Protein AF-A0A7Y0F3S8-F1 (afdb_monomer)

Radius of gyration: 37.86 Å; Cα contacts (8 Å, |Δi|>4): 1202; chains: 1; bounding box: 138×83×112 Å

Mean predicted aligned error: 18.74 Å

pLDDT: mean 70.66, std 22.26, range [28.77, 98.0]

Structure (mmCIF, N/CA/C/O backbone):
data_AF-A0A7Y0F3S8-F1
#
_entry.id   AF-A0A7Y0F3S8-F1
#
loop_
_atom_site.group_PDB
_atom_site.id
_atom_site.type_symbol
_atom_site.label_atom_id
_atom_site.label_alt_id
_atom_site.label_comp_id
_atom_site.label_asym_id
_atom_site.label_entity_id
_atom_site.label_seq_id
_atom_site.pdbx_PDB_ins_code
_atom_site.Cartn_x
_atom_site.Cartn_y
_atom_site.Cartn_z
_atom_site.occupancy
_atom_site.B_iso_or_equiv
_atom_site.auth_seq_id
_atom_site.auth_comp_id
_atom_site.auth_asym_id
_atom_site.auth_atom_id
_atom_site.pdbx_PDB_model_num
ATOM 1 N N . MET A 1 1 ? -46.302 24.887 42.953 1.00 35.56 1 MET A N 1
ATOM 2 C CA . MET A 1 1 ? -46.942 25.790 41.966 1.00 35.56 1 MET A CA 1
ATOM 3 C C . MET A 1 1 ? -47.048 25.017 40.650 1.00 35.56 1 MET A C 1
ATOM 5 O O . MET A 1 1 ? -46.017 24.562 40.188 1.00 35.56 1 MET A O 1
ATOM 9 N N . LYS A 1 2 ? -48.246 24.486 40.330 1.00 34.97 2 LYS A N 1
ATOM 10 C CA . LYS A 1 2 ? -49.095 24.810 39.146 1.00 34.97 2 LYS A CA 1
ATOM 11 C C . LYS A 1 2 ? -48.338 24.721 37.802 1.00 34.97 2 LYS A C 1
ATOM 13 O O . LYS A 1 2 ? -47.410 25.488 37.631 1.00 34.97 2 LYS A O 1
ATOM 18 N N . GLY A 1 3 ? -48.687 23.908 36.802 1.00 31.50 3 GLY A N 1
ATOM 19 C CA . GLY A 1 3 ? -49.794 22.973 36.569 1.00 31.50 3 GLY A CA 1
ATOM 20 C C . GLY A 1 3 ? -49.723 22.428 35.121 1.00 31.50 3 GLY A C 1
ATOM 21 O O . GLY A 1 3 ? -49.175 23.093 34.249 1.00 31.50 3 GLY A O 1
ATOM 22 N N . SER A 1 4 ? -50.259 21.218 34.913 1.00 41.50 4 SER A N 1
ATOM 23 C CA . SER A 1 4 ? -50.591 20.553 33.622 1.00 41.50 4 SER A CA 1
ATOM 24 C C . SER A 1 4 ? -51.698 21.332 32.854 1.00 41.50 4 SER A C 1
ATOM 26 O O . SER A 1 4 ? -52.293 22.190 33.520 1.00 41.50 4 SER A O 1
ATOM 28 N N . PRO A 1 5 ? -52.074 21.071 31.563 1.00 56.97 5 PRO A N 1
ATOM 29 C CA . PRO A 1 5 ? -52.481 19.743 31.043 1.00 56.97 5 PRO A CA 1
ATOM 30 C C . PRO A 1 5 ? -52.275 19.397 29.533 1.00 56.97 5 PRO A C 1
ATOM 32 O O . PRO A 1 5 ? -52.286 20.247 28.654 1.00 56.97 5 PRO A O 1
ATOM 35 N N . ASP A 1 6 ? -52.126 18.088 29.283 1.00 43.22 6 ASP A N 1
ATOM 36 C CA . ASP A 1 6 ? -52.954 17.183 28.443 1.00 43.22 6 ASP A CA 1
ATOM 37 C C . ASP A 1 6 ? -53.460 17.597 27.033 1.00 43.22 6 ASP A C 1
ATOM 39 O O . ASP A 1 6 ? -54.146 18.602 26.861 1.00 43.22 6 ASP A O 1
ATOM 43 N N . SER A 1 7 ? -53.268 16.715 26.036 1.00 32.81 7 SER A N 1
ATOM 44 C CA . SER A 1 7 ? -54.287 16.416 25.003 1.00 32.81 7 SER A CA 1
ATOM 45 C C . SER A 1 7 ? -53.979 15.141 24.193 1.00 32.81 7 SER A C 1
ATOM 47 O O . SER A 1 7 ? -52.892 14.939 23.657 1.00 32.81 7 SER A O 1
ATOM 49 N N . ARG A 1 8 ? -54.998 14.272 24.119 1.00 36.44 8 ARG A N 1
ATOM 50 C CA . ARG A 1 8 ? -55.082 12.993 23.393 1.00 36.44 8 ARG A CA 1
ATOM 51 C C . ARG A 1 8 ? -55.808 13.132 22.039 1.00 36.44 8 ARG A C 1
ATOM 53 O O . ARG A 1 8 ? -56.573 14.068 21.843 1.00 36.44 8 ARG A O 1
ATOM 60 N N . HIS A 1 9 ? -55.707 12.046 21.256 1.00 32.00 9 HIS A N 1
ATOM 61 C CA . HIS A 1 9 ? -56.643 11.501 20.243 1.00 32.00 9 HIS A CA 1
ATOM 62 C C . HIS A 1 9 ? -56.535 11.978 18.780 1.00 32.00 9 HIS A C 1
ATOM 64 O O . HIS A 1 9 ? -56.919 13.092 18.455 1.00 32.00 9 HIS A O 1
ATOM 70 N N . ARG A 1 10 ? -56.264 11.045 17.848 1.00 30.69 10 ARG A N 1
ATOM 71 C CA . ARG A 1 10 ? -57.302 10.247 17.152 1.00 30.69 10 ARG A CA 1
ATOM 72 C C . ARG A 1 10 ? -56.710 9.139 16.270 1.00 30.69 10 ARG A C 1
ATOM 74 O O . ARG A 1 10 ? -55.736 9.342 15.559 1.00 30.69 10 ARG A O 1
ATOM 81 N N . VAL A 1 11 ? -57.385 7.995 16.326 1.00 33.66 11 VAL A N 1
ATOM 82 C CA . VAL A 1 11 ? -57.319 6.831 15.432 1.00 33.66 11 VAL A CA 1
ATOM 83 C C . VAL A 1 11 ? -58.451 6.977 14.411 1.00 33.66 11 VAL A C 1
ATOM 85 O O . VAL A 1 11 ? -59.534 7.417 14.797 1.00 33.66 11 VAL A O 1
ATOM 88 N N . HIS A 1 12 ? -58.239 6.573 13.157 1.00 33.47 12 HIS A N 1
ATOM 89 C CA . HIS A 1 12 ? -59.326 6.203 12.248 1.00 33.47 12 HIS A CA 1
ATOM 90 C C . HIS A 1 12 ? -58.936 4.977 11.416 1.00 33.47 12 HIS A C 1
ATOM 92 O O . HIS A 1 12 ? -58.132 5.072 10.493 1.00 33.47 12 HIS A O 1
ATOM 98 N N . ASP A 1 13 ? -59.546 3.847 11.776 1.00 32.12 13 ASP A N 1
ATOM 99 C CA . ASP A 1 13 ? -59.956 2.780 10.863 1.00 32.12 13 ASP A CA 1
ATOM 100 C C . ASP A 1 13 ? -61.073 3.288 9.942 1.00 32.12 13 ASP A C 1
ATOM 102 O O . ASP A 1 13 ? -61.928 4.066 10.383 1.00 32.12 13 ASP A O 1
ATOM 106 N N . LEU A 1 14 ? -61.126 2.769 8.712 1.00 31.19 14 LEU A N 1
ATOM 107 C CA . LEU A 1 14 ? -62.386 2.476 8.025 1.00 31.19 14 LEU A CA 1
ATOM 108 C C . LEU A 1 14 ? -62.167 1.465 6.895 1.00 31.19 14 LEU A C 1
ATOM 110 O O . LEU A 1 14 ? -61.321 1.630 6.020 1.00 31.19 14 LEU A O 1
ATOM 114 N N . ASP A 1 15 ? -62.987 0.429 6.969 1.00 32.09 15 ASP A N 1
ATOM 115 C CA . ASP A 1 15 ? -63.070 -0.742 6.114 1.00 32.09 15 ASP A CA 1
ATOM 116 C C . ASP A 1 15 ? -64.363 -0.667 5.260 1.00 32.09 15 AS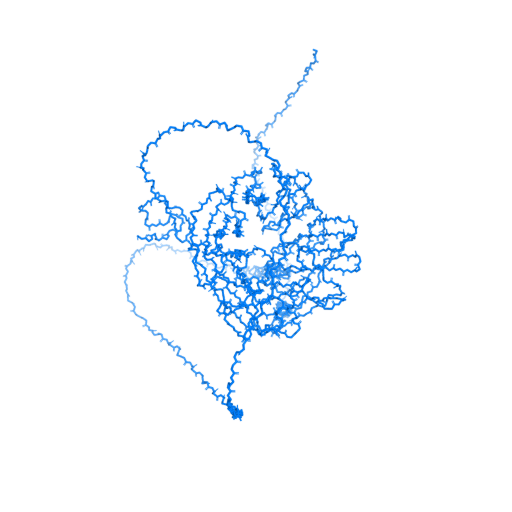P A C 1
ATOM 118 O O . ASP A 1 15 ? -65.299 0.061 5.607 1.00 32.09 15 ASP A O 1
ATOM 122 N N . LEU A 1 16 ? -64.432 -1.526 4.231 1.00 32.00 16 LEU A N 1
ATOM 123 C CA . LEU A 1 16 ? -65.628 -2.160 3.629 1.00 32.00 16 LEU A CA 1
ATOM 124 C C . LEU A 1 16 ? -66.470 -1.551 2.463 1.00 32.00 16 LEU A C 1
ATOM 126 O O . LEU A 1 16 ? -67.078 -0.489 2.562 1.00 32.00 16 LEU A O 1
ATOM 130 N N . ARG A 1 17 ? -66.693 -2.473 1.488 1.00 29.17 17 ARG A N 1
ATOM 131 C CA . ARG A 1 17 ? -67.776 -2.697 0.470 1.00 29.17 17 ARG A CA 1
ATOM 132 C C . ARG A 1 17 ? -67.541 -2.138 -0.950 1.00 29.17 17 ARG A C 1
ATOM 134 O O . ARG A 1 17 ? -67.292 -0.954 -1.093 1.00 29.17 17 ARG A O 1
ATOM 141 N N . ALA A 1 18 ? -67.502 -2.907 -2.056 1.00 35.44 18 ALA A N 1
ATOM 142 C CA . ALA A 1 18 ? -68.259 -4.061 -2.614 1.00 35.44 18 ALA A CA 1
ATOM 143 C C . ALA A 1 18 ? -69.543 -3.695 -3.410 1.00 35.44 18 ALA A C 1
ATOM 145 O O . ALA A 1 18 ? -70.308 -2.851 -2.959 1.00 35.44 18 ALA A O 1
ATOM 146 N N . TYR A 1 19 ? -69.775 -4.445 -4.511 1.00 30.75 19 TYR A N 1
ATOM 147 C CA . TYR A 1 19 ? -70.811 -4.389 -5.585 1.00 30.75 19 TYR A CA 1
ATOM 148 C C . TYR A 1 19 ? -70.470 -3.514 -6.812 1.00 30.75 19 TYR A C 1
ATOM 150 O O . TYR A 1 19 ? -70.008 -2.396 -6.655 1.00 30.75 19 TYR A O 1
ATOM 158 N N . GLY A 1 20 ? -70.668 -3.934 -8.070 1.00 28.77 20 GLY A N 1
ATOM 159 C CA . GLY A 1 20 ? -71.327 -5.119 -8.633 1.00 28.77 20 GLY A CA 1
ATOM 160 C C . GLY A 1 20 ? -71.148 -5.173 -10.165 1.00 28.77 20 GLY A C 1
ATOM 161 O O . GLY A 1 20 ? -70.752 -4.186 -10.783 1.00 28.77 20 GLY A O 1
ATOM 162 N N . ALA A 1 21 ? -71.392 -6.351 -10.737 1.00 36.88 21 ALA A N 1
ATOM 163 C CA . ALA A 1 21 ? -71.402 -6.652 -12.168 1.00 36.88 21 ALA A CA 1
ATOM 164 C C . ALA A 1 21 ? -72.711 -6.195 -12.845 1.00 36.88 21 ALA A C 1
ATOM 166 O O . ALA A 1 21 ? -73.723 -6.073 -12.160 1.00 36.88 21 ALA A O 1
ATOM 167 N N . ASP A 1 22 ? -72.698 -5.944 -14.161 1.00 32.59 22 ASP A N 1
ATOM 168 C CA . ASP A 1 22 ? -73.430 -6.756 -15.154 1.00 32.59 22 ASP A CA 1
ATOM 169 C C . ASP A 1 22 ? -73.446 -6.150 -16.575 1.00 32.59 22 ASP A C 1
ATOM 171 O O . ASP A 1 22 ? -73.149 -4.981 -16.813 1.00 32.59 22 ASP A O 1
ATOM 175 N N . ASP A 1 23 ? -73.745 -7.076 -17.482 1.00 37.53 23 ASP A N 1
ATOM 176 C CA . ASP A 1 23 ? -73.670 -7.213 -18.938 1.00 37.53 23 ASP A CA 1
ATOM 177 C C . ASP A 1 23 ? -74.510 -6.276 -19.846 1.00 37.53 23 ASP A C 1
ATOM 179 O O . ASP A 1 23 ? -75.300 -5.455 -19.386 1.00 37.53 23 ASP A O 1
ATOM 183 N N . VAL A 1 24 ? -74.401 -6.561 -21.164 1.00 35.22 24 VAL A N 1
ATOM 184 C CA . VAL A 1 24 ? -75.263 -6.215 -22.336 1.00 35.22 24 VAL A CA 1
ATOM 185 C C . VAL A 1 24 ? -74.594 -5.179 -23.262 1.00 35.22 24 VAL A C 1
ATOM 187 O O . VAL A 1 24 ? -74.308 -4.065 -22.853 1.00 35.22 24 VAL A O 1
ATOM 190 N N . GLY A 1 25 ? -74.269 -5.408 -24.542 1.00 29.80 25 GLY A N 1
ATOM 191 C CA . GLY A 1 25 ? -74.816 -6.287 -25.582 1.00 29.80 25 GLY A CA 1
ATOM 192 C C . GLY A 1 25 ? -75.325 -5.410 -26.745 1.00 29.80 25 GLY A C 1
ATOM 193 O O . GLY A 1 25 ? -76.121 -4.513 -26.496 1.00 29.80 25 GLY A O 1
ATOM 194 N N . GLY A 1 26 ? -74.905 -5.632 -28.006 1.00 30.27 26 GLY A N 1
ATOM 195 C CA . GLY A 1 26 ? -75.584 -4.988 -29.155 1.00 30.27 26 GLY A CA 1
ATOM 196 C C . GLY A 1 26 ? -74.787 -4.684 -30.433 1.00 30.27 26 GLY A C 1
ATOM 197 O O . GLY A 1 26 ? -74.454 -3.544 -30.715 1.00 30.27 26 GLY A O 1
ATOM 198 N N . ASP A 1 27 ? -74.538 -5.739 -31.203 1.00 34.00 27 ASP A N 1
ATOM 199 C CA . ASP A 1 27 ? -74.546 -5.907 -32.670 1.00 34.00 27 ASP A CA 1
ATOM 200 C C . ASP A 1 27 ? -74.821 -4.725 -33.663 1.00 34.00 27 ASP A C 1
ATOM 202 O O . ASP A 1 27 ? -75.767 -3.953 -33.512 1.00 34.00 27 ASP A O 1
ATOM 206 N N . ARG A 1 28 ? -74.128 -4.820 -34.825 1.00 38.47 28 ARG A N 1
ATOM 207 C CA . ARG A 1 28 ? -74.600 -4.691 -36.243 1.00 38.47 28 ARG A CA 1
ATOM 208 C C . ARG A 1 28 ? -74.305 -3.472 -37.168 1.00 38.47 28 ARG A C 1
ATOM 210 O O . ARG A 1 28 ? -74.763 -2.360 -36.954 1.00 38.47 28 ARG A O 1
ATOM 217 N N . ARG A 1 29 ? -73.815 -3.873 -38.371 1.00 33.28 29 ARG A N 1
ATOM 218 C CA . ARG A 1 29 ? -73.816 -3.295 -39.759 1.00 33.28 29 ARG A CA 1
ATOM 219 C C . ARG A 1 29 ? -72.629 -2.380 -40.131 1.00 33.28 29 ARG A C 1
ATOM 221 O O . ARG A 1 29 ? -72.418 -1.377 -39.480 1.00 33.28 29 ARG A O 1
ATOM 228 N N . ALA A 1 30 ? -71.727 -2.669 -41.086 1.00 39.66 30 ALA A N 1
ATOM 229 C CA . ALA A 1 30 ? -71.738 -3.194 -42.474 1.00 39.66 30 ALA A CA 1
ATOM 230 C C . ALA A 1 30 ? -71.760 -2.102 -43.575 1.00 39.66 30 ALA A C 1
ATOM 232 O O . ALA A 1 30 ? -72.826 -1.580 -43.867 1.00 39.66 30 ALA A O 1
ATOM 233 N N . HIS A 1 31 ? -70.623 -1.871 -44.269 1.00 31.31 31 HIS A N 1
ATOM 234 C CA . HIS A 1 31 ? -70.560 -1.553 -45.716 1.00 31.31 31 HIS A CA 1
ATOM 235 C C . HIS A 1 31 ? -69.131 -1.644 -46.334 1.00 31.31 31 HIS A C 1
ATOM 237 O O . HIS A 1 31 ? -68.256 -0.848 -46.030 1.00 31.31 31 HIS A O 1
ATOM 243 N N . ARG A 1 32 ? -68.928 -2.715 -47.129 1.00 35.78 32 ARG A N 1
ATOM 244 C CA . ARG A 1 32 ? -68.382 -2.916 -48.512 1.00 35.78 32 ARG A CA 1
ATOM 245 C C . ARG A 1 32 ? -67.552 -1.812 -49.273 1.00 35.78 32 ARG A C 1
ATOM 247 O O . ARG A 1 32 ? -67.563 -0.671 -48.852 1.00 35.78 32 ARG A O 1
ATOM 254 N N . PRO A 1 33 ? -66.890 -2.110 -50.435 1.00 62.88 33 PRO A N 1
ATOM 255 C CA . PRO A 1 33 ? -65.443 -2.389 -50.592 1.00 62.88 33 PRO A CA 1
ATOM 256 C C . PRO A 1 33 ? -64.770 -1.596 -51.771 1.00 62.88 33 PRO A C 1
ATOM 258 O O . PRO A 1 33 ? -65.281 -0.558 -52.162 1.00 62.88 33 PRO A O 1
ATOM 261 N N . ASP A 1 34 ? -63.703 -2.164 -52.375 1.00 33.12 34 ASP A N 1
ATOM 262 C CA . ASP A 1 34 ? -62.901 -1.775 -53.575 1.00 33.12 34 ASP A CA 1
ATOM 263 C C . ASP A 1 34 ? -61.625 -0.942 -53.288 1.00 33.12 34 ASP A C 1
ATOM 265 O O . ASP A 1 34 ? -61.626 -0.058 -52.451 1.00 33.12 34 ASP A O 1
ATOM 269 N N . ARG A 1 35 ? -60.446 -1.145 -53.905 1.00 31.91 35 ARG A N 1
ATOM 270 C CA . ARG A 1 35 ? -60.044 -1.878 -55.118 1.00 31.91 35 ARG A CA 1
ATOM 271 C C . ARG A 1 35 ? -58.529 -2.168 -55.099 1.00 31.91 35 ARG A C 1
ATOM 273 O O . ARG A 1 35 ? -57.734 -1.464 -54.488 1.00 31.91 35 ARG A O 1
ATOM 280 N N . ARG A 1 36 ? -58.155 -3.210 -55.843 1.00 39.84 36 ARG A N 1
ATOM 281 C CA . ARG A 1 36 ? -56.807 -3.717 -56.168 1.00 39.84 36 ARG A CA 1
ATOM 282 C C . ARG A 1 36 ? -55.743 -2.640 -56.453 1.00 39.84 36 ARG A C 1
ATOM 284 O O . ARG A 1 36 ? -55.985 -1.763 -57.273 1.00 39.84 36 ARG A O 1
ATOM 291 N N . ARG A 1 37 ? -54.503 -2.875 -55.997 1.00 35.91 37 ARG A N 1
ATOM 292 C CA . ARG A 1 37 ? -53.285 -2.718 -56.823 1.00 35.91 37 ARG A CA 1
ATOM 293 C C . ARG A 1 37 ? -52.149 -3.620 -56.331 1.00 35.91 37 ARG A C 1
ATOM 295 O O . ARG A 1 37 ? -51.728 -3.592 -55.179 1.00 35.91 37 ARG A O 1
ATOM 302 N N . THR A 1 38 ? -51.694 -4.465 -57.241 1.00 44.16 38 THR A N 1
ATOM 303 C CA . THR A 1 38 ? -50.575 -5.397 -57.134 1.00 44.16 38 THR A CA 1
ATOM 304 C C . THR A 1 38 ? -49.230 -4.685 -57.310 1.00 44.16 38 THR A C 1
ATOM 306 O O . THR A 1 38 ? -48.982 -4.147 -58.379 1.00 44.16 38 THR A O 1
ATOM 309 N N . ALA A 1 39 ? -48.372 -4.813 -56.285 1.00 47.31 39 ALA A N 1
ATOM 310 C CA . ALA A 1 39 ? -46.896 -4.713 -56.250 1.00 47.31 39 ALA A CA 1
ATOM 311 C C . ALA A 1 39 ? -46.224 -3.355 -56.607 1.00 47.31 39 ALA A C 1
ATOM 313 O O . ALA A 1 39 ? -46.708 -2.609 -57.446 1.00 47.31 39 ALA A O 1
ATOM 314 N N . PRO A 1 40 ? -45.077 -3.036 -55.962 1.00 45.69 40 PRO A N 1
ATOM 315 C CA . PRO A 1 40 ? -43.817 -3.601 -56.442 1.00 45.69 40 PRO A CA 1
ATOM 316 C C . PRO A 1 40 ? -42.974 -4.186 -55.297 1.00 45.69 40 PRO A C 1
ATOM 318 O O . PRO A 1 40 ? -42.405 -3.486 -54.461 1.00 45.69 40 PRO A O 1
ATOM 321 N N . ARG A 1 41 ? 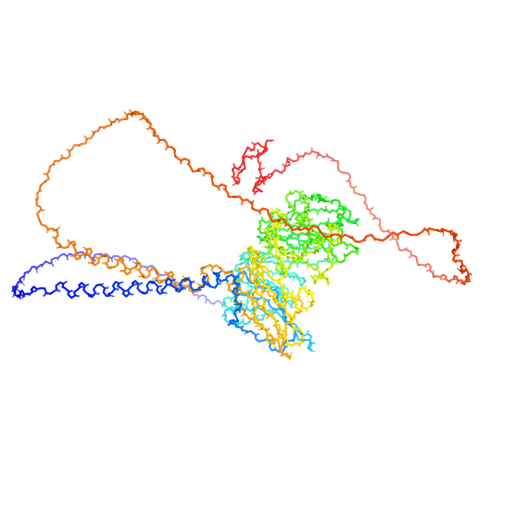-42.842 -5.518 -55.284 1.00 51.88 41 ARG A N 1
ATOM 322 C CA . ARG A 1 41 ? -41.981 -6.273 -54.349 1.00 51.88 41 ARG A CA 1
ATOM 323 C C . ARG A 1 41 ? -40.475 -5.999 -54.539 1.00 51.88 41 ARG A C 1
ATOM 325 O O . ARG A 1 41 ? -39.664 -6.504 -53.767 1.00 51.88 41 ARG A O 1
ATOM 332 N N . THR A 1 42 ? -40.096 -5.204 -55.535 1.00 49.00 42 THR A N 1
ATOM 333 C CA . THR A 1 42 ? -38.707 -4.898 -55.905 1.00 49.00 42 THR A CA 1
ATOM 334 C C . THR A 1 42 ? -38.115 -3.734 -55.107 1.00 49.00 42 THR A C 1
ATOM 336 O O . THR A 1 42 ? -36.974 -3.836 -54.663 1.00 49.00 42 THR A O 1
ATOM 339 N N . VAL A 1 43 ? -38.894 -2.687 -54.809 1.00 52.81 43 VAL A N 1
ATOM 340 C CA . VAL A 1 43 ? -38.407 -1.519 -54.042 1.00 52.81 43 VAL A CA 1
ATOM 341 C C . VAL A 1 43 ? -38.109 -1.902 -52.588 1.00 52.81 43 VAL A C 1
ATOM 343 O O . VAL A 1 43 ? -37.072 -1.539 -52.039 1.00 52.81 43 VAL A O 1
ATOM 346 N N . ILE A 1 44 ? -38.950 -2.754 -51.996 1.00 53.00 44 ILE A N 1
ATOM 347 C CA . ILE A 1 44 ? -38.792 -3.218 -50.608 1.00 53.00 44 ILE A CA 1
ATOM 348 C C . ILE A 1 44 ? -37.519 -4.065 -50.436 1.00 53.00 44 ILE A C 1
ATOM 350 O O . ILE A 1 44 ? -36.853 -3.968 -49.409 1.00 53.00 44 ILE A O 1
ATOM 354 N N . ARG A 1 45 ? -37.121 -4.853 -51.448 1.00 54.12 45 ARG A N 1
ATOM 355 C CA . ARG A 1 45 ? -35.871 -5.636 -51.399 1.00 54.12 45 ARG A CA 1
ATOM 356 C C . ARG A 1 45 ? -34.624 -4.759 -51.503 1.00 54.12 45 ARG A C 1
ATOM 358 O O . ARG A 1 45 ? -33.617 -5.084 -50.882 1.00 54.12 45 ARG A O 1
ATOM 365 N N . HIS A 1 46 ? -34.673 -3.665 -52.260 1.00 52.03 46 HIS A N 1
ATOM 366 C CA . HIS A 1 46 ? -33.558 -2.718 -52.339 1.00 52.03 46 HIS A CA 1
ATOM 367 C C . HIS A 1 46 ? -33.409 -1.885 -51.067 1.00 52.03 46 HIS A C 1
ATOM 369 O O . HIS A 1 46 ? -32.289 -1.725 -50.589 1.00 52.03 46 HIS A O 1
ATOM 375 N N . VAL A 1 47 ? -34.516 -1.444 -50.467 1.00 56.38 47 VAL A N 1
ATOM 376 C CA . VAL A 1 47 ? -34.482 -0.738 -49.178 1.00 56.38 47 VAL A CA 1
ATOM 377 C C . VAL A 1 47 ? -33.981 -1.667 -48.065 1.00 56.38 47 VAL A C 1
ATOM 379 O O . VAL A 1 47 ? -33.073 -1.291 -47.332 1.00 56.38 47 VAL A O 1
ATOM 382 N N . ALA A 1 48 ? -34.455 -2.917 -48.004 1.00 53.53 48 ALA A N 1
ATOM 383 C CA . ALA A 1 48 ? -33.978 -3.891 -47.017 1.00 53.53 48 ALA A CA 1
ATOM 384 C C . ALA A 1 48 ? -32.484 -4.234 -47.177 1.00 53.53 48 ALA A C 1
ATOM 386 O O . ALA A 1 48 ? -31.777 -4.341 -46.179 1.00 53.53 48 ALA A O 1
ATOM 387 N N . ARG A 1 49 ? -31.973 -4.352 -48.414 1.00 63.25 49 ARG A N 1
ATOM 388 C CA . ARG A 1 49 ? -30.534 -4.571 -48.658 1.00 63.25 49 ARG A CA 1
ATOM 389 C C . ARG A 1 49 ? -29.680 -3.366 -48.269 1.00 63.25 49 ARG A C 1
ATOM 391 O O . ARG A 1 49 ? -28.600 -3.562 -47.729 1.00 63.25 49 ARG A O 1
ATOM 398 N N . ARG A 1 50 ? -30.156 -2.139 -48.506 1.00 66.44 50 ARG A N 1
ATOM 399 C CA . ARG A 1 50 ? -29.439 -0.918 -48.103 1.00 66.44 50 ARG A CA 1
ATOM 400 C C . ARG A 1 50 ? -29.416 -0.739 -46.587 1.00 66.44 50 ARG A C 1
ATOM 402 O O . ARG A 1 50 ? -28.377 -0.381 -46.052 1.00 66.44 50 ARG A O 1
ATOM 409 N N . ILE A 1 51 ? -30.513 -1.061 -45.902 1.00 62.03 51 ILE A N 1
ATOM 410 C CA . ILE A 1 51 ? -30.571 -1.042 -44.433 1.00 62.03 51 ILE A CA 1
ATOM 411 C C . ILE A 1 51 ? -29.653 -2.121 -43.844 1.00 62.03 51 ILE A C 1
ATOM 413 O O . ILE A 1 51 ? -28.894 -1.828 -42.930 1.00 62.03 51 ILE A O 1
ATOM 417 N N . ALA A 1 52 ? -29.648 -3.337 -44.401 1.00 59.34 52 ALA A N 1
ATOM 418 C CA . ALA A 1 52 ? -28.746 -4.398 -43.953 1.00 59.34 52 ALA A CA 1
ATOM 419 C C . ALA A 1 52 ? -27.265 -4.046 -44.182 1.00 59.34 52 ALA A C 1
ATOM 421 O O . ALA A 1 52 ? -26.446 -4.261 -43.297 1.00 59.34 52 ALA A O 1
ATOM 422 N N . ALA A 1 53 ? -26.920 -3.456 -45.331 1.00 62.44 53 ALA A N 1
ATOM 423 C CA . ALA A 1 53 ? -25.554 -3.016 -45.615 1.00 62.44 53 ALA A CA 1
ATOM 424 C C . ALA A 1 53 ? -25.106 -1.866 -44.696 1.00 62.44 53 ALA A C 1
ATOM 426 O O . ALA A 1 53 ? -23.992 -1.900 -44.185 1.00 62.44 53 ALA A O 1
ATOM 427 N N . ALA A 1 54 ? -25.981 -0.890 -44.432 1.00 61.81 54 ALA A N 1
ATOM 428 C CA . ALA A 1 54 ? -25.706 0.186 -43.481 1.00 61.81 54 ALA A CA 1
ATOM 429 C C . ALA A 1 54 ? -25.536 -0.348 -42.049 1.00 61.81 54 ALA A C 1
ATOM 431 O O . ALA A 1 54 ? -24.655 0.105 -41.327 1.00 61.81 54 ALA A O 1
ATOM 432 N N . PHE A 1 55 ? -26.324 -1.353 -41.657 1.00 59.84 55 PHE A N 1
ATOM 433 C CA . PHE A 1 55 ? -26.215 -1.995 -40.348 1.00 59.84 55 PHE A CA 1
ATOM 434 C C . PHE A 1 55 ? -24.920 -2.805 -40.200 1.00 59.84 55 PHE A C 1
ATOM 436 O O . PHE A 1 55 ? -24.266 -2.727 -39.165 1.00 59.84 55 PHE A O 1
ATOM 443 N N . VAL A 1 56 ? -24.500 -3.531 -41.243 1.00 64.31 56 VAL A N 1
ATOM 444 C CA . VAL A 1 56 ? -23.201 -4.226 -41.263 1.00 64.31 56 VAL A CA 1
ATOM 445 C C . VAL A 1 56 ? -22.047 -3.225 -41.221 1.00 64.31 56 VAL A C 1
ATOM 447 O O . VAL A 1 56 ? -21.103 -3.438 -40.473 1.00 64.31 56 VAL A O 1
ATOM 450 N N . ALA A 1 57 ? -22.129 -2.108 -41.949 1.00 60.59 57 ALA A N 1
ATOM 451 C CA . ALA A 1 57 ? -21.114 -1.056 -41.889 1.00 60.59 57 ALA A CA 1
ATOM 452 C C . ALA A 1 57 ? -21.031 -0.406 -40.496 1.00 60.59 57 ALA A C 1
ATOM 454 O O . ALA A 1 57 ? -19.933 -0.183 -39.997 1.00 60.59 57 ALA A O 1
ATOM 455 N N . LEU A 1 58 ? -22.172 -0.170 -39.837 1.00 59.41 58 LEU A N 1
ATOM 456 C CA . LEU A 1 58 ? -22.225 0.358 -38.472 1.00 59.41 58 LEU A CA 1
ATOM 457 C C . LEU A 1 58 ? -21.661 -0.643 -37.450 1.00 59.41 58 LEU A C 1
ATOM 459 O O . LEU A 1 58 ? -20.896 -0.254 -36.576 1.00 59.41 58 LEU A O 1
ATOM 463 N N . MET A 1 59 ? -21.984 -1.934 -37.591 1.00 58.81 59 MET A N 1
ATOM 464 C CA . MET A 1 59 ? -21.417 -3.009 -36.767 1.00 58.81 59 MET A CA 1
ATOM 465 C C . MET A 1 59 ? -19.909 -3.143 -36.984 1.00 58.81 59 MET A C 1
ATOM 467 O O . MET A 1 59 ? -19.178 -3.272 -36.016 1.00 58.81 59 MET A O 1
ATOM 471 N N . MET A 1 60 ? -19.419 -3.055 -38.223 1.00 57.16 60 MET A N 1
ATOM 472 C CA . MET A 1 60 ? -17.982 -3.106 -38.514 1.00 57.16 60 MET A CA 1
ATOM 473 C C . MET A 1 60 ? -17.244 -1.859 -38.015 1.00 57.16 60 MET A C 1
ATOM 475 O O . MET A 1 60 ? -16.123 -1.984 -37.541 1.00 57.16 60 MET A O 1
ATOM 479 N N . ALA A 1 61 ? -17.863 -0.675 -38.056 1.00 53.62 61 ALA A N 1
ATOM 480 C CA . ALA A 1 61 ? -17.307 0.539 -37.458 1.00 53.62 61 ALA A CA 1
ATOM 481 C C . ALA A 1 61 ? -17.291 0.465 -35.921 1.00 53.62 61 ALA A C 1
ATOM 483 O O . ALA A 1 61 ? -16.300 0.838 -35.301 1.00 53.62 61 ALA A O 1
ATOM 484 N N . ALA A 1 62 ? -18.345 -0.082 -35.306 1.00 50.50 62 ALA A N 1
ATOM 485 C CA . ALA A 1 62 ? -18.385 -0.354 -33.872 1.00 50.50 62 ALA A CA 1
ATOM 486 C C . ALA A 1 62 ? -17.341 -1.410 -33.472 1.00 50.50 62 ALA A C 1
ATOM 488 O O . ALA A 1 62 ? -16.634 -1.216 -32.496 1.00 50.50 62 ALA A O 1
ATOM 489 N N . VAL A 1 63 ? -17.160 -2.474 -34.262 1.00 48.12 63 VAL A N 1
ATOM 490 C CA . VAL A 1 63 ? -16.099 -3.477 -34.070 1.00 48.12 63 VAL A CA 1
ATOM 491 C C . VAL A 1 63 ? -14.706 -2.878 -34.284 1.00 48.12 63 VAL A C 1
ATOM 493 O O . VAL A 1 63 ? -13.794 -3.193 -33.532 1.00 48.12 63 VAL A O 1
ATOM 496 N N . ALA A 1 64 ? -14.523 -1.959 -35.231 1.00 45.22 64 ALA A N 1
ATOM 497 C CA . ALA A 1 64 ? -13.261 -1.237 -35.389 1.00 45.22 64 ALA A CA 1
ATOM 498 C C . ALA A 1 64 ? -12.957 -0.323 -34.184 1.00 45.22 64 ALA A C 1
ATOM 500 O O . ALA A 1 64 ? -11.804 -0.228 -33.774 1.00 45.22 64 ALA A O 1
ATOM 501 N N . LEU A 1 65 ? -13.981 0.277 -33.564 1.00 44.50 65 LEU A N 1
ATOM 502 C CA . LEU A 1 65 ? -13.862 1.009 -32.295 1.00 44.50 65 LEU A CA 1
ATOM 503 C C . LEU A 1 65 ? -13.588 0.079 -31.096 1.00 44.50 65 LEU A C 1
ATOM 505 O O . LEU A 1 65 ? -12.836 0.463 -30.209 1.00 44.50 65 LEU A O 1
ATOM 509 N N . ILE A 1 66 ? -14.105 -1.159 -31.102 1.00 42.28 66 ILE A N 1
ATOM 510 C CA . ILE A 1 66 ? -13.765 -2.214 -30.122 1.00 42.28 66 ILE A CA 1
ATOM 511 C C . ILE A 1 66 ? -12.282 -2.617 -30.233 1.00 42.28 66 ILE A C 1
ATOM 513 O O . ILE A 1 66 ? -11.637 -2.909 -29.228 1.00 42.28 66 ILE A O 1
ATOM 517 N N . VAL A 1 67 ? -11.726 -2.623 -31.448 1.00 39.44 67 VAL A N 1
ATOM 518 C CA . VAL A 1 67 ? -10.346 -3.065 -31.716 1.00 39.44 67 VAL A CA 1
ATOM 519 C C . VAL A 1 67 ? -9.327 -1.919 -31.597 1.00 39.44 67 VAL A C 1
ATOM 521 O O . VAL A 1 67 ? -8.145 -2.178 -31.380 1.00 39.44 67 VAL A O 1
ATOM 524 N N . ALA A 1 68 ? -9.738 -0.652 -31.659 1.00 40.91 68 ALA A N 1
ATOM 525 C CA . ALA A 1 68 ? -8.827 0.493 -31.567 1.00 40.91 68 ALA A CA 1
ATOM 526 C C . ALA A 1 68 ? -7.986 0.549 -30.268 1.00 40.91 68 ALA A C 1
ATOM 528 O O . ALA A 1 68 ? -6.769 0.710 -30.387 1.00 40.91 68 ALA A O 1
ATOM 529 N N . PRO A 1 69 ? -8.534 0.334 -29.050 1.00 44.03 69 PRO A N 1
ATOM 530 C CA . PRO A 1 69 ? -7.692 0.262 -27.860 1.00 44.03 69 PRO A CA 1
ATOM 531 C C . PRO A 1 69 ? -6.804 -0.985 -27.871 1.00 44.03 69 PRO A C 1
ATOM 533 O O . PRO A 1 69 ? -5.711 -0.923 -27.334 1.00 44.03 69 PRO A O 1
ATOM 536 N N . THR A 1 70 ? -7.188 -2.082 -28.541 1.00 43.22 70 THR A N 1
ATOM 537 C CA . THR A 1 70 ? -6.313 -3.262 -28.715 1.00 43.22 70 THR A CA 1
ATOM 538 C C . THR A 1 70 ? -5.228 -3.074 -29.783 1.00 43.22 70 THR A C 1
ATOM 540 O O . THR A 1 70 ? -4.215 -3.766 -29.749 1.00 43.22 70 THR A O 1
ATOM 543 N N . ALA A 1 71 ? -5.385 -2.120 -30.706 1.00 40.47 71 ALA A N 1
ATOM 544 C CA . ALA A 1 71 ? -4.407 -1.857 -31.761 1.00 40.47 71 ALA A CA 1
ATOM 545 C C . ALA A 1 71 ? -3.125 -1.203 -31.217 1.00 40.47 71 ALA A C 1
ATOM 547 O O . ALA A 1 71 ? -2.046 -1.472 -31.739 1.00 40.47 71 ALA A O 1
ATOM 548 N N . ALA A 1 72 ? -3.218 -0.426 -30.129 1.00 46.47 72 ALA A N 1
ATOM 549 C CA . ALA A 1 72 ? -2.039 0.047 -29.400 1.00 46.47 72 ALA A CA 1
ATOM 550 C C . ALA A 1 72 ? -1.256 -1.122 -28.764 1.00 46.47 72 ALA A C 1
ATOM 552 O O . ALA A 1 72 ? -0.031 -1.150 -28.826 1.00 46.47 72 ALA A O 1
ATOM 553 N N . TRP A 1 73 ? -1.959 -2.144 -28.257 1.00 47.91 73 TRP A N 1
ATOM 554 C CA . TRP A 1 73 ? -1.343 -3.338 -27.659 1.00 47.91 73 TRP A CA 1
ATOM 555 C C . TRP A 1 73 ? -0.738 -4.278 -28.708 1.00 47.91 73 TRP A C 1
ATOM 557 O O . TRP A 1 73 ? 0.274 -4.924 -28.451 1.00 47.91 73 TRP A O 1
ATOM 567 N N . ALA A 1 74 ? -1.309 -4.322 -29.915 1.00 46.09 74 ALA A N 1
ATOM 568 C CA . ALA A 1 74 ? -0.763 -5.091 -31.034 1.00 46.09 74 ALA A CA 1
ATOM 569 C C . ALA A 1 74 ? 0.569 -4.526 -31.568 1.00 46.09 74 ALA A C 1
ATOM 571 O O . ALA A 1 74 ? 1.308 -5.250 -32.233 1.00 46.09 74 ALA A O 1
ATOM 572 N N . ALA A 1 75 ? 0.890 -3.260 -31.270 1.00 49.22 75 ALA A N 1
ATOM 573 C CA . ALA A 1 75 ? 2.138 -2.610 -31.671 1.00 49.22 75 ALA A CA 1
ATOM 574 C C . ALA A 1 75 ? 3.301 -2.817 -30.676 1.00 49.22 75 ALA A C 1
ATOM 576 O O . ALA A 1 75 ? 4.414 -2.376 -30.952 1.00 49.22 75 ALA A O 1
ATOM 577 N N . GLY A 1 76 ? 3.069 -3.496 -29.545 1.00 61.62 76 GLY A N 1
ATOM 578 C CA . GLY A 1 76 ? 4.121 -3.884 -28.597 1.00 61.62 76 GLY A CA 1
ATOM 579 C C . GLY A 1 76 ? 4.644 -2.772 -27.680 1.00 61.62 76 GLY A C 1
ATOM 580 O O . GLY A 1 76 ? 5.643 -2.995 -27.005 1.00 61.62 76 GLY A O 1
ATOM 581 N N . ALA A 1 77 ? 3.995 -1.603 -27.632 1.00 71.88 77 ALA A N 1
ATOM 582 C CA . ALA A 1 77 ? 4.324 -0.528 -26.694 1.00 71.88 77 ALA A CA 1
ATOM 583 C C . ALA A 1 77 ? 3.234 -0.399 -25.612 1.00 71.88 77 ALA A C 1
ATOM 585 O O . ALA A 1 77 ? 2.048 -0.516 -25.941 1.00 71.88 77 ALA A O 1
ATOM 586 N N . PRO A 1 78 ? 3.593 -0.151 -24.336 1.00 80.69 78 PRO A N 1
ATOM 587 C CA . PRO A 1 78 ? 2.604 0.146 -23.307 1.00 80.69 78 PRO A CA 1
ATOM 588 C C . PRO A 1 78 ? 1.853 1.449 -23.642 1.00 80.69 78 PRO A C 1
ATOM 590 O O . PRO A 1 78 ? 2.380 2.311 -24.354 1.00 80.69 78 PRO A O 1
ATOM 593 N N . PRO A 1 79 ? 0.609 1.610 -23.162 1.00 84.75 79 PRO A N 1
ATOM 594 C CA . PRO A 1 79 ? -0.162 2.820 -23.399 1.00 84.75 79 PRO A CA 1
ATOM 595 C C . PRO A 1 79 ? 0.480 4.024 -22.701 1.00 84.75 79 PRO A C 1
ATOM 597 O O . PRO A 1 79 ? 0.876 3.948 -21.542 1.00 84.75 79 PRO A O 1
ATOM 600 N N . VAL A 1 80 ? 0.525 5.154 -23.411 1.00 89.81 80 VAL A N 1
ATOM 601 C CA . VAL A 1 80 ? 1.006 6.429 -22.864 1.00 89.81 80 VAL A CA 1
ATOM 602 C C . VAL A 1 80 ? 0.012 6.923 -21.803 1.00 89.81 80 VAL A C 1
ATOM 604 O O . VAL A 1 80 ? -1.168 7.093 -22.141 1.00 89.81 80 VAL A O 1
ATOM 607 N N . PRO A 1 81 ? 0.447 7.199 -20.558 1.00 91.69 81 PRO A N 1
ATOM 608 C CA . PRO A 1 81 ? -0.424 7.776 -19.543 1.00 91.69 81 PRO A CA 1
ATOM 609 C C . PRO A 1 81 ? -1.017 9.115 -19.996 1.00 91.69 81 PRO A C 1
ATOM 611 O O . PRO A 1 81 ? -0.328 9.966 -20.558 1.00 91.69 81 PRO A O 1
ATOM 614 N N . GLN A 1 82 ? -2.307 9.320 -19.735 1.00 93.50 82 GLN A N 1
ATOM 615 C CA . GLN A 1 82 ? -3.036 10.526 -20.127 1.00 93.50 82 GLN A CA 1
ATOM 616 C C . GLN A 1 82 ? -3.499 11.294 -18.898 1.00 93.50 82 GLN A C 1
ATOM 618 O O . GLN A 1 82 ? -4.263 10.763 -18.089 1.00 93.50 82 GLN A O 1
ATOM 623 N N . GLN A 1 83 ? -3.085 12.555 -18.779 1.00 94.38 83 GLN A N 1
ATOM 624 C CA . GLN A 1 83 ? -3.588 13.440 -17.735 1.00 94.38 83 GLN A CA 1
ATOM 625 C C . GLN A 1 83 ? -5.089 13.680 -17.942 1.00 94.38 83 GLN A C 1
ATOM 627 O O . GLN A 1 83 ? -5.525 14.028 -19.040 1.00 94.38 83 GLN A O 1
ATOM 632 N N . ARG A 1 84 ? -5.882 13.494 -16.886 1.00 94.44 84 ARG A N 1
ATOM 633 C CA . ARG A 1 84 ? -7.339 13.701 -16.893 1.00 94.44 84 ARG A CA 1
ATOM 634 C C . ARG A 1 84 ? -7.796 14.850 -16.003 1.00 94.44 84 ARG A C 1
ATOM 636 O O . ARG A 1 84 ? -8.880 15.376 -16.229 1.00 94.44 84 ARG A O 1
ATOM 643 N N . GLY A 1 85 ? -6.984 15.253 -15.030 1.00 93.69 85 GLY A N 1
ATOM 644 C CA . GLY A 1 85 ? -7.313 16.353 -14.129 1.00 93.69 85 GLY A CA 1
ATOM 645 C C . GLY A 1 85 ? -6.120 16.808 -13.300 1.00 93.69 85 GLY A C 1
ATOM 646 O O . GLY A 1 85 ? -5.043 16.207 -13.358 1.00 93.69 85 GLY A O 1
ATOM 647 N N . ASN A 1 86 ? -6.318 17.883 -12.543 1.00 94.75 86 ASN A N 1
ATOM 648 C CA . ASN A 1 86 ? -5.377 18.354 -11.539 1.00 94.75 86 ASN A CA 1
ATOM 649 C C . ASN A 1 86 ? -6.087 19.043 -10.367 1.00 94.75 86 ASN A C 1
ATOM 651 O O . ASN A 1 86 ? -7.104 19.701 -10.557 1.00 94.75 86 ASN A O 1
ATOM 655 N N . VAL A 1 87 ? -5.528 18.928 -9.166 1.00 94.62 87 VAL A N 1
ATOM 656 C CA . VAL A 1 87 ? -5.992 19.634 -7.961 1.00 94.62 87 VAL A CA 1
ATOM 657 C C . VAL A 1 87 ? -4.922 20.635 -7.562 1.00 94.62 87 VAL A C 1
ATOM 659 O O . VAL A 1 87 ? -3.789 20.233 -7.327 1.00 94.62 87 VAL A O 1
ATOM 662 N N . ASN A 1 88 ? -5.272 21.913 -7.434 1.00 92.19 88 ASN A N 1
ATOM 663 C CA . ASN A 1 88 ? -4.343 22.930 -6.940 1.00 92.19 88 ASN A CA 1
ATOM 664 C C . ASN A 1 88 ? -4.490 23.084 -5.423 1.00 92.19 88 ASN A C 1
ATOM 666 O O . ASN A 1 88 ? -5.577 23.408 -4.940 1.00 92.19 88 ASN A O 1
ATOM 670 N N . LEU A 1 89 ? -3.394 22.905 -4.691 1.00 90.88 89 LEU A N 1
ATOM 671 C CA . LEU A 1 89 ? -3.310 23.059 -3.241 1.00 90.88 89 LEU A CA 1
ATOM 672 C C . LEU A 1 89 ? -2.567 24.358 -2.932 1.00 90.88 89 LEU A C 1
ATOM 674 O O . LEU A 1 89 ? -1.380 24.374 -2.622 1.00 90.88 89 LEU A O 1
ATOM 678 N N . LYS A 1 90 ? -3.296 25.470 -3.064 1.00 87.69 90 LYS A N 1
ATOM 679 C CA . LYS A 1 90 ? -2.749 26.812 -2.841 1.00 87.69 90 LYS A CA 1
ATOM 680 C C . LYS A 1 90 ? -2.236 26.967 -1.417 1.00 87.69 90 LYS A C 1
ATOM 682 O O . LYS A 1 90 ? -2.913 26.549 -0.478 1.00 87.69 90 LYS A O 1
ATOM 687 N N . ASN A 1 91 ? -1.122 27.678 -1.271 1.00 86.81 91 ASN A N 1
ATOM 688 C CA . ASN A 1 91 ? -0.444 27.904 0.009 1.00 86.81 91 ASN A CA 1
ATOM 689 C C . ASN A 1 91 ? 0.118 26.626 0.652 1.00 86.81 91 ASN A C 1
ATOM 691 O O . ASN A 1 91 ? 0.339 26.620 1.859 1.00 86.81 91 ASN A O 1
ATOM 695 N N . TYR A 1 92 ? 0.324 25.554 -0.106 1.00 89.75 92 TYR A N 1
ATOM 696 C CA . TYR A 1 92 ? 1.058 24.386 0.365 1.00 89.75 92 TYR A CA 1
ATOM 697 C C . TYR A 1 92 ? 2.266 24.182 -0.543 1.00 89.75 92 TYR A C 1
ATOM 699 O O . TYR A 1 92 ? 2.138 24.189 -1.767 1.00 89.75 92 TYR A O 1
ATOM 707 N N . GLU A 1 93 ? 3.431 24.007 0.067 1.00 87.19 93 GLU A N 1
ATOM 708 C CA . GLU A 1 93 ? 4.733 23.930 -0.612 1.00 87.19 93 GLU A CA 1
ATOM 709 C C . GLU A 1 93 ? 5.259 22.491 -0.655 1.00 87.19 93 GLU A C 1
ATOM 711 O O . GLU A 1 93 ? 6.093 22.151 -1.489 1.00 87.19 93 GLU A O 1
ATOM 716 N N . ASP A 1 94 ? 4.747 21.634 0.228 1.00 87.06 94 ASP A N 1
ATOM 717 C CA . ASP A 1 94 ? 5.079 20.219 0.280 1.00 87.06 94 ASP A CA 1
ATOM 718 C C . ASP A 1 94 ? 3.791 19.398 0.301 1.00 87.06 94 ASP A C 1
ATOM 720 O O . ASP A 1 94 ? 2.916 19.600 1.147 1.00 87.06 94 ASP A O 1
ATOM 724 N N . VAL A 1 95 ? 3.654 18.487 -0.657 1.00 90.12 95 VAL A N 1
ATOM 725 C CA . VAL A 1 95 ? 2.466 17.657 -0.833 1.00 90.12 95 VAL A CA 1
ATOM 726 C C . VAL A 1 95 ? 2.898 16.229 -1.086 1.00 90.12 95 VAL A C 1
ATOM 728 O O . VAL A 1 95 ? 3.828 15.962 -1.844 1.00 90.12 95 VAL A O 1
ATOM 731 N N . ALA A 1 96 ? 2.178 15.295 -0.478 1.00 90.12 96 ALA A N 1
ATOM 732 C CA . ALA A 1 96 ? 2.408 13.882 -0.678 1.00 90.12 96 ALA A CA 1
ATOM 733 C C . ALA A 1 96 ? 1.094 13.105 -0.757 1.00 90.12 96 ALA A C 1
ATOM 735 O O . ALA A 1 96 ? 0.107 13.414 -0.083 1.00 90.12 96 ALA A O 1
ATOM 736 N N . VAL A 1 97 ? 1.093 12.057 -1.574 1.00 91.25 97 VAL A N 1
ATOM 737 C CA . VAL A 1 97 ? -0.010 11.103 -1.653 1.00 91.25 97 VAL A CA 1
ATOM 738 C C . VAL A 1 97 ? 0.184 10.065 -0.548 1.00 91.25 97 VAL A C 1
ATOM 740 O O . VAL A 1 97 ? 1.177 9.333 -0.542 1.00 91.25 97 VAL A O 1
ATOM 743 N N . ASN A 1 98 ? -0.748 10.017 0.405 1.00 89.88 98 ASN A N 1
ATOM 744 C CA . ASN A 1 98 ? -0.697 9.086 1.536 1.00 89.88 98 ASN A CA 1
ATOM 745 C C . ASN A 1 98 ? -1.433 7.776 1.253 1.00 89.88 98 ASN A C 1
ATOM 747 O O . ASN A 1 98 ? -1.054 6.734 1.782 1.00 89.88 98 ASN A O 1
ATOM 751 N N . GLY A 1 99 ? -2.485 7.828 0.439 1.00 90.75 99 GLY A N 1
ATOM 752 C CA . GLY A 1 99 ? -3.280 6.663 0.073 1.00 90.75 99 GLY A CA 1
ATOM 753 C C . GLY A 1 99 ? -4.133 6.935 -1.158 1.00 90.75 99 GLY A C 1
ATOM 754 O O . GLY A 1 99 ? -4.528 8.074 -1.403 1.00 90.75 99 GLY A O 1
ATOM 755 N N . ILE A 1 100 ? -4.447 5.887 -1.910 1.00 92.94 100 ILE A N 1
ATOM 756 C CA . ILE A 1 100 ? -5.398 5.900 -3.024 1.00 92.94 100 ILE A CA 1
ATOM 757 C C . ILE A 1 100 ? -6.261 4.638 -2.941 1.00 92.94 100 ILE A C 1
ATOM 759 O O . ILE A 1 100 ? -5.768 3.594 -2.518 1.00 92.94 100 ILE A O 1
ATOM 763 N N . SER A 1 101 ? -7.545 4.730 -3.294 1.00 93.50 101 SER A N 1
ATOM 764 C CA . SER A 1 101 ? -8.426 3.560 -3.337 1.00 93.50 101 SER A CA 1
ATOM 765 C C . SER A 1 101 ? -8.039 2.594 -4.452 1.00 93.50 101 SER A C 1
ATOM 767 O O . SER A 1 101 ? -7.440 2.979 -5.462 1.00 93.50 101 SER A O 1
ATOM 769 N N . ASP A 1 102 ? -8.464 1.340 -4.306 1.00 89.50 102 ASP A N 1
ATOM 770 C CA . ASP A 1 102 ? -8.245 0.298 -5.309 1.00 89.50 102 ASP A CA 1
ATOM 771 C C . ASP A 1 102 ? -8.777 0.685 -6.688 1.00 89.50 102 ASP A C 1
ATOM 773 O O . ASP A 1 102 ? -8.121 0.440 -7.693 1.00 89.50 102 ASP A O 1
ATOM 777 N N . ASP A 1 103 ? -9.935 1.338 -6.747 1.00 90.69 103 ASP A N 1
ATOM 778 C CA . ASP A 1 103 ? -10.554 1.795 -7.994 1.00 90.69 103 ASP A CA 1
ATOM 779 C C . ASP A 1 103 ? -10.038 3.160 -8.488 1.00 90.69 103 ASP A C 1
ATOM 781 O O . ASP A 1 103 ? -10.508 3.676 -9.504 1.00 90.69 103 ASP A O 1
ATOM 785 N N . GLY A 1 104 ? -9.111 3.782 -7.753 1.00 92.62 104 GLY A N 1
ATOM 786 C CA . GLY A 1 104 ? -8.558 5.090 -8.083 1.00 92.62 104 GLY A CA 1
ATOM 787 C C . GLY A 1 104 ? -9.584 6.226 -8.085 1.00 92.62 104 GLY A C 1
ATOM 788 O O . GLY A 1 104 ? -9.384 7.212 -8.793 1.00 92.62 104 GLY A O 1
ATOM 789 N N . SER A 1 105 ? -10.693 6.096 -7.351 1.00 94.62 105 SER A N 1
ATOM 790 C CA . SER A 1 105 ? -11.733 7.127 -7.256 1.00 94.62 105 SER A CA 1
ATOM 791 C C . SER A 1 105 ? -11.481 8.158 -6.153 1.00 94.62 105 SER A C 1
ATOM 793 O O . SER A 1 105 ? -11.920 9.307 -6.285 1.00 94.62 105 SER A O 1
ATOM 795 N N . VAL A 1 106 ? -10.755 7.792 -5.092 1.00 97.06 106 VAL A N 1
ATOM 796 C CA . VAL A 1 106 ? -10.444 8.680 -3.966 1.00 97.06 106 VAL A CA 1
ATOM 797 C C . VAL A 1 106 ? -8.982 8.545 -3.544 1.00 97.06 106 VAL A C 1
ATOM 799 O O . VAL A 1 106 ? -8.398 7.466 -3.614 1.00 97.06 106 VAL A O 1
ATOM 802 N N . ALA A 1 107 ? -8.390 9.647 -3.092 1.00 96.50 107 ALA A N 1
ATOM 803 C CA . ALA A 1 107 ? -7.058 9.690 -2.509 1.00 96.50 107 ALA A CA 1
ATOM 804 C C . ALA A 1 107 ? -7.068 10.448 -1.178 1.00 96.50 107 ALA A C 1
ATOM 806 O O . ALA A 1 107 ? -7.879 11.351 -0.971 1.00 96.50 107 ALA A O 1
ATOM 807 N N . VAL A 1 108 ? -6.143 10.095 -0.289 1.00 96.38 108 VAL A N 1
ATOM 808 C CA . VAL A 1 108 ? -5.821 10.863 0.914 1.00 96.38 108 VAL A CA 1
ATOM 809 C C . VAL A 1 108 ? -4.462 11.511 0.711 1.00 96.38 108 VAL A C 1
ATOM 811 O O . VAL A 1 108 ? -3.490 10.848 0.346 1.00 96.38 108 VAL A O 1
ATOM 814 N N . ILE A 1 109 ? -4.409 12.815 0.945 1.00 95.44 109 ILE A N 1
ATOM 815 C CA . ILE A 1 109 ? -3.273 13.671 0.624 1.00 95.44 109 ILE A CA 1
ATOM 816 C C . ILE A 1 109 ? -2.811 14.360 1.897 1.00 95.44 109 ILE A C 1
ATOM 818 O O . ILE A 1 109 ? -3.632 14.874 2.654 1.00 95.44 109 ILE A O 1
ATOM 822 N N . TYR A 1 110 ? -1.504 14.377 2.113 1.00 93.56 110 TYR A N 1
ATOM 823 C CA . TYR A 1 110 ? -0.858 15.244 3.084 1.00 93.56 110 TYR A CA 1
ATOM 824 C C . TYR A 1 110 ? -0.374 16.505 2.376 1.00 93.56 110 TYR A C 1
ATOM 826 O O . TYR A 1 110 ? 0.191 16.420 1.285 1.00 93.56 110 TYR A O 1
ATOM 834 N N . ALA A 1 111 ? -0.575 17.659 2.998 1.00 92.69 111 ALA A N 1
ATOM 835 C CA . ALA A 1 111 ? -0.027 18.917 2.527 1.00 92.69 111 ALA A CA 1
ATOM 836 C C . ALA A 1 111 ? 0.534 19.714 3.705 1.00 92.69 111 ALA A C 1
ATOM 838 O O . ALA A 1 111 ? -0.097 19.795 4.763 1.00 92.69 111 ALA A O 1
ATOM 839 N N . SER A 1 112 ? 1.694 20.336 3.523 1.00 91.00 112 SER A N 1
ATOM 840 C CA . SER A 1 112 ? 2.286 21.238 4.499 1.00 91.00 112 SER A CA 1
ATOM 841 C C . SER A 1 112 ? 2.711 22.563 3.873 1.00 91.00 112 SER A C 1
ATOM 843 O O . SER A 1 112 ? 3.103 22.657 2.708 1.00 91.00 112 SER A O 1
ATOM 845 N N . ASN A 1 113 ? 2.545 23.619 4.660 1.00 89.00 113 ASN A N 1
ATOM 846 C CA . ASN A 1 113 ? 3.089 24.932 4.381 1.00 89.00 113 ASN A CA 1
ATOM 847 C C . ASN A 1 113 ? 4.317 25.092 5.274 1.00 89.00 113 ASN A C 1
ATOM 849 O O . ASN A 1 113 ? 4.194 25.208 6.497 1.00 89.00 113 ASN A O 1
ATOM 853 N N . VAL A 1 114 ? 5.499 25.062 4.664 1.00 80.62 114 VAL A N 1
ATOM 854 C CA . VAL A 1 114 ? 6.766 25.095 5.399 1.00 80.62 114 VAL A CA 1
ATOM 855 C C . VAL A 1 114 ? 6.949 26.447 6.090 1.00 80.62 114 VAL A C 1
ATOM 857 O O . VAL A 1 114 ? 7.413 26.493 7.230 1.00 80.62 114 VAL A O 1
ATOM 860 N N . ALA A 1 115 ? 6.523 27.541 5.454 1.00 83.25 115 ALA A N 1
ATOM 861 C CA . ALA A 1 115 ? 6.640 28.889 6.003 1.00 83.25 115 ALA A CA 1
ATOM 862 C C . ALA A 1 115 ? 5.803 29.111 7.278 1.00 83.25 115 ALA A C 1
ATOM 864 O O . ALA A 1 115 ? 6.261 29.783 8.204 1.00 83.25 115 ALA A O 1
ATOM 865 N N . SER A 1 116 ? 4.588 28.561 7.351 1.00 85.44 116 SER A N 1
ATOM 866 C CA . SER A 1 116 ? 3.709 28.678 8.525 1.00 85.44 116 SER A CA 1
ATOM 867 C C . SER A 1 116 ? 3.865 27.527 9.524 1.00 85.44 116 SER A C 1
ATOM 869 O O . SER A 1 116 ? 3.395 27.637 10.657 1.00 85.44 116 SER A O 1
ATOM 871 N N . GLY A 1 117 ? 4.476 26.413 9.108 1.00 85.12 117 GLY A N 1
ATOM 872 C CA . GLY A 1 117 ? 4.517 25.163 9.865 1.00 85.12 117 GLY A CA 1
ATOM 873 C C . GLY A 1 117 ? 3.163 24.445 9.955 1.00 85.12 117 GLY A C 1
ATOM 874 O O . GLY A 1 117 ? 3.034 23.489 10.721 1.00 85.12 117 GLY A O 1
ATOM 875 N N . SER A 1 118 ? 2.138 24.889 9.217 1.00 86.75 118 SER A N 1
ATOM 876 C CA . SER A 1 118 ? 0.825 24.238 9.216 1.00 86.75 118 SER A CA 1
ATOM 877 C C . SER A 1 118 ? 0.824 23.018 8.302 1.00 86.75 118 SER A C 1
ATOM 879 O O . SER A 1 118 ? 1.296 23.096 7.168 1.00 86.75 118 SER A O 1
ATOM 881 N N . SER A 1 119 ? 0.217 21.922 8.752 1.00 91.12 119 SER A N 1
ATOM 882 C CA . SER A 1 119 ? -0.039 20.752 7.913 1.00 91.12 119 SER A CA 1
ATOM 883 C C . SER A 1 119 ? -1.502 20.340 7.978 1.00 91.12 119 SER A C 1
ATOM 885 O O . SER A 1 119 ? -2.183 20.571 8.979 1.00 91.12 119 SER A O 1
ATOM 887 N N . THR A 1 120 ? -1.986 19.765 6.886 1.00 93.50 120 THR A N 1
ATOM 888 C CA . THR A 1 120 ? -3.391 19.428 6.685 1.00 93.50 120 THR A CA 1
ATOM 889 C C . THR A 1 120 ? -3.492 18.129 5.899 1.00 93.50 120 THR A C 1
ATOM 891 O O . THR A 1 120 ? -2.646 17.827 5.054 1.00 93.50 120 THR A O 1
ATOM 894 N N . TYR A 1 121 ? -4.546 17.364 6.166 1.00 95.06 121 TYR A N 1
ATOM 895 C CA . TYR A 1 121 ? -4.894 16.189 5.382 1.00 95.06 121 TYR A CA 1
ATOM 896 C C . TYR A 1 121 ? -6.136 16.475 4.545 1.00 95.06 121 TYR A C 1
ATOM 898 O O . TYR A 1 121 ? -7.073 17.123 5.008 1.00 95.06 121 TYR A O 1
ATOM 906 N N . PHE A 1 122 ? -6.168 15.959 3.322 1.00 96.69 122 PHE A N 1
ATOM 907 C CA . PHE A 1 122 ? -7.310 16.091 2.426 1.00 96.69 122 PHE A CA 1
ATOM 908 C C . PHE A 1 122 ? -7.782 14.724 1.955 1.00 96.69 122 PHE A C 1
ATOM 910 O O . PHE A 1 122 ? -6.980 13.901 1.523 1.00 96.69 122 PHE A O 1
ATOM 917 N N . MET A 1 123 ? -9.095 14.513 1.964 1.00 97.75 123 MET A N 1
ATOM 918 C CA . MET A 1 123 ? -9.737 13.548 1.080 1.00 97.75 123 MET A CA 1
ATOM 919 C C . MET A 1 123 ? -9.962 14.231 -0.270 1.00 97.75 123 MET A C 1
ATOM 921 O O . MET A 1 123 ? -10.594 15.285 -0.341 1.00 97.75 123 MET A O 1
ATOM 925 N N . VAL A 1 124 ? -9.469 13.621 -1.342 1.00 97.69 124 VAL A N 1
ATOM 926 C CA . VAL A 1 124 ? -9.615 14.106 -2.714 1.00 97.69 124 VAL A CA 1
ATOM 927 C C . VAL A 1 124 ? -10.394 13.084 -3.516 1.00 97.69 124 VAL A C 1
ATOM 929 O O . VAL A 1 124 ? -9.981 11.933 -3.628 1.00 97.69 124 VAL A O 1
ATOM 932 N N . THR A 1 125 ? -11.510 13.488 -4.111 1.00 97.00 125 THR A N 1
ATOM 933 C CA . THR A 1 125 ? -12.241 12.635 -5.052 1.00 97.00 125 THR A CA 1
ATOM 934 C C . THR A 1 125 ? -11.777 12.935 -6.464 1.00 97.00 125 THR A C 1
ATOM 936 O O . THR A 1 125 ? -11.902 14.048 -6.963 1.00 97.00 125 THR A O 1
ATOM 939 N N . LEU A 1 126 ? -11.189 11.933 -7.107 1.00 95.38 126 LEU A N 1
ATOM 940 C CA . LEU A 1 126 ? -10.367 12.120 -8.300 1.00 95.38 126 LEU A CA 1
ATOM 941 C C . LEU A 1 126 ? -11.203 12.338 -9.569 1.00 95.38 126 LEU A C 1
ATOM 943 O O . LEU A 1 126 ? -10.749 13.001 -10.497 1.00 95.38 126 LEU A O 1
ATOM 947 N N . ASN A 1 127 ? -12.441 11.833 -9.593 1.00 90.44 127 ASN A N 1
ATOM 948 C CA . ASN A 1 127 ? -13.345 11.973 -10.740 1.00 90.44 127 ASN A CA 1
ATOM 949 C C . ASN A 1 127 ? -13.907 13.391 -10.908 1.00 90.44 127 ASN A C 1
ATOM 951 O O . ASN A 1 127 ? -14.126 13.829 -12.035 1.00 90.44 127 ASN A O 1
ATOM 955 N N . ASP A 1 128 ? -14.173 14.086 -9.801 1.00 92.44 128 ASP A N 1
ATOM 956 C CA . ASP A 1 128 ? -14.725 15.447 -9.793 1.00 92.44 128 ASP A CA 1
ATOM 957 C C . ASP A 1 128 ? -13.727 16.496 -9.282 1.00 92.44 128 ASP A C 1
ATOM 959 O O . ASP A 1 128 ? -14.040 17.685 -9.285 1.00 92.44 128 ASP A O 1
ATOM 963 N N . VAL A 1 129 ? -12.519 16.064 -8.892 1.00 94.81 129 VAL A N 1
ATOM 964 C CA . VAL A 1 129 ? -11.412 16.921 -8.442 1.00 94.81 129 VAL A CA 1
ATOM 965 C C . VAL A 1 129 ? -11.794 17.719 -7.180 1.00 94.81 129 VAL A C 1
ATOM 967 O O . VAL A 1 129 ? -11.242 18.779 -6.885 1.00 94.81 129 VAL A O 1
ATOM 970 N N . SER A 1 130 ? -12.760 17.220 -6.404 1.00 95.31 130 SER A N 1
ATOM 971 C CA . SER A 1 130 ? -13.193 17.858 -5.161 1.00 95.31 130 SER A CA 1
ATOM 972 C C . SER A 1 130 ? -12.273 17.509 -3.993 1.00 95.31 130 SER A C 1
ATOM 974 O O . SER A 1 130 ? -11.758 16.394 -3.894 1.00 95.31 130 SER A O 1
ATOM 976 N N . ILE A 1 131 ? -12.094 18.474 -3.089 1.00 96.19 131 ILE A N 1
ATOM 977 C CA . ILE A 1 131 ? -11.283 18.338 -1.876 1.00 96.19 131 ILE A CA 1
ATOM 978 C C . ILE A 1 131 ? -12.164 18.465 -0.634 1.00 96.19 131 ILE A C 1
ATOM 980 O O . ILE A 1 131 ? -13.119 19.240 -0.601 1.00 96.19 131 ILE A O 1
ATOM 984 N N . THR A 1 132 ? -11.855 17.691 0.397 1.00 97.31 132 THR A N 1
ATOM 985 C CA . THR A 1 132 ? -12.481 17.760 1.719 1.00 97.31 132 THR A CA 1
ATOM 986 C C . THR A 1 132 ? -11.378 17.715 2.762 1.00 97.31 132 THR A C 1
ATOM 988 O O . THR A 1 132 ? -10.598 16.767 2.798 1.00 97.31 132 THR A O 1
ATOM 991 N N . GLU A 1 133 ? -11.293 18.755 3.583 1.00 96.38 133 GLU A N 1
ATOM 992 C CA . GLU A 1 133 ? -10.303 18.851 4.652 1.00 96.38 133 GLU A CA 1
ATOM 993 C C . GLU A 1 133 ? -10.606 17.854 5.778 1.00 96.38 133 GLU A C 1
ATOM 995 O O . GLU A 1 133 ? -11.758 17.688 6.190 1.00 96.38 133 GLU A O 1
ATOM 1000 N N . LEU A 1 134 ? -9.564 17.186 6.266 1.00 96.25 134 LEU A N 1
ATOM 1001 C CA . LEU A 1 134 ? -9.615 16.221 7.355 1.00 96.25 134 LEU A CA 1
ATOM 1002 C C . LEU A 1 134 ? -8.812 16.762 8.540 1.00 96.25 134 LEU A C 1
ATOM 1004 O O . LEU A 1 134 ? -7.672 17.196 8.390 1.00 96.25 134 LEU A O 1
ATOM 1008 N N . ALA A 1 135 ? -9.378 16.645 9.740 1.00 93.25 135 ALA A N 1
ATOM 1009 C CA . ALA A 1 135 ? -8.730 17.046 10.993 1.00 93.25 135 ALA A CA 1
ATOM 1010 C C . ALA A 1 135 ? -7.730 15.992 11.520 1.00 93.25 135 ALA A C 1
ATOM 1012 O O . ALA A 1 135 ? -7.536 15.859 12.724 1.00 93.25 135 ALA A O 1
ATOM 1013 N N . GLY A 1 136 ? -7.165 15.170 10.633 1.00 91.88 136 GLY A N 1
ATOM 1014 C CA . GLY A 1 136 ? -6.264 14.076 10.981 1.00 91.88 136 GLY A CA 1
ATOM 1015 C C . GLY A 1 136 ? -5.943 13.181 9.787 1.00 91.88 136 GLY A C 1
ATOM 1016 O O . GLY A 1 136 ? -6.568 13.283 8.728 1.00 91.88 136 GLY A O 1
ATOM 1017 N N . ALA A 1 137 ? -4.963 12.294 9.962 1.00 91.25 137 ALA A N 1
ATOM 1018 C CA . ALA A 1 137 ? -4.555 11.349 8.928 1.00 91.25 137 ALA A CA 1
ATOM 1019 C C . ALA A 1 137 ? -5.689 10.360 8.608 1.00 91.25 137 ALA A C 1
ATOM 1021 O O . ALA A 1 137 ? -6.197 9.672 9.497 1.00 91.25 137 ALA A O 1
ATOM 1022 N N . GLY A 1 138 ? -6.086 10.310 7.335 1.00 92.94 138 GLY A N 1
ATOM 1023 C CA . GLY A 1 138 ? -7.175 9.467 6.851 1.00 92.94 138 GLY A CA 1
ATOM 1024 C C . GLY A 1 138 ? -6.724 8.129 6.278 1.00 92.94 138 GLY A C 1
ATOM 1025 O O . GLY A 1 138 ? -5.689 8.037 5.623 1.00 92.94 138 GLY A O 1
ATOM 1026 N N . VAL A 1 139 ? -7.558 7.109 6.469 1.00 95.00 139 VAL A N 1
ATOM 1027 C CA . VAL A 1 139 ? -7.453 5.789 5.841 1.00 95.00 139 VAL A CA 1
ATOM 1028 C C . VAL A 1 139 ? -8.722 5.514 5.047 1.00 95.00 139 VAL A C 1
ATOM 1030 O O . VAL A 1 139 ? -9.834 5.649 5.558 1.00 95.00 139 VAL A O 1
ATOM 1033 N N . ILE A 1 140 ? -8.548 5.132 3.787 1.00 95.94 140 ILE A N 1
ATOM 1034 C CA . ILE A 1 140 ? -9.640 4.810 2.868 1.00 95.94 140 ILE A CA 1
ATOM 1035 C C . ILE A 1 140 ? -10.153 3.402 3.194 1.00 95.94 140 ILE A C 1
ATOM 1037 O O . ILE A 1 140 ? -9.356 2.488 3.401 1.00 95.94 140 ILE A O 1
ATOM 1041 N N . SER A 1 141 ? -11.472 3.214 3.253 1.00 95.25 141 SER A N 1
ATOM 1042 C CA . SER A 1 141 ? -12.067 1.883 3.382 1.00 95.25 141 SER A CA 1
ATOM 1043 C C . SER A 1 141 ? -11.778 1.028 2.148 1.00 95.25 141 SER A C 1
ATOM 1045 O O . SER A 1 141 ? -11.736 1.543 1.035 1.00 95.25 141 SER A O 1
ATOM 1047 N N . THR A 1 142 ? -11.658 -0.291 2.309 1.00 91.25 142 THR A N 1
ATOM 1048 C CA . THR A 1 142 ? -11.433 -1.210 1.171 1.00 91.25 142 THR A CA 1
ATOM 1049 C C . THR A 1 142 ? -12.495 -1.132 0.071 1.00 91.25 142 THR A C 1
ATOM 1051 O O . THR A 1 142 ? -12.220 -1.458 -1.076 1.00 91.25 142 THR A O 1
ATOM 1054 N N . ASP A 1 143 ? -13.716 -0.681 0.378 1.00 92.94 143 ASP A N 1
ATOM 1055 C CA . ASP A 1 143 ? -14.757 -0.459 -0.632 1.00 92.94 143 ASP A CA 1
ATOM 1056 C C . ASP A 1 143 ? -14.731 0.943 -1.269 1.00 92.94 143 ASP A C 1
ATOM 1058 O O . ASP A 1 143 ? -15.586 1.244 -2.103 1.00 92.94 143 ASP A O 1
ATOM 1062 N N . GLY A 1 144 ? -13.788 1.800 -0.862 1.00 94.44 144 GLY A N 1
ATOM 1063 C CA . GLY A 1 144 ? -13.568 3.149 -1.385 1.00 94.44 144 GLY A CA 1
ATOM 1064 C C . GLY A 1 144 ? -14.652 4.169 -1.031 1.00 94.44 144 GLY A C 1
ATOM 1065 O O . GLY A 1 144 ? -14.638 5.275 -1.566 1.00 94.44 144 GLY A O 1
ATOM 1066 N N . LYS A 1 145 ? -15.620 3.830 -0.168 1.00 96.88 145 LYS A N 1
ATOM 1067 C CA . LYS A 1 145 ? -16.789 4.691 0.098 1.00 96.88 145 LYS A CA 1
ATOM 1068 C C . LYS A 1 145 ? -16.627 5.628 1.283 1.00 96.88 145 LYS A C 1
ATOM 1070 O O . LYS A 1 145 ? -17.387 6.591 1.388 1.00 96.88 145 LYS A O 1
ATOM 1075 N N . GLN A 1 146 ? -15.694 5.340 2.181 1.00 97.88 146 GLN A N 1
ATOM 1076 C CA . GLN A 1 146 ? -15.473 6.115 3.394 1.00 97.88 146 GLN A CA 1
ATOM 1077 C C . GLN A 1 146 ? -13.981 6.380 3.587 1.00 97.88 146 GLN A C 1
ATOM 1079 O O . GLN A 1 146 ? -13.139 5.552 3.243 1.00 97.88 146 GLN A O 1
ATOM 1084 N N . VAL A 1 147 ? -13.662 7.518 4.199 1.00 98.00 147 VAL A N 1
ATOM 1085 C CA . VAL A 1 147 ? -12.337 7.785 4.765 1.00 98.00 147 VAL A CA 1
ATOM 1086 C C . VAL A 1 147 ? -12.479 7.936 6.272 1.00 98.00 147 VAL A C 1
ATOM 1088 O O . VAL A 1 147 ? -13.193 8.817 6.751 1.00 98.00 147 VAL A O 1
ATOM 1091 N N . TYR A 1 148 ? -11.801 7.074 7.022 1.00 97.00 148 TYR A N 1
ATOM 1092 C CA . TYR A 1 148 ? -11.801 7.087 8.480 1.00 97.00 148 TYR A CA 1
ATOM 1093 C C . TYR A 1 148 ? -10.550 7.776 9.006 1.00 97.00 148 TYR A C 1
ATOM 1095 O O . TYR A 1 148 ? -9.454 7.549 8.500 1.00 97.00 148 TYR A O 1
ATOM 1103 N N . PHE A 1 149 ? -10.702 8.600 10.035 1.00 95.44 149 PHE A N 1
ATOM 1104 C CA . PHE A 1 149 ? -9.589 9.300 10.672 1.00 95.44 149 PHE A CA 1
ATOM 1105 C C . PHE A 1 149 ? -9.890 9.560 12.145 1.00 95.44 149 PHE A C 1
ATOM 1107 O O . PHE A 1 149 ? -11.054 9.633 12.551 1.00 95.44 149 PHE A O 1
ATOM 1114 N N . VAL A 1 150 ? -8.838 9.715 12.945 1.00 93.56 150 VAL A N 1
ATOM 1115 C CA . VAL A 1 150 ? -8.955 10.252 14.303 1.00 93.56 150 VAL A CA 1
ATOM 1116 C C . VAL A 1 150 ? -8.727 11.752 14.220 1.00 93.56 150 VAL A C 1
ATOM 1118 O O . VAL A 1 150 ? -7.723 12.207 13.679 1.00 93.56 150 VAL A O 1
ATOM 1121 N N . ASP A 1 151 ? -9.692 12.518 14.711 1.00 91.69 151 ASP A N 1
ATOM 1122 C CA . ASP A 1 151 ? -9.569 13.965 14.836 1.00 91.69 151 ASP A CA 1
ATOM 1123 C C . ASP A 1 151 ? -8.558 14.295 15.941 1.00 91.69 151 ASP A C 1
ATOM 1125 O O . ASP A 1 151 ? -8.759 13.905 17.095 1.00 91.69 151 ASP A O 1
ATOM 1129 N N . THR A 1 152 ? -7.476 14.988 15.582 1.00 85.38 152 THR A N 1
ATOM 1130 C CA . THR A 1 152 ? -6.330 15.223 16.474 1.00 85.38 152 THR A CA 1
ATOM 1131 C C . THR A 1 152 ? -6.666 16.106 17.671 1.00 85.38 152 THR A C 1
ATOM 1133 O O . THR A 1 152 ? -6.031 15.980 18.715 1.00 85.38 152 THR A O 1
ATOM 1136 N N . ASP A 1 153 ? -7.675 16.969 17.549 1.00 86.50 153 ASP A N 1
ATOM 1137 C CA . ASP A 1 153 ? -8.060 17.905 18.608 1.00 86.50 153 ASP A CA 1
ATOM 1138 C C . ASP A 1 153 ? -9.011 17.255 19.615 1.00 86.50 153 ASP A C 1
ATOM 1140 O O . ASP A 1 153 ? -8.947 17.505 20.820 1.00 86.50 153 ASP A O 1
ATOM 1144 N N . SER A 1 154 ? -9.931 16.425 19.122 1.00 87.94 154 SER A N 1
ATOM 1145 C CA . SER A 1 154 ? -10.993 15.827 19.933 1.00 87.94 154 SER A CA 1
ATOM 1146 C C . SER A 1 154 ? -10.738 14.379 20.343 1.00 87.94 154 SER A C 1
ATOM 1148 O O . SER A 1 154 ? -11.456 13.883 21.214 1.00 87.94 154 SER A O 1
ATOM 1150 N N . GLY A 1 155 ? -9.775 13.688 19.723 1.00 87.94 155 GLY A N 1
ATOM 1151 C CA . GLY A 1 155 ? -9.550 12.252 19.920 1.00 87.94 155 GLY A CA 1
ATOM 1152 C C . GLY A 1 155 ? -10.764 11.412 19.509 1.00 87.94 155 GLY A C 1
ATOM 1153 O O . GLY A 1 155 ? -11.058 10.380 20.104 1.00 87.94 155 GLY A O 1
ATOM 1154 N N . LYS A 1 156 ? -11.569 11.885 18.553 1.00 91.44 156 LYS A N 1
ATOM 1155 C CA . LYS A 1 156 ? -12.774 11.170 18.117 1.00 91.44 156 LYS A CA 1
ATOM 1156 C C . LYS A 1 156 ? -12.566 10.540 16.759 1.00 91.44 156 LYS A C 1
ATOM 1158 O O . LYS A 1 156 ? -12.052 11.177 15.842 1.00 91.44 156 LYS A O 1
ATOM 1163 N N . LEU A 1 157 ? -13.058 9.314 16.619 1.00 94.62 157 LEU A N 1
ATOM 1164 C CA . LEU A 1 157 ? -13.121 8.643 15.335 1.00 94.62 157 LEU A CA 1
ATOM 1165 C C . LEU A 1 157 ? -14.183 9.320 14.463 1.00 94.62 157 LEU A C 1
ATOM 1167 O O . LEU A 1 157 ? -15.338 9.493 14.871 1.00 94.62 157 LEU A O 1
ATOM 1171 N N . LYS A 1 158 ? -13.793 9.689 13.249 1.00 95.62 158 LYS A N 1
ATOM 1172 C CA . LYS A 1 158 ? -14.661 10.299 12.247 1.00 95.62 158 LYS A CA 1
ATOM 1173 C C . LYS A 1 158 ? -14.653 9.481 10.962 1.00 95.62 158 LYS A C 1
ATOM 1175 O O . LYS A 1 158 ? -13.683 8.789 10.658 1.00 95.62 158 LYS A O 1
ATOM 1180 N N . ALA A 1 159 ? -15.751 9.576 10.223 1.00 97.00 159 ALA A N 1
ATOM 1181 C CA . ALA A 1 159 ? -15.913 9.001 8.895 1.00 97.00 159 ALA A CA 1
ATOM 1182 C C . ALA A 1 159 ? -16.358 10.096 7.923 1.00 97.00 159 ALA A C 1
ATOM 1184 O O . ALA A 1 159 ? -17.368 10.765 8.165 1.00 97.00 159 ALA A O 1
ATOM 1185 N N . ALA A 1 160 ? -15.595 10.291 6.852 1.00 98.00 160 ALA A N 1
ATOM 1186 C CA . ALA A 1 160 ? -15.962 11.137 5.728 1.00 98.00 160 ALA A CA 1
ATOM 1187 C C . ALA A 1 160 ? -16.570 10.275 4.619 1.00 98.00 160 ALA A C 1
ATOM 1189 O O . ALA A 1 160 ? -15.899 9.395 4.077 1.00 98.00 160 ALA A O 1
ATOM 1190 N N . ASP A 1 161 ? -17.822 10.558 4.264 1.00 97.81 161 ASP A N 1
ATOM 1191 C CA . ASP A 1 161 ? -18.483 9.907 3.139 1.00 97.81 161 ASP A CA 1
ATOM 1192 C C . ASP A 1 161 ? -17.942 10.460 1.819 1.00 97.81 161 ASP A C 1
ATOM 1194 O O . ASP A 1 161 ? -17.997 11.668 1.564 1.00 97.81 161 ASP A O 1
ATOM 1198 N N . VAL A 1 162 ? -17.428 9.576 0.964 1.00 97.06 162 VAL A N 1
ATOM 1199 C CA . VAL A 1 162 ? -16.775 9.973 -0.291 1.00 97.06 162 VAL A CA 1
ATOM 1200 C C . VAL A 1 162 ? -17.773 10.586 -1.276 1.00 97.06 162 VAL A C 1
ATOM 1202 O O . VAL A 1 162 ? -17.419 11.504 -2.018 1.00 97.06 162 VAL A O 1
ATOM 1205 N N . ALA A 1 163 ? -19.029 10.133 -1.286 1.00 95.44 163 ALA A N 1
ATOM 1206 C CA . ALA A 1 163 ? -20.033 10.616 -2.229 1.00 95.44 163 ALA A CA 1
ATOM 1207 C C . ALA A 1 163 ? -20.630 11.962 -1.793 1.00 95.44 163 ALA A C 1
ATOM 1209 O O . ALA A 1 163 ? -20.726 12.888 -2.598 1.00 95.44 163 ALA A O 1
ATOM 1210 N N . SER A 1 164 ? -21.024 12.089 -0.526 1.00 96.69 164 SER A N 1
ATOM 1211 C CA . SER A 1 164 ? -21.704 13.272 0.003 1.00 96.69 164 SER A CA 1
ATOM 1212 C C . SER A 1 164 ? -20.762 14.317 0.600 1.00 96.69 164 SER A C 1
ATOM 1214 O O . SER A 1 164 ? -21.225 15.408 0.934 1.00 96.69 164 SER A O 1
ATOM 1216 N N . LYS A 1 165 ? -19.475 13.986 0.781 1.00 96.31 165 LYS A N 1
ATOM 1217 C CA . LYS A 1 165 ? -18.448 14.807 1.459 1.00 96.31 165 LYS A CA 1
ATOM 1218 C C . LYS A 1 165 ? -18.789 15.160 2.908 1.00 96.31 165 LYS A C 1
ATOM 1220 O O . LYS A 1 165 ? -18.236 16.098 3.475 1.00 96.31 165 LYS A O 1
ATOM 1225 N N . GLN A 1 166 ? -19.741 14.446 3.506 1.00 97.69 166 GLN A N 1
ATOM 1226 C CA . GLN A 1 166 ? -20.184 14.727 4.867 1.00 97.69 166 GLN A CA 1
ATOM 1227 C C . GLN A 1 166 ? -19.281 13.998 5.851 1.00 97.69 166 GLN A C 1
ATOM 1229 O O . GLN A 1 166 ? -19.028 12.805 5.696 1.00 97.69 166 GLN A O 1
ATOM 1234 N N . ILE A 1 167 ? -18.830 14.716 6.877 1.00 97.81 167 ILE A N 1
ATOM 1235 C CA . ILE A 1 167 ? -18.023 14.156 7.959 1.00 97.81 167 ILE A CA 1
ATOM 1236 C C . ILE A 1 167 ? -18.936 13.876 9.146 1.00 97.81 167 ILE A C 1
ATOM 1238 O O . ILE A 1 167 ? -19.604 14.768 9.669 1.00 97.81 167 ILE A O 1
ATOM 1242 N N . THR A 1 168 ? -18.933 12.629 9.599 1.00 96.38 168 THR A N 1
ATOM 1243 C CA . THR A 1 168 ? -19.707 12.171 10.751 1.00 96.38 168 THR A CA 1
ATOM 1244 C C . THR A 1 168 ? -18.775 11.755 11.879 1.00 96.38 168 THR A C 1
ATOM 1246 O O . THR A 1 168 ? -17.728 11.153 11.659 1.00 96.38 168 THR A O 1
ATOM 1249 N N . THR A 1 169 ? -19.137 12.110 13.110 1.00 95.62 169 THR A N 1
ATOM 1250 C CA . THR A 1 169 ? -18.457 11.605 14.306 1.00 95.62 169 THR A CA 1
ATOM 1251 C C . THR A 1 169 ? -19.079 10.276 14.698 1.00 95.62 169 THR A C 1
ATOM 1253 O O . THR A 1 169 ? -20.294 10.194 14.879 1.00 95.62 169 THR A O 1
ATOM 1256 N N . LEU A 1 170 ? -18.246 9.249 14.825 1.00 93.31 170 LEU A N 1
ATOM 1257 C CA . LEU A 1 170 ? -18.674 7.935 15.278 1.00 93.31 170 LEU A CA 1
ATOM 1258 C C . LEU A 1 170 ? -18.710 7.897 16.810 1.00 93.31 170 LEU A C 1
ATOM 1260 O O . LEU A 1 170 ? -17.990 8.635 17.484 1.00 93.31 170 LEU A O 1
ATOM 1264 N N . ASN A 1 171 ? -19.593 7.070 17.371 1.00 89.06 171 ASN A N 1
ATOM 1265 C CA . ASN A 1 171 ? -19.748 6.991 18.821 1.00 89.06 171 ASN A CA 1
ATOM 1266 C C . ASN A 1 171 ? -18.555 6.286 19.479 1.00 89.06 171 ASN A C 1
ATOM 1268 O O . ASN A 1 171 ? -17.989 5.345 18.929 1.00 89.06 171 ASN A O 1
ATOM 1272 N N . GLY A 1 172 ? -18.223 6.709 20.698 1.00 73.69 172 GLY A N 1
ATOM 1273 C CA . GLY A 1 172 ? -17.064 6.214 21.442 1.00 73.69 172 GLY A CA 1
ATOM 1274 C C . GLY A 1 172 ? -15.863 7.153 21.343 1.00 73.69 172 GLY A C 1
ATOM 1275 O O . GLY A 1 172 ? -15.733 7.930 20.401 1.00 73.69 172 GLY A O 1
ATOM 1276 N N . SER A 1 173 ? -15.011 7.112 22.365 1.00 68.38 173 SER A N 1
ATOM 1277 C CA . SER A 1 173 ? -13.707 7.772 22.327 1.00 68.38 173 SER A CA 1
ATOM 1278 C C . SER A 1 173 ? -12.665 6.740 21.943 1.00 68.38 173 SER A C 1
ATOM 1280 O O . SER A 1 173 ? -12.690 5.614 22.441 1.00 68.38 173 SER A O 1
ATOM 1282 N N . VAL A 1 174 ? -11.763 7.166 21.081 1.00 71.25 174 VAL A N 1
ATOM 1283 C CA . VAL A 1 174 ? -10.519 6.494 20.723 1.00 71.25 174 VAL A CA 1
ATOM 1284 C C . VAL A 1 174 ? -9.439 7.356 21.401 1.00 71.25 174 VAL A C 1
ATOM 1286 O O . VAL A 1 174 ? -9.613 8.567 21.507 1.00 71.25 174 VAL A O 1
ATOM 1289 N N . GLY A 1 175 ? -8.458 6.790 22.095 1.00 63.66 175 GLY A N 1
ATOM 1290 C CA . GLY A 1 175 ? -7.473 7.565 22.866 1.00 63.66 175 GLY A CA 1
ATOM 1291 C C . GLY A 1 175 ? -6.799 8.683 22.047 1.00 63.66 175 GLY A C 1
ATOM 1292 O O . GLY A 1 175 ? -6.701 8.608 20.828 1.00 63.66 175 GLY A O 1
ATOM 1293 N N . GLY A 1 176 ? -6.321 9.748 22.702 1.00 62.00 176 GLY A N 1
ATOM 1294 C CA . GLY A 1 176 ? -5.776 10.933 22.011 1.00 62.00 176 GLY A CA 1
ATOM 1295 C C . GLY A 1 176 ? -4.476 10.713 21.216 1.00 62.00 176 GLY A C 1
ATOM 1296 O O . GLY A 1 176 ? -4.092 11.587 20.448 1.00 62.00 176 GLY A O 1
ATOM 1297 N N . SER A 1 177 ? -3.797 9.575 21.390 1.00 68.19 177 SER A N 1
ATOM 1298 C CA . SER A 1 177 ? -2.590 9.166 20.646 1.00 68.19 177 SER A CA 1
ATOM 1299 C C . SER A 1 177 ? -2.871 8.170 19.516 1.00 68.19 177 SER A C 1
ATOM 1301 O O . SER A 1 177 ? -1.935 7.626 18.929 1.00 68.19 177 SER A O 1
ATOM 1303 N N . GLU A 1 178 ? -4.144 7.896 19.232 1.00 79.00 178 GLU A N 1
ATOM 1304 C CA . GLU A 1 178 ? -4.549 6.830 18.325 1.00 79.00 178 GLU A CA 1
ATOM 1305 C C . GLU A 1 178 ? -4.623 7.282 16.860 1.00 79.00 178 GLU A C 1
ATOM 1307 O O . GLU A 1 178 ? -5.062 8.389 16.548 1.00 79.00 178 GLU A O 1
ATOM 1312 N N . TYR A 1 179 ? -4.254 6.384 15.944 1.00 87.56 179 TYR A N 1
ATOM 1313 C CA . TYR A 1 179 ? -4.363 6.591 14.497 1.00 87.56 179 TYR A CA 1
ATOM 1314 C C . TYR A 1 179 ? -5.101 5.426 13.845 1.00 87.56 179 TYR A C 1
ATOM 1316 O O . TYR A 1 179 ? -4.977 4.274 14.268 1.00 87.56 179 TYR A O 1
ATOM 1324 N N . VAL A 1 180 ? -5.857 5.708 12.784 1.00 91.88 180 VAL A N 1
ATOM 1325 C CA . VAL A 1 180 ? -6.446 4.649 11.959 1.00 91.88 180 VAL A CA 1
ATOM 1326 C C . VAL A 1 180 ? -5.333 4.007 11.135 1.00 91.88 180 VAL A C 1
ATOM 1328 O O . VAL A 1 180 ? -4.572 4.710 10.477 1.00 91.88 180 VAL A O 1
ATOM 1331 N N . VAL A 1 181 ? -5.239 2.678 11.169 1.00 90.62 181 VAL A N 1
ATOM 1332 C CA . VAL A 1 181 ? -4.221 1.907 10.427 1.00 90.62 181 VAL A CA 1
ATOM 1333 C C . VAL A 1 181 ? -4.819 1.015 9.341 1.00 90.62 181 VAL A C 1
ATOM 1335 O O . VAL A 1 181 ? -4.098 0.481 8.504 1.00 90.62 181 VAL A O 1
ATOM 1338 N N . GLY A 1 182 ? -6.141 0.849 9.334 1.00 91.44 182 GLY A N 1
ATOM 1339 C CA . GLY A 1 182 ? -6.838 0.019 8.361 1.00 91.44 182 GLY A CA 1
ATOM 1340 C C . GLY A 1 182 ? -8.345 0.176 8.465 1.00 91.44 182 GLY A C 1
ATOM 1341 O O . GLY A 1 182 ? -8.868 0.424 9.553 1.00 91.44 182 GLY A O 1
ATOM 1342 N N . ALA A 1 183 ? -9.053 0.034 7.349 1.00 93.62 183 ALA A N 1
ATOM 1343 C CA . ALA A 1 183 ? -10.503 0.143 7.347 1.00 93.62 183 ALA A CA 1
ATOM 1344 C C . ALA A 1 183 ? -11.152 -0.699 6.249 1.00 93.62 183 ALA A C 1
ATOM 1346 O O . ALA A 1 183 ? -10.691 -0.774 5.116 1.00 93.62 183 ALA A O 1
ATOM 1347 N N . THR A 1 184 ? -12.298 -1.267 6.589 1.00 93.25 184 THR A N 1
ATOM 1348 C CA . THR A 1 184 ? -13.241 -1.910 5.671 1.00 93.25 184 THR A CA 1
ATOM 1349 C C . THR A 1 184 ? -14.577 -1.176 5.739 1.00 93.25 184 THR A C 1
ATOM 1351 O O . THR A 1 184 ? -14.727 -0.204 6.479 1.00 93.25 184 THR A O 1
ATOM 1354 N N . ALA A 1 185 ? -15.581 -1.657 5.007 1.00 91.31 185 ALA A N 1
ATOM 1355 C CA . ALA A 1 185 ? -16.936 -1.118 5.092 1.00 91.31 185 ALA A CA 1
ATOM 1356 C C . ALA A 1 185 ? -17.596 -1.301 6.477 1.00 91.31 185 ALA A C 1
ATOM 1358 O O . ALA A 1 185 ? -18.551 -0.593 6.799 1.00 91.31 185 ALA A O 1
ATOM 1359 N N . ASP A 1 186 ? -17.152 -2.276 7.278 1.00 93.31 186 ASP A N 1
ATOM 1360 C CA . ASP A 1 186 ? -17.792 -2.626 8.551 1.00 93.31 186 ASP A CA 1
ATOM 1361 C C . ASP A 1 186 ? -16.884 -2.526 9.778 1.00 93.31 186 ASP A C 1
ATOM 1363 O O . ASP A 1 186 ? -17.390 -2.514 10.903 1.00 93.31 186 ASP A O 1
ATOM 1367 N N . ARG A 1 187 ? -15.570 -2.409 9.584 1.00 93.88 187 ARG A N 1
ATOM 1368 C CA . ARG A 1 187 ? -14.583 -2.373 10.665 1.00 93.88 187 ARG A CA 1
ATOM 1369 C C . ARG A 1 187 ? -13.492 -1.347 10.418 1.00 93.88 187 ARG A C 1
ATOM 1371 O O . ARG A 1 187 ? -13.021 -1.204 9.292 1.00 93.88 187 ARG A O 1
ATOM 1378 N N . VAL A 1 188 ? -13.038 -0.719 11.495 1.00 94.56 188 VAL A N 1
ATOM 1379 C CA . VAL A 1 188 ? -11.884 0.185 11.515 1.00 94.56 188 VAL A CA 1
ATOM 1380 C C . VAL A 1 188 ? -10.870 -0.345 12.521 1.00 94.56 188 VAL A C 1
ATOM 1382 O O . VAL A 1 188 ? -11.228 -0.654 13.657 1.00 94.56 188 VAL A O 1
ATOM 1385 N N . LEU A 1 189 ? -9.612 -0.462 12.105 1.00 93.88 189 LEU A N 1
ATOM 1386 C CA . LEU A 1 189 ? -8.496 -0.781 12.984 1.00 93.88 189 LEU A CA 1
ATOM 1387 C C . LEU A 1 189 ? -7.803 0.497 13.426 1.00 93.88 189 LEU A C 1
ATOM 1389 O O . LEU A 1 189 ? -7.402 1.327 12.607 1.00 93.88 189 LEU A O 1
ATOM 1393 N N . ILE A 1 190 ? -7.643 0.618 14.734 1.00 93.00 190 ILE A N 1
ATOM 1394 C CA . ILE A 1 190 ? -7.124 1.810 15.386 1.00 93.00 190 ILE A CA 1
ATOM 1395 C C . ILE A 1 190 ? -5.932 1.391 16.228 1.00 93.00 190 ILE A C 1
ATOM 1397 O O . ILE A 1 190 ? -6.049 0.489 17.056 1.00 93.00 190 ILE A O 1
ATOM 1401 N N . SER A 1 191 ? -4.786 2.015 15.989 1.00 90.56 191 SER A N 1
ATOM 1402 C CA . SER A 1 191 ? -3.546 1.711 16.689 1.00 90.56 191 SER A CA 1
ATOM 1403 C C . SER A 1 191 ? -3.232 2.783 17.716 1.00 90.56 191 SER A C 1
ATOM 1405 O O . SER A 1 191 ? -3.214 3.966 17.384 1.00 90.56 191 SER A O 1
ATOM 1407 N N . ASP A 1 192 ? -2.913 2.346 18.930 1.00 87.19 192 ASP A N 1
ATOM 1408 C CA . ASP A 1 192 ? -2.263 3.146 19.962 1.00 87.19 192 ASP A CA 1
ATOM 1409 C C . ASP A 1 192 ? -0.815 2.668 20.118 1.00 87.19 192 ASP A C 1
ATOM 1411 O O . ASP A 1 192 ? -0.552 1.517 20.498 1.00 87.19 192 ASP A O 1
ATOM 1415 N N . TYR A 1 193 ? 0.128 3.554 19.805 1.00 76.38 193 TYR A N 1
ATOM 1416 C CA . TYR A 1 193 ? 1.549 3.310 20.015 1.00 76.38 193 TYR A CA 1
ATOM 1417 C C . TYR A 1 193 ? 1.945 3.815 21.397 1.00 76.38 193 TYR A C 1
ATOM 1419 O O . TYR A 1 193 ? 2.277 4.983 21.595 1.00 76.38 193 TYR A O 1
ATOM 1427 N N . SER A 1 194 ? 1.953 2.898 22.358 1.00 71.19 194 SER A N 1
ATOM 1428 C CA . SER A 1 194 ? 2.555 3.150 23.662 1.00 71.19 194 SER A CA 1
ATOM 1429 C C . SER A 1 194 ? 4.046 2.805 23.610 1.00 71.19 194 SER A C 1
ATOM 1431 O O . SER A 1 194 ? 4.445 1.853 22.942 1.00 71.19 194 SER A O 1
ATOM 1433 N N . GLY A 1 195 ? 4.899 3.511 24.357 1.00 68.38 195 GLY A N 1
ATOM 1434 C CA . GLY A 1 195 ? 6.336 3.184 24.426 1.00 68.38 195 GLY A CA 1
ATOM 1435 C C . GLY A 1 195 ? 6.654 1.750 24.896 1.00 68.38 195 GLY A C 1
ATOM 1436 O O . GLY A 1 195 ? 7.794 1.309 24.790 1.00 68.38 195 GLY A O 1
ATOM 1437 N N . SER A 1 196 ? 5.657 1.012 25.398 1.00 76.00 196 SER A N 1
ATOM 1438 C CA . SER A 1 196 ? 5.752 -0.378 25.854 1.00 76.00 196 SER A CA 1
ATOM 1439 C C . SER A 1 196 ? 5.133 -1.416 24.903 1.00 76.00 196 SER A C 1
ATOM 1441 O O . SER A 1 196 ? 5.029 -2.576 25.288 1.00 76.00 196 SER A O 1
ATOM 1443 N N . GLY A 1 197 ? 4.682 -1.030 23.705 1.00 84.38 197 GLY A N 1
ATOM 1444 C CA . GLY A 1 197 ? 4.081 -1.953 22.737 1.00 84.38 197 GLY A CA 1
ATOM 1445 C C . GLY A 1 197 ? 2.919 -1.349 21.951 1.00 84.38 197 GLY A C 1
ATOM 1446 O O . GLY A 1 197 ? 2.575 -0.175 22.108 1.00 84.38 197 GLY A O 1
ATOM 1447 N N . VAL A 1 198 ? 2.291 -2.178 21.120 1.00 89.25 198 VAL A N 1
ATOM 1448 C CA . VAL A 1 198 ? 1.195 -1.767 20.233 1.00 89.25 198 VAL A CA 1
ATOM 1449 C C . VAL A 1 198 ? -0.133 -2.283 20.771 1.00 89.25 198 VAL A C 1
ATOM 1451 O O . VAL A 1 198 ? -0.276 -3.471 21.073 1.00 89.25 198 VAL A O 1
ATOM 1454 N N . THR A 1 199 ? -1.123 -1.399 20.873 1.00 90.75 199 THR A N 1
ATOM 1455 C CA . THR A 1 199 ? -2.516 -1.794 21.106 1.00 90.75 199 THR A CA 1
ATOM 1456 C C . THR A 1 199 ? -3.321 -1.552 19.840 1.00 90.75 199 THR A C 1
ATOM 1458 O O . THR A 1 199 ? -3.340 -0.440 19.326 1.00 90.75 199 THR A O 1
ATOM 1461 N N . LEU A 1 200 ? -4.002 -2.585 19.347 1.00 92.38 200 LEU A N 1
ATOM 1462 C CA . LEU A 1 200 ? -4.913 -2.491 18.210 1.00 92.38 200 LEU A CA 1
ATOM 1463 C C . LEU A 1 200 ? -6.352 -2.656 18.691 1.00 92.38 200 LEU A C 1
ATOM 1465 O O . LEU A 1 200 ? -6.724 -3.703 19.225 1.00 92.38 200 LEU A O 1
ATOM 1469 N N . ASN A 1 201 ? -7.166 -1.632 18.478 1.00 92.25 201 ASN A N 1
ATOM 1470 C CA . ASN A 1 201 ? -8.597 -1.645 18.728 1.00 92.25 201 ASN A CA 1
ATOM 1471 C C . ASN A 1 201 ? -9.341 -1.899 17.415 1.00 92.25 201 ASN A C 1
ATOM 1473 O O . ASN A 1 201 ? -9.168 -1.172 16.436 1.00 92.25 201 ASN A O 1
ATOM 1477 N N . THR A 1 202 ? -10.208 -2.907 17.414 1.00 93.88 202 THR A N 1
ATOM 1478 C CA . THR A 1 202 ? -11.131 -3.180 16.311 1.00 93.88 202 THR A CA 1
ATOM 1479 C C . THR A 1 202 ? -12.458 -2.509 16.619 1.00 93.88 202 THR A C 1
ATOM 1481 O O . THR A 1 202 ? -13.174 -2.916 17.538 1.00 93.88 202 THR A O 1
ATOM 1484 N N . TYR A 1 203 ? -12.787 -1.476 15.855 1.00 94.00 203 TYR A N 1
ATOM 1485 C CA . TYR A 1 203 ? -14.043 -0.746 15.942 1.00 94.00 203 T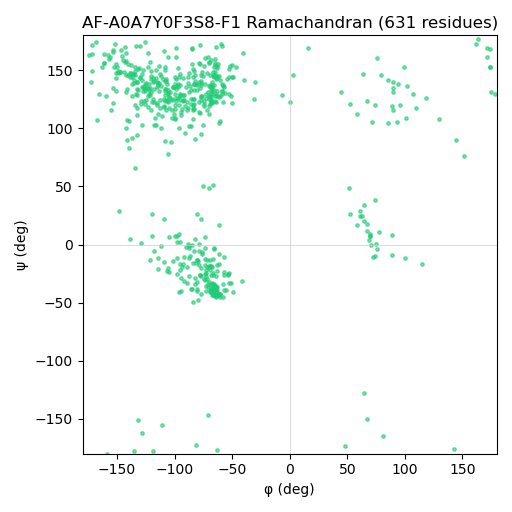YR A CA 1
ATOM 1486 C C . TYR A 1 203 ? -15.047 -1.291 14.925 1.00 94.00 203 TYR A C 1
ATOM 1488 O O . TYR A 1 203 ? -14.765 -1.310 13.729 1.00 94.00 203 TYR A O 1
ATOM 1496 N N . ASP A 1 204 ? -16.227 -1.705 15.381 1.00 93.69 204 ASP A N 1
ATOM 1497 C CA . ASP A 1 204 ? -17.334 -2.118 14.514 1.00 93.69 204 ASP A CA 1
ATOM 1498 C C . ASP A 1 204 ? -18.181 -0.891 14.150 1.00 93.69 204 ASP A C 1
ATOM 1500 O O . ASP A 1 204 ? -18.780 -0.244 15.016 1.00 93.69 204 ASP A O 1
ATOM 1504 N N . VAL A 1 205 ? -18.237 -0.573 12.855 1.00 93.56 205 VAL A N 1
ATOM 1505 C CA . VAL A 1 205 ? -18.908 0.620 12.314 1.00 93.56 205 VAL A CA 1
ATOM 1506 C C . VAL A 1 205 ? -20.422 0.560 12.520 1.00 93.56 205 VAL A C 1
ATOM 1508 O O . VAL A 1 205 ? -21.054 1.586 12.770 1.00 93.56 205 VAL A O 1
ATOM 1511 N N . LYS A 1 206 ? -21.025 -0.633 12.451 1.00 92.25 206 LYS A N 1
ATOM 1512 C CA . LYS A 1 206 ? -22.479 -0.810 12.598 1.00 92.25 206 LYS A CA 1
ATOM 1513 C C . LYS A 1 206 ? -22.905 -0.730 14.057 1.00 92.25 206 LYS A C 1
ATOM 1515 O O . LYS A 1 206 ? -23.925 -0.121 14.366 1.00 92.25 206 LYS A O 1
ATOM 1520 N N . GLN A 1 207 ? -22.138 -1.355 14.945 1.00 92.81 207 GLN A N 1
ATOM 1521 C CA . GLN A 1 207 ? -22.388 -1.342 16.386 1.00 92.81 207 GLN A CA 1
ATOM 1522 C C . GLN A 1 207 ? -21.910 -0.047 17.050 1.00 92.81 207 GLN A C 1
ATOM 1524 O O . GLN A 1 207 ? -22.279 0.214 18.193 1.00 92.81 207 GLN A O 1
ATOM 1529 N N . GLN A 1 208 ? -21.095 0.737 16.342 1.00 92.44 208 GLN A N 1
ATOM 1530 C CA . GLN A 1 208 ? -20.487 1.983 16.791 1.00 92.44 208 GLN A CA 1
ATOM 1531 C C . GLN A 1 208 ? -19.751 1.856 18.131 1.00 92.44 208 GLN A C 1
ATOM 1533 O O . GLN A 1 208 ? -19.957 2.641 19.062 1.00 92.44 208 GLN A O 1
ATOM 1538 N N . ARG A 1 209 ? -18.913 0.823 18.244 1.00 91.75 209 ARG A N 1
ATOM 1539 C CA . ARG A 1 209 ? -18.106 0.551 19.438 1.00 91.75 209 ARG A CA 1
ATOM 1540 C C . ARG A 1 209 ? -16.886 -0.296 19.106 1.00 91.75 209 ARG A C 1
ATOM 1542 O O . ARG A 1 209 ? -16.887 -1.046 18.133 1.00 91.75 209 ARG A O 1
ATOM 1549 N N . VAL A 1 210 ? -15.891 -0.249 19.986 1.00 91.31 210 VAL A N 1
ATOM 1550 C CA . VAL A 1 210 ? -14.780 -1.208 19.985 1.00 91.31 210 VAL A CA 1
ATOM 1551 C C . VAL A 1 210 ? -15.306 -2.591 20.381 1.00 91.31 210 VAL A C 1
ATOM 1553 O O . VAL A 1 210 ? -15.966 -2.736 21.412 1.00 91.31 210 VAL A O 1
ATOM 1556 N N . THR A 1 211 ? -15.042 -3.601 19.554 1.00 91.50 211 THR A N 1
ATOM 1557 C CA . THR A 1 211 ? -15.464 -4.996 19.775 1.00 91.50 211 THR A CA 1
ATOM 1558 C C . THR A 1 211 ? -14.326 -5.901 20.225 1.00 91.50 211 THR A C 1
ATOM 1560 O O . THR A 1 211 ? -14.589 -6.914 20.868 1.00 91.50 211 THR A O 1
ATOM 1563 N N . ALA A 1 212 ? -13.079 -5.542 19.918 1.00 92.06 212 ALA A N 1
ATOM 1564 C CA . ALA A 1 212 ? -11.896 -6.269 20.355 1.00 92.06 212 ALA A CA 1
ATOM 1565 C C . ALA A 1 212 ? -10.720 -5.314 20.578 1.00 92.06 212 ALA A C 1
ATOM 1567 O O . ALA A 1 212 ? -10.579 -4.315 19.873 1.00 92.06 212 ALA A O 1
ATOM 1568 N N . THR A 1 213 ? -9.865 -5.663 21.536 1.00 92.31 213 THR A N 1
ATOM 1569 C CA . THR A 1 213 ? -8.601 -4.976 21.810 1.00 92.31 213 THR A CA 1
ATOM 1570 C C . THR A 1 213 ? -7.500 -6.023 21.852 1.00 92.31 213 THR A C 1
ATOM 1572 O O . THR A 1 213 ? -7.543 -6.943 22.668 1.00 92.31 213 THR A O 1
ATOM 1575 N N . THR A 1 214 ? -6.512 -5.868 20.982 1.00 92.38 214 THR A N 1
ATOM 1576 C CA . THR A 1 214 ? -5.347 -6.744 20.871 1.00 92.38 214 THR A CA 1
ATOM 1577 C C . THR A 1 214 ? -4.136 -6.011 21.417 1.00 92.38 214 THR A C 1
ATOM 1579 O O . THR A 1 214 ? -3.827 -4.912 20.964 1.00 92.38 214 THR A O 1
ATOM 1582 N N . LYS A 1 215 ? -3.453 -6.605 22.397 1.00 91.25 215 LYS A N 1
ATOM 1583 C CA . LYS A 1 215 ? -2.234 -6.039 22.985 1.00 91.25 215 LYS A CA 1
ATOM 1584 C C . LYS A 1 215 ? -1.028 -6.854 22.555 1.00 91.25 215 LYS A C 1
ATOM 1586 O O . LYS A 1 215 ? -0.971 -8.054 22.819 1.00 91.25 215 LYS A O 1
ATOM 1591 N N . ILE A 1 216 ? -0.070 -6.178 21.940 1.00 90.94 216 ILE A N 1
ATOM 1592 C CA . ILE A 1 216 ? 1.205 -6.739 21.511 1.00 90.94 216 ILE A CA 1
ATOM 1593 C C . ILE A 1 216 ? 2.270 -6.095 22.395 1.00 90.94 216 ILE A C 1
ATOM 1595 O O . ILE A 1 216 ? 2.631 -4.933 22.221 1.00 90.94 216 ILE A O 1
ATOM 1599 N N . SER A 1 217 ? 2.703 -6.841 23.411 1.00 84.00 217 SER A N 1
ATOM 1600 C CA . SER A 1 217 ? 3.538 -6.340 24.515 1.00 84.00 217 SER A CA 1
ATOM 1601 C C . SER A 1 217 ? 4.997 -6.072 24.134 1.00 84.00 217 SER A C 1
ATOM 1603 O O . SER A 1 217 ? 5.778 -5.647 24.981 1.00 84.00 217 SER A O 1
ATOM 1605 N N . SER A 1 218 ? 5.387 -6.366 22.896 1.00 83.25 218 SER A N 1
ATOM 1606 C CA . SER A 1 218 ? 6.741 -6.154 22.406 1.00 83.25 218 SER A CA 1
ATOM 1607 C C . SER A 1 218 ? 6.814 -4.869 21.588 1.00 83.25 218 SER A C 1
ATOM 1609 O O . SER A 1 218 ? 6.151 -4.727 20.562 1.00 83.25 218 SER A O 1
ATOM 1611 N N . SER A 1 219 ? 7.653 -3.930 22.025 1.00 80.62 219 SER A N 1
ATOM 1612 C CA . SER A 1 219 ? 7.965 -2.716 21.263 1.00 80.62 219 SER A CA 1
ATOM 1613 C C . SER A 1 219 ? 8.875 -2.980 20.058 1.00 80.62 219 SER A C 1
ATOM 1615 O O . SER A 1 219 ? 9.009 -2.108 19.204 1.00 80.62 219 SER A O 1
ATOM 1617 N N . SER A 1 220 ? 9.484 -4.169 19.970 1.00 83.75 220 SER A N 1
ATOM 1618 C CA . SER A 1 220 ? 10.282 -4.613 18.822 1.00 83.75 220 SER A CA 1
ATOM 1619 C C . SER A 1 220 ? 9.503 -5.506 17.850 1.00 83.75 220 SER A C 1
ATOM 1621 O O . SER A 1 220 ? 10.082 -5.976 16.871 1.00 83.75 220 SER A O 1
ATOM 1623 N N . ALA A 1 221 ? 8.211 -5.756 18.104 1.00 88.06 221 ALA A N 1
ATOM 1624 C CA . ALA A 1 221 ? 7.370 -6.527 17.200 1.00 88.06 221 ALA A CA 1
ATOM 1625 C C . ALA A 1 221 ? 7.184 -5.797 15.867 1.00 88.06 221 ALA A C 1
ATOM 1627 O O . ALA A 1 221 ? 6.741 -4.649 15.813 1.00 88.06 221 ALA A O 1
ATOM 1628 N N . MET A 1 222 ? 7.460 -6.504 14.778 1.00 89.94 222 MET A N 1
ATOM 1629 C CA . MET A 1 222 ? 7.147 -6.062 13.423 1.00 89.94 222 MET A CA 1
ATOM 1630 C C . MET A 1 222 ? 5.782 -6.618 13.045 1.00 89.94 222 MET A C 1
ATOM 1632 O O . MET A 1 222 ? 5.540 -7.817 13.200 1.00 89.94 222 MET A O 1
ATOM 1636 N N . LEU A 1 223 ? 4.884 -5.761 12.566 1.00 90.31 223 LEU A N 1
ATOM 1637 C CA . LEU A 1 223 ? 3.484 -6.123 12.364 1.00 90.31 223 LEU A CA 1
ATOM 1638 C C . LEU A 1 223 ? 3.147 -6.246 10.878 1.00 90.31 223 LEU A C 1
ATOM 1640 O O . LEU A 1 223 ? 3.443 -5.351 10.092 1.00 90.31 223 LEU A O 1
ATOM 1644 N N . GLY A 1 224 ? 2.478 -7.337 10.512 1.00 89.38 224 GLY A N 1
ATOM 1645 C CA . GLY A 1 224 ? 1.795 -7.501 9.230 1.00 89.38 224 GLY A CA 1
ATOM 1646 C C . GLY A 1 224 ? 0.308 -7.706 9.468 1.00 89.38 224 GLY A C 1
ATOM 1647 O O . GLY A 1 224 ? -0.075 -8.599 10.217 1.00 89.38 224 GLY A O 1
ATOM 1648 N N . VAL A 1 225 ? -0.548 -6.893 8.859 1.00 89.50 225 VAL A N 1
ATOM 1649 C CA . VAL A 1 225 ? -2.004 -7.029 9.009 1.00 89.50 225 VAL A CA 1
ATOM 1650 C C . VAL A 1 225 ? -2.556 -7.824 7.831 1.00 89.50 225 VAL A C 1
ATOM 1652 O O . VAL A 1 225 ? -2.135 -7.613 6.694 1.00 89.50 225 VAL A O 1
ATOM 1655 N N . ALA A 1 226 ? -3.454 -8.773 8.094 1.00 89.19 226 ALA A N 1
ATOM 1656 C CA . ALA A 1 226 ? -4.125 -9.516 7.037 1.00 89.19 226 ALA A CA 1
ATOM 1657 C C . ALA A 1 226 ? -4.981 -8.567 6.167 1.00 89.19 226 ALA A C 1
ATOM 1659 O O . ALA A 1 226 ? -5.602 -7.661 6.724 1.00 89.19 226 ALA A O 1
ATOM 1660 N N . PRO A 1 227 ? -5.061 -8.786 4.841 1.00 83.44 227 PRO A N 1
ATOM 1661 C CA . PRO A 1 227 ? -5.878 -7.994 3.908 1.00 83.44 227 PRO A CA 1
ATOM 1662 C C . PRO A 1 227 ? -7.330 -7.781 4.348 1.00 83.44 227 PRO A C 1
ATOM 1664 O O . PRO A 1 227 ? -7.898 -6.697 4.271 1.00 83.44 227 PRO A O 1
ATOM 1667 N N . ASP A 1 228 ? -7.935 -8.835 4.888 1.00 86.06 228 ASP A N 1
ATOM 1668 C CA . ASP A 1 228 ? -9.307 -8.820 5.380 1.00 86.06 228 ASP A CA 1
ATOM 1669 C C . ASP A 1 228 ? -9.433 -8.253 6.802 1.00 86.06 228 ASP A C 1
ATOM 1671 O O . ASP A 1 228 ? -10.513 -8.315 7.393 1.00 86.06 228 ASP A O 1
ATOM 1675 N N . TYR A 1 229 ? -8.344 -7.749 7.388 1.00 88.62 229 TYR A N 1
ATOM 1676 C CA . TYR A 1 229 ? -8.263 -7.234 8.753 1.00 88.62 229 TYR A CA 1
ATOM 1677 C C . TYR A 1 229 ? -8.798 -8.210 9.815 1.00 88.62 229 TYR A C 1
ATOM 1679 O O . TYR A 1 229 ? -9.295 -7.799 10.866 1.00 88.62 229 TYR A O 1
ATOM 1687 N N . SER A 1 230 ? -8.771 -9.518 9.542 1.00 89.94 230 SER A N 1
ATOM 1688 C CA . SER A 1 230 ? -9.182 -10.547 10.504 1.00 89.94 230 SER A CA 1
ATOM 1689 C C . SER A 1 230 ? -8.070 -10.887 11.492 1.00 89.94 230 SER A C 1
ATOM 1691 O O . SER A 1 230 ? -8.359 -11.244 12.632 1.00 89.94 230 SER A O 1
ATOM 1693 N N . HIS A 1 231 ? -6.811 -10.737 11.078 1.00 92.50 231 HIS A N 1
ATOM 1694 C CA . HIS A 1 231 ? -5.644 -11.070 11.881 1.00 92.50 231 HIS A CA 1
ATOM 1695 C C . HIS A 1 231 ? -4.549 -10.010 11.761 1.00 92.50 231 HIS A C 1
ATOM 1697 O O . HIS A 1 231 ? -4.416 -9.337 10.738 1.00 92.50 231 HIS A O 1
ATOM 1703 N N . VAL A 1 232 ? -3.720 -9.917 12.796 1.00 93.69 232 VAL A N 1
ATOM 1704 C CA . VAL A 1 232 ? -2.394 -9.301 12.731 1.00 93.69 232 VAL A CA 1
ATOM 1705 C C . VAL A 1 232 ? -1.347 -10.354 13.070 1.00 93.69 232 VAL A C 1
ATOM 1707 O O . VAL A 1 232 ? -1.534 -11.184 13.959 1.00 93.69 232 VAL A O 1
ATOM 1710 N N . PHE A 1 233 ? -0.242 -10.326 12.349 1.00 94.00 233 PHE A N 1
ATOM 1711 C CA . PHE A 1 233 ? 0.918 -11.169 12.550 1.00 94.00 233 PHE A CA 1
ATOM 1712 C C . PHE A 1 233 ? 2.024 -10.323 13.174 1.00 94.00 233 PHE A C 1
ATOM 1714 O O . PHE A 1 233 ? 2.410 -9.305 12.603 1.00 94.00 233 PHE A O 1
ATOM 1721 N N . ALA A 1 234 ? 2.528 -10.737 14.331 1.00 94.56 234 ALA A N 1
ATOM 1722 C CA . ALA A 1 234 ? 3.688 -10.142 14.974 1.00 94.56 234 ALA A CA 1
ATOM 1723 C C . ALA A 1 234 ? 4.909 -11.034 14.750 1.00 94.56 234 ALA A C 1
ATOM 1725 O O . ALA A 1 234 ? 4.890 -12.222 15.083 1.00 94.56 234 ALA A O 1
ATOM 1726 N N . VAL A 1 235 ? 5.964 -10.454 14.188 1.00 94.94 235 VAL A N 1
ATOM 1727 C CA . VAL A 1 235 ? 7.294 -11.056 14.108 1.00 94.94 235 VAL A CA 1
ATOM 1728 C C . VAL A 1 235 ? 8.158 -10.414 15.184 1.00 94.94 235 VAL A C 1
ATOM 1730 O O . VAL A 1 235 ? 8.412 -9.212 15.147 1.00 94.94 235 VAL A O 1
ATOM 1733 N N . GLU A 1 236 ? 8.594 -11.213 16.152 1.00 93.31 236 GLU A N 1
ATOM 1734 C CA . GLU A 1 236 ? 9.330 -10.741 17.323 1.00 93.31 236 GLU A CA 1
ATOM 1735 C C . GLU A 1 236 ? 10.739 -11.341 17.355 1.00 93.31 236 GLU A C 1
ATOM 1737 O O . GLU A 1 236 ? 10.881 -12.545 17.608 1.00 93.31 236 GLU A O 1
ATOM 1742 N N . PRO A 1 237 ? 11.793 -10.544 17.110 1.00 91.75 237 PRO A N 1
ATOM 1743 C CA . PRO A 1 237 ? 13.161 -11.013 17.264 1.00 91.75 237 PRO A CA 1
ATOM 1744 C C . PRO A 1 237 ? 13.504 -11.247 18.738 1.00 91.75 237 PRO A C 1
ATOM 1746 O O . PRO A 1 237 ? 13.059 -10.522 19.629 1.00 91.75 237 PRO A O 1
ATOM 1749 N N . SER A 1 238 ? 14.341 -12.251 19.004 1.00 90.88 238 SER A N 1
ATOM 1750 C CA . SER A 1 238 ? 14.917 -12.446 20.333 1.00 90.88 238 SER A CA 1
ATOM 1751 C C . SER A 1 238 ? 15.829 -11.275 20.694 1.00 90.88 238 SER A C 1
ATOM 1753 O O . SER A 1 238 ? 16.408 -10.630 19.823 1.00 90.88 238 SER A O 1
ATOM 1755 N N . SER A 1 239 ? 16.037 -11.039 21.990 1.00 86.62 239 SER A N 1
ATOM 1756 C CA . SER A 1 239 ? 16.941 -9.980 22.470 1.00 86.62 239 SER A CA 1
ATOM 1757 C C . SER A 1 239 ? 18.379 -10.117 21.952 1.00 86.62 239 SER A C 1
ATOM 1759 O O . SER A 1 239 ? 19.091 -9.126 21.837 1.00 86.62 239 SER A O 1
ATOM 1761 N N . SER A 1 240 ? 18.804 -11.339 21.625 1.00 86.50 240 SER A N 1
ATOM 1762 C CA . SER A 1 240 ? 20.095 -11.643 21.001 1.00 86.50 240 SER A CA 1
ATOM 1763 C C . SER A 1 240 ? 20.142 -11.409 19.488 1.00 86.50 240 SER A C 1
ATOM 1765 O O . SER A 1 240 ? 21.222 -11.498 18.913 1.00 86.50 240 SER A O 1
ATOM 1767 N N . GLY A 1 241 ? 18.999 -11.227 18.819 1.00 84.62 241 GLY A N 1
ATOM 1768 C CA . GLY A 1 241 ? 18.918 -11.175 17.356 1.00 84.62 241 GLY A CA 1
ATOM 1769 C C . GLY A 1 241 ? 19.195 -12.502 16.640 1.00 84.62 241 GLY A C 1
ATOM 1770 O O . GLY A 1 241 ? 19.232 -12.542 15.415 1.00 84.62 241 GLY A O 1
ATOM 1771 N N . SER A 1 242 ? 19.402 -13.599 17.376 1.00 88.25 242 SER A N 1
ATOM 1772 C CA . SER A 1 242 ? 19.776 -14.906 16.811 1.00 88.25 242 SER A CA 1
ATOM 1773 C C . SER A 1 242 ? 18.584 -15.764 16.378 1.00 88.25 242 SER A C 1
ATOM 1775 O O . SER A 1 242 ? 18.769 -16.828 15.795 1.00 88.25 242 SER A O 1
ATOM 1777 N N . SER A 1 243 ? 17.370 -15.349 16.726 1.00 92.19 243 SER A N 1
ATOM 1778 C CA . SER A 1 243 ? 16.119 -16.045 16.420 1.00 92.19 243 SER A CA 1
ATOM 1779 C C . SER A 1 243 ? 14.972 -15.042 16.376 1.00 92.19 243 SER A C 1
ATOM 1781 O O . SER A 1 243 ? 15.113 -13.925 16.872 1.00 92.19 243 SER A O 1
ATOM 1783 N N . ALA A 1 244 ? 13.830 -15.445 15.832 1.00 94.94 244 ALA A N 1
ATOM 1784 C CA . ALA A 1 244 ? 12.589 -14.695 15.946 1.00 94.94 244 ALA A CA 1
ATOM 1785 C C . ALA A 1 244 ? 11.408 -15.647 16.104 1.00 94.94 244 ALA A C 1
ATOM 1787 O O . ALA A 1 244 ? 11.469 -16.811 15.704 1.00 94.94 244 ALA A O 1
ATOM 1788 N N . THR A 1 245 ? 10.319 -15.135 16.661 1.00 95.81 245 THR A N 1
ATOM 1789 C CA . THR A 1 245 ? 9.044 -15.841 16.735 1.00 95.81 245 THR A CA 1
ATOM 1790 C C . THR A 1 245 ? 8.000 -15.154 15.876 1.00 95.81 245 THR A C 1
ATOM 1792 O O . THR A 1 245 ? 8.084 -13.958 15.609 1.00 95.81 245 THR A O 1
ATOM 1795 N N . LEU A 1 246 ? 7.027 -15.930 15.422 1.00 96.38 246 LEU A N 1
ATOM 1796 C CA . LEU A 1 246 ? 5.832 -15.450 14.754 1.00 96.38 246 LEU A CA 1
ATOM 1797 C C . LEU A 1 246 ? 4.632 -15.747 15.656 1.00 96.38 246 LEU A C 1
ATOM 1799 O O . LEU A 1 246 ? 4.469 -16.870 16.134 1.00 96.38 246 LEU A O 1
ATOM 1803 N N . GLN A 1 247 ? 3.769 -14.762 15.858 1.00 95.69 247 GLN A N 1
ATOM 1804 C CA . GLN A 1 247 ? 2.511 -14.922 16.574 1.00 95.69 247 GLN A CA 1
ATOM 1805 C C . GLN A 1 247 ? 1.382 -14.276 15.776 1.00 95.69 247 GLN A C 1
ATOM 1807 O O . GLN A 1 247 ? 1.527 -13.164 15.278 1.00 95.69 247 GLN A O 1
ATOM 1812 N N . ALA A 1 248 ? 0.257 -14.972 15.634 1.00 95.25 248 ALA A N 1
ATOM 1813 C CA . ALA A 1 248 ? -0.944 -14.412 15.030 1.00 95.25 248 ALA A CA 1
ATOM 1814 C C . ALA A 1 248 ? -1.910 -13.972 16.132 1.00 95.25 248 ALA A C 1
ATOM 1816 O O . ALA A 1 248 ? -2.062 -14.661 17.141 1.00 95.25 248 ALA A O 1
ATOM 1817 N N . TYR A 1 249 ? -2.596 -12.857 15.924 1.00 94.94 249 TYR A N 1
ATOM 1818 C CA . TYR A 1 249 ? -3.662 -12.378 16.790 1.00 94.94 249 TYR A CA 1
ATOM 1819 C C . TYR A 1 249 ? -4.922 -12.204 15.959 1.00 94.94 249 TYR A C 1
ATOM 1821 O O . TYR A 1 249 ? -4.901 -11.552 14.918 1.00 94.94 249 TYR A O 1
ATOM 1829 N N . ASP A 1 250 ? -6.012 -12.793 16.425 1.00 94.25 250 ASP A N 1
ATOM 1830 C CA . ASP A 1 250 ? -7.339 -12.645 15.853 1.00 94.25 250 ASP A CA 1
ATOM 1831 C C . ASP A 1 250 ? -7.908 -11.290 16.291 1.00 94.25 250 ASP A C 1
ATOM 1833 O O . ASP A 1 250 ? -8.188 -11.056 17.468 1.00 94.25 250 ASP A O 1
ATOM 1837 N N . LEU A 1 251 ? -8.091 -10.388 15.331 1.00 92.56 251 LEU A N 1
ATOM 1838 C CA . LEU A 1 251 ? -8.574 -9.029 15.566 1.00 92.56 251 LEU A CA 1
ATOM 1839 C C . LEU A 1 251 ? -10.083 -8.969 15.835 1.00 92.56 251 LEU A C 1
ATOM 1841 O O . LEU A 1 251 ? -10.597 -7.916 16.208 1.00 92.56 251 LEU A O 1
ATOM 1845 N N . THR A 1 252 ? -10.811 -10.072 15.663 1.00 90.25 252 THR A N 1
ATOM 1846 C CA . THR A 1 252 ? -12.237 -10.178 15.999 1.00 90.25 252 THR A CA 1
ATOM 1847 C C . THR A 1 252 ? -12.458 -10.621 17.441 1.00 90.25 252 THR A C 1
ATOM 1849 O O . THR A 1 252 ? -13.415 -10.178 18.075 1.00 90.25 252 THR A O 1
ATOM 1852 N N . THR A 1 253 ? -11.568 -11.460 17.977 1.00 90.19 253 THR A N 1
ATOM 1853 C CA . THR A 1 253 ? -11.683 -12.009 19.339 1.00 90.19 253 THR A CA 1
ATOM 1854 C C . THR A 1 253 ? -10.654 -11.450 20.323 1.00 90.19 253 THR A C 1
ATOM 1856 O O . THR A 1 253 ? -10.811 -11.626 21.533 1.00 90.19 253 THR A O 1
ATOM 1859 N N . GLY A 1 254 ? -9.597 -10.798 19.830 1.00 88.62 254 GLY A N 1
ATOM 1860 C CA . GLY A 1 254 ? -8.434 -10.360 20.608 1.00 88.62 254 GLY A CA 1
ATOM 1861 C C . GLY A 1 254 ? -7.545 -11.511 21.096 1.00 88.62 254 GLY A C 1
ATOM 1862 O O . GLY A 1 254 ? -6.647 -11.288 21.907 1.00 88.62 254 GLY A O 1
ATOM 1863 N N . GLN A 1 255 ? -7.811 -12.748 20.664 1.00 91.12 255 GLN A N 1
ATOM 1864 C CA . GLN A 1 255 ? -7.052 -13.930 21.074 1.00 91.12 255 GLN A CA 1
ATOM 1865 C C . GLN A 1 255 ? -5.781 -14.080 20.241 1.00 91.12 255 GLN A C 1
ATOM 1867 O O . GLN A 1 255 ? -5.766 -13.744 19.061 1.00 91.12 255 GLN A O 1
ATOM 1872 N N . SER A 1 256 ? -4.731 -14.643 20.835 1.00 93.75 256 SER A N 1
ATOM 1873 C CA . SER A 1 256 ? -3.490 -14.952 20.128 1.00 93.75 256 SER A CA 1
ATOM 1874 C C . SER A 1 256 ? -3.299 -16.450 19.912 1.00 93.75 256 SER A C 1
ATOM 1876 O O . SER A 1 256 ? -3.745 -17.289 20.700 1.00 93.75 256 SER A O 1
ATOM 1878 N N . SER A 1 257 ? -2.609 -16.800 18.829 1.00 93.69 257 SER A N 1
ATOM 1879 C CA . SER A 1 257 ? -2.045 -18.129 18.642 1.00 93.69 257 SER A CA 1
ATOM 1880 C C . SER A 1 257 ? -0.862 -18.332 19.596 1.00 93.69 257 SER A C 1
ATOM 1882 O O . SER A 1 257 ? -0.255 -17.359 20.056 1.00 93.69 257 SER A O 1
ATOM 1884 N N . PRO A 1 258 ? -0.453 -19.581 19.863 1.00 94.12 258 PRO A N 1
ATOM 1885 C CA . PRO A 1 258 ? 0.878 -19.838 20.395 1.00 94.12 258 PRO A CA 1
ATOM 1886 C C . PRO A 1 258 ? 1.946 -19.212 19.488 1.00 94.12 258 PRO A C 1
ATOM 1888 O O . PRO A 1 258 ? 1.798 -19.222 18.262 1.00 94.12 258 PRO A O 1
ATOM 1891 N N . ALA A 1 259 ? 3.008 -18.679 20.090 1.00 94.25 259 ALA A N 1
ATOM 1892 C CA . ALA A 1 259 ? 4.171 -18.218 19.346 1.00 94.25 259 ALA A CA 1
ATOM 1893 C C . ALA A 1 259 ? 4.895 -19.424 18.725 1.00 94.25 259 ALA A C 1
ATOM 1895 O O . ALA A 1 259 ? 5.139 -20.429 19.399 1.00 94.25 259 ALA A O 1
ATOM 1896 N N . GLN A 1 260 ? 5.244 -19.322 17.445 1.00 95.62 260 GLN A N 1
ATOM 1897 C CA . GLN A 1 260 ? 6.016 -20.329 16.719 1.00 95.62 260 GLN A CA 1
ATOM 1898 C C . GLN A 1 260 ? 7.414 -19.797 16.408 1.00 95.62 260 GLN A C 1
ATOM 1900 O O . GLN A 1 260 ? 7.581 -18.617 16.112 1.00 95.62 260 GLN A O 1
ATOM 1905 N N . GLN A 1 261 ? 8.425 -20.661 16.475 1.00 96.06 261 GLN A N 1
ATOM 1906 C CA . GLN A 1 261 ? 9.786 -20.284 16.100 1.00 96.06 261 GLN A CA 1
ATOM 1907 C C . GLN A 1 261 ? 9.887 -20.107 14.588 1.00 96.06 261 GLN A C 1
ATOM 1909 O O . GLN A 1 261 ? 9.467 -20.984 13.831 1.00 96.06 261 GLN A O 1
ATOM 1914 N N . ILE A 1 262 ? 10.471 -18.991 14.158 1.00 96.06 262 ILE A N 1
ATOM 1915 C CA . ILE A 1 262 ? 10.776 -18.772 12.751 1.00 96.06 262 ILE A CA 1
ATOM 1916 C C . ILE A 1 262 ? 12.008 -19.601 12.401 1.00 96.06 262 ILE A C 1
ATOM 1918 O O . ILE A 1 262 ? 13.039 -19.537 13.070 1.00 96.06 262 ILE A O 1
ATOM 1922 N N . THR A 1 263 ? 11.892 -20.394 11.342 1.00 94.56 263 THR A N 1
ATOM 1923 C CA . THR A 1 263 ? 12.993 -21.206 10.817 1.00 94.56 263 THR A CA 1
ATOM 1924 C C . THR A 1 263 ? 13.366 -20.708 9.437 1.00 94.56 263 THR A C 1
ATOM 1926 O O . THR A 1 263 ? 12.491 -20.417 8.630 1.00 94.56 263 THR A O 1
ATOM 1929 N N . GLY A 1 264 ? 14.655 -20.612 9.135 1.00 88.06 264 GLY A N 1
ATOM 1930 C CA . GLY A 1 264 ? 15.102 -20.070 7.860 1.00 88.06 264 GLY A CA 1
ATOM 1931 C C . GLY A 1 264 ? 16.517 -20.499 7.492 1.00 88.06 264 GLY A C 1
ATOM 1932 O O . GLY A 1 264 ? 17.151 -21.255 8.233 1.00 88.06 264 GLY A O 1
ATOM 1933 N N . PRO A 1 265 ? 17.002 -20.038 6.330 1.00 83.00 265 PRO A N 1
ATOM 1934 C CA . PRO A 1 265 ? 18.398 -20.159 5.925 1.00 83.00 265 PRO A CA 1
ATOM 1935 C C . PRO A 1 265 ? 19.411 -19.762 7.013 1.00 83.00 265 PRO A C 1
ATOM 1937 O O . PRO A 1 265 ? 19.146 -18.928 7.876 1.00 83.00 265 PRO A O 1
ATOM 1940 N N . SER A 1 266 ? 20.610 -20.342 6.964 1.00 80.62 266 SER A N 1
ATOM 1941 C CA . SER A 1 266 ? 21.710 -19.938 7.846 1.00 80.62 266 SER A CA 1
ATOM 1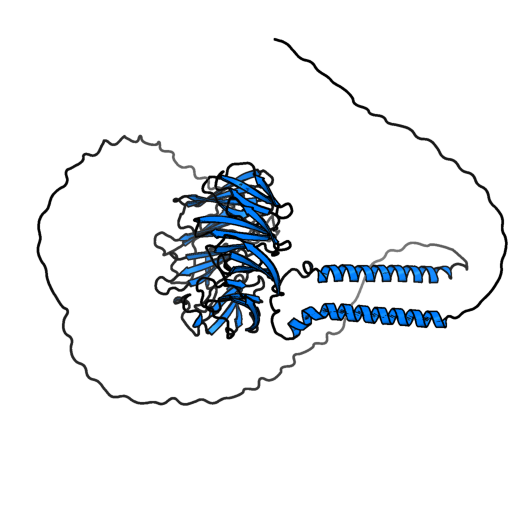942 C C . SER A 1 266 ? 22.177 -18.512 7.539 1.00 80.62 266 SER A C 1
ATOM 1944 O O . SER A 1 266 ? 22.255 -18.141 6.372 1.00 80.62 266 SER A O 1
ATOM 1946 N N . GLY A 1 267 ? 22.571 -17.756 8.567 1.00 77.00 267 GLY A N 1
ATOM 1947 C CA . GLY A 1 267 ? 23.154 -16.416 8.402 1.00 77.00 267 GLY A CA 1
ATOM 1948 C C . GLY A 1 267 ? 22.145 -15.266 8.383 1.00 77.00 267 GLY A C 1
ATOM 1949 O O . GLY A 1 267 ? 22.538 -14.134 8.123 1.00 77.00 267 GLY A O 1
ATOM 1950 N N . ILE A 1 268 ? 20.867 -15.531 8.677 1.00 80.50 268 ILE A N 1
ATOM 1951 C CA . ILE A 1 268 ? 19.866 -14.475 8.864 1.00 80.50 268 ILE A CA 1
ATOM 1952 C C . ILE A 1 268 ? 20.168 -13.702 10.146 1.00 80.50 268 ILE A C 1
ATOM 1954 O O . ILE A 1 268 ? 20.271 -14.289 11.225 1.00 80.50 268 ILE A O 1
ATOM 1958 N N . ASP A 1 269 ? 20.235 -12.381 10.021 1.00 82.50 269 ASP A N 1
ATOM 1959 C CA . ASP A 1 269 ? 20.172 -11.470 11.153 1.00 82.50 269 ASP A CA 1
ATOM 1960 C C . ASP A 1 269 ? 18.702 -11.174 11.476 1.00 82.50 269 ASP A C 1
ATOM 1962 O O . ASP A 1 269 ? 18.029 -10.407 10.776 1.00 82.50 269 ASP A O 1
ATOM 1966 N N . TYR A 1 270 ? 18.187 -11.823 12.525 1.00 87.19 270 TYR A N 1
ATOM 1967 C CA . TYR A 1 270 ? 16.797 -11.649 12.931 1.00 87.19 270 TYR A CA 1
ATOM 1968 C C . TYR A 1 270 ? 16.559 -10.284 13.587 1.00 87.19 270 TYR A C 1
ATOM 1970 O O . TYR A 1 270 ? 15.427 -9.807 13.570 1.00 87.19 270 TYR A O 1
ATOM 1978 N N . SER A 1 271 ? 17.599 -9.626 14.120 1.00 85.12 271 SER A N 1
ATOM 1979 C CA . SER A 1 271 ? 17.459 -8.308 14.763 1.00 85.12 271 SER A CA 1
ATOM 1980 C C . SER A 1 271 ? 17.076 -7.196 13.787 1.00 85.12 271 SER A C 1
ATOM 1982 O O . SER A 1 271 ? 16.453 -6.220 14.194 1.00 85.12 271 SER A O 1
ATOM 1984 N N . ASN A 1 272 ? 17.395 -7.383 12.505 1.00 82.94 272 ASN A N 1
ATOM 1985 C CA . ASN A 1 272 ? 17.148 -6.429 11.427 1.00 82.94 272 ASN A CA 1
ATOM 1986 C C . ASN A 1 272 ? 16.044 -6.886 10.468 1.00 82.94 272 ASN A C 1
ATOM 1988 O O . ASN A 1 272 ? 16.016 -6.455 9.311 1.00 82.94 272 ASN A O 1
ATOM 1992 N N . LEU A 1 273 ? 15.155 -7.782 10.913 1.00 87.31 273 LEU A N 1
ATOM 1993 C CA . LEU A 1 273 ? 13.974 -8.112 10.124 1.00 87.31 273 LEU A CA 1
ATOM 1994 C C . LEU A 1 273 ? 13.043 -6.897 9.995 1.00 87.31 273 LEU A C 1
ATOM 1996 O O . LEU A 1 273 ? 13.110 -5.943 10.760 1.00 87.31 273 LEU A O 1
ATOM 2000 N N . SER A 1 274 ? 12.173 -6.915 8.997 1.00 86.88 274 SER A N 1
ATOM 2001 C CA . SER A 1 274 ? 11.057 -5.985 8.873 1.00 86.88 274 SER A CA 1
ATOM 2002 C C . SER A 1 274 ? 9.955 -6.651 8.068 1.00 86.88 274 SER A C 1
ATOM 2004 O O . SER A 1 274 ? 10.226 -7.274 7.040 1.00 86.88 274 SER A O 1
ATOM 2006 N N . VAL A 1 275 ? 8.714 -6.545 8.536 1.00 88.06 275 VAL A N 1
ATOM 2007 C CA . VAL A 1 275 ? 7.545 -7.008 7.785 1.00 88.06 275 VAL A CA 1
ATOM 2008 C C . VAL A 1 275 ? 7.148 -5.901 6.819 1.00 88.06 275 VAL A C 1
ATOM 2010 O O . VAL A 1 275 ? 6.841 -4.790 7.238 1.00 88.06 275 VAL A O 1
ATOM 2013 N N . LEU A 1 276 ? 7.167 -6.205 5.523 1.00 82.06 276 LEU A N 1
ATOM 2014 C CA . LEU A 1 276 ? 6.886 -5.226 4.474 1.00 82.06 276 LEU A CA 1
ATOM 2015 C C . LEU A 1 276 ? 5.433 -5.274 4.015 1.00 82.06 276 LEU A C 1
ATOM 2017 O O . LEU A 1 276 ? 4.828 -4.239 3.753 1.00 82.06 276 LEU A O 1
ATOM 2021 N N . SER A 1 277 ? 4.878 -6.479 3.876 1.00 81.19 277 SER A N 1
ATOM 2022 C CA . SER A 1 277 ? 3.505 -6.665 3.413 1.00 81.19 277 SER A CA 1
ATOM 2023 C C . SER A 1 277 ? 2.979 -8.052 3.771 1.00 81.19 277 SER A C 1
ATOM 2025 O O . SER A 1 277 ? 3.749 -9.005 3.913 1.00 81.19 277 SER A O 1
ATOM 2027 N N . THR A 1 278 ? 1.659 -8.172 3.857 1.00 85.56 278 THR A N 1
ATOM 2028 C CA . THR A 1 278 ? 0.954 -9.456 3.898 1.00 85.56 278 THR A CA 1
ATOM 2029 C C . THR A 1 278 ? 0.445 -9.784 2.498 1.00 85.56 278 THR A C 1
ATOM 2031 O O . THR A 1 278 ? -0.096 -8.915 1.812 1.00 85.56 278 THR A O 1
ATOM 2034 N N . LEU A 1 279 ? 0.595 -11.038 2.064 1.00 83.00 279 LEU A N 1
ATOM 2035 C CA . LEU A 1 279 ? 0.055 -11.469 0.772 1.00 83.00 279 LEU A CA 1
ATOM 2036 C C . LEU A 1 279 ? -1.476 -11.405 0.770 1.00 83.00 279 LEU A C 1
ATOM 2038 O O . LEU A 1 279 ? -2.117 -11.588 1.803 1.00 83.00 279 LEU A O 1
ATOM 2042 N N . VAL A 1 280 ? -2.050 -11.244 -0.426 1.00 78.25 280 VAL A N 1
ATOM 2043 C CA . VAL A 1 280 ? -3.506 -11.184 -0.676 1.00 78.25 280 VAL A CA 1
ATOM 2044 C C . VAL A 1 280 ? -4.265 -12.376 -0.080 1.00 78.25 280 VAL A C 1
ATOM 2046 O O . VAL A 1 280 ? -5.405 -12.246 0.349 1.00 78.25 280 VAL A O 1
ATOM 2049 N N . ASP A 1 281 ? -3.646 -13.557 -0.043 1.00 82.38 281 ASP A N 1
ATOM 2050 C CA . ASP A 1 281 ? -4.268 -14.764 0.507 1.00 82.38 281 ASP A CA 1
ATOM 2051 C C . ASP A 1 281 ? -4.159 -14.879 2.037 1.00 82.38 281 ASP A C 1
ATOM 2053 O O . ASP A 1 281 ? -4.716 -15.813 2.615 1.00 82.38 281 ASP A O 1
ATOM 2057 N N . GLY A 1 282 ? -3.430 -13.967 2.690 1.00 85.44 282 GLY A N 1
ATOM 2058 C CA . GLY A 1 282 ? -3.169 -13.984 4.126 1.00 85.44 282 GLY A CA 1
ATOM 2059 C C . GLY A 1 282 ? -2.299 -15.152 4.599 1.00 85.44 282 GLY A C 1
ATOM 2060 O O . GLY A 1 282 ? -2.225 -15.386 5.802 1.00 85.44 282 GLY A O 1
ATOM 2061 N N . LYS A 1 283 ? -1.659 -15.913 3.695 1.00 88.69 283 LYS A N 1
ATOM 2062 C CA . LYS A 1 283 ? -0.905 -17.139 4.034 1.00 88.69 283 LYS A CA 1
ATOM 2063 C C . LYS A 1 283 ? 0.599 -16.931 4.158 1.00 88.69 283 LYS A C 1
ATOM 2065 O O . LYS A 1 283 ? 1.312 -17.827 4.614 1.00 88.69 283 LYS A O 1
ATOM 2070 N N . ALA A 1 284 ? 1.103 -15.781 3.739 1.00 89.62 284 ALA A N 1
ATOM 2071 C CA . ALA A 1 284 ? 2.503 -15.441 3.905 1.00 89.62 284 ALA A CA 1
ATOM 2072 C C . ALA A 1 284 ? 2.686 -13.946 4.163 1.00 89.62 284 ALA A C 1
ATOM 2074 O O . ALA A 1 284 ? 1.813 -13.130 3.857 1.00 89.62 284 ALA A O 1
ATOM 2075 N N . LEU A 1 285 ? 3.860 -13.610 4.684 1.00 89.31 285 LEU A N 1
ATOM 2076 C CA . LEU A 1 285 ? 4.377 -12.253 4.769 1.00 89.31 285 LEU A CA 1
ATOM 2077 C C . LEU A 1 285 ? 5.573 -12.112 3.832 1.00 89.31 285 LEU A C 1
ATOM 2079 O O . LEU A 1 285 ? 6.383 -13.034 3.688 1.00 89.31 285 LEU A O 1
ATOM 2083 N N . LEU A 1 286 ? 5.701 -10.936 3.236 1.00 87.75 286 LEU A N 1
ATOM 2084 C CA . LEU A 1 286 ? 6.946 -10.463 2.662 1.00 87.75 286 LEU A CA 1
ATOM 2085 C C . LEU A 1 286 ? 7.757 -9.800 3.777 1.00 87.75 286 LEU A C 1
ATOM 2087 O O . LEU A 1 286 ? 7.302 -8.838 4.397 1.00 87.75 286 LEU A O 1
ATOM 2091 N N . VAL A 1 287 ? 8.956 -10.315 4.019 1.00 88.12 287 VAL A N 1
ATOM 2092 C CA . VAL A 1 287 ? 9.841 -9.866 5.096 1.00 88.12 287 VAL A CA 1
ATOM 2093 C C . VAL A 1 287 ? 11.191 -9.493 4.501 1.00 88.12 287 VAL A C 1
ATOM 2095 O O . VAL A 1 287 ? 11.701 -10.216 3.648 1.00 88.12 287 VAL A O 1
ATOM 2098 N N . SER A 1 288 ? 11.793 -8.398 4.953 1.00 84.31 288 SER A N 1
ATOM 2099 C CA . SER A 1 288 ? 13.180 -8.051 4.629 1.00 84.31 288 SER A CA 1
ATOM 2100 C C . SER A 1 288 ? 14.105 -8.234 5.829 1.00 84.31 288 SER A C 1
ATOM 2102 O O . SER A 1 288 ? 13.656 -8.073 6.953 1.00 84.31 288 SER A O 1
ATOM 2104 N N . SER A 1 289 ? 15.389 -8.505 5.604 1.00 82.00 289 SER A N 1
ATOM 2105 C CA . SER A 1 289 ? 16.468 -8.394 6.598 1.00 82.00 289 SER A CA 1
ATOM 2106 C C . SER A 1 289 ? 17.564 -7.496 6.035 1.00 82.00 289 SER A C 1
ATOM 2108 O O . SER A 1 289 ? 17.977 -7.699 4.892 1.00 82.00 289 SER A O 1
ATOM 2110 N N . TYR A 1 290 ? 18.038 -6.520 6.805 1.00 74.06 290 TYR A N 1
ATOM 2111 C CA . TYR A 1 290 ? 19.190 -5.705 6.414 1.00 74.06 290 TYR A CA 1
ATOM 2112 C C . TYR A 1 290 ? 20.471 -6.324 6.959 1.00 74.06 290 TYR A C 1
ATOM 2114 O O . TYR A 1 290 ? 20.564 -6.597 8.157 1.00 74.06 290 TYR A O 1
ATOM 2122 N N . SER A 1 291 ? 21.472 -6.533 6.101 1.00 64.94 291 SER A N 1
ATOM 2123 C CA . SER A 1 291 ? 22.783 -6.939 6.606 1.00 64.94 291 SER A CA 1
ATOM 2124 C C . SER A 1 291 ? 23.471 -5.737 7.262 1.00 64.94 291 SER A C 1
ATOM 2126 O O . SER A 1 291 ? 23.415 -4.609 6.777 1.00 64.94 291 SER A O 1
ATOM 2128 N N . SER A 1 292 ? 24.120 -5.955 8.404 1.00 58.94 292 SER A N 1
ATOM 2129 C CA . SER A 1 292 ? 24.812 -4.889 9.144 1.00 58.94 292 SER A CA 1
ATOM 2130 C C . SER A 1 292 ? 26.068 -4.361 8.432 1.00 58.94 292 SER A C 1
ATOM 2132 O O . SER A 1 292 ? 26.590 -3.310 8.804 1.00 58.94 292 SER A O 1
ATOM 2134 N N . SER A 1 293 ? 26.559 -5.069 7.408 1.00 54.38 293 SER A N 1
ATOM 2135 C CA . SER A 1 293 ? 27.810 -4.777 6.694 1.00 54.38 293 SER A CA 1
ATOM 2136 C C . SER A 1 293 ? 27.622 -4.194 5.290 1.00 54.38 293 SER A C 1
ATOM 2138 O O . SER A 1 293 ? 28.519 -3.515 4.790 1.00 54.38 293 SER A O 1
ATOM 2140 N N . ALA A 1 294 ? 26.475 -4.417 4.652 1.00 51.38 294 ALA A N 1
ATOM 2141 C CA . ALA A 1 294 ? 26.128 -3.851 3.358 1.00 51.38 294 ALA A CA 1
ATOM 2142 C C . ALA A 1 294 ? 24.770 -3.181 3.521 1.00 51.38 294 ALA A C 1
ATOM 2144 O O . ALA A 1 294 ? 23.879 -3.782 4.092 1.00 51.38 294 ALA A O 1
ATOM 2145 N N . SER A 1 295 ? 24.587 -1.944 3.057 1.00 59.44 295 SER A N 1
ATOM 2146 C CA . SER A 1 295 ? 23.311 -1.205 3.123 1.00 59.44 295 SER A CA 1
ATOM 2147 C C . SER A 1 295 ? 22.218 -1.835 2.237 1.00 59.44 295 SER A C 1
ATOM 2149 O O . SER A 1 295 ? 21.623 -1.177 1.387 1.00 59.44 295 SER A O 1
ATOM 2151 N N . ALA A 1 296 ? 22.013 -3.134 2.389 1.00 61.06 296 ALA A N 1
ATOM 2152 C CA . ALA A 1 296 ? 21.460 -4.064 1.447 1.00 61.06 296 ALA A CA 1
ATOM 2153 C C . ALA A 1 296 ? 20.413 -4.928 2.140 1.00 61.06 296 ALA A C 1
ATOM 2155 O O . ALA A 1 296 ? 20.656 -5.495 3.206 1.00 61.06 296 ALA A O 1
ATOM 2156 N N . ALA A 1 297 ? 19.242 -5.007 1.515 1.00 72.06 297 ALA A N 1
ATOM 2157 C CA . ALA A 1 297 ? 18.109 -5.760 2.022 1.00 72.06 297 ALA A CA 1
ATOM 2158 C C . ALA A 1 297 ? 18.015 -7.128 1.335 1.00 72.06 297 ALA A C 1
ATOM 2160 O O . ALA A 1 297 ? 18.096 -7.233 0.109 1.00 72.06 297 ALA A O 1
ATOM 2161 N N . LEU A 1 298 ? 17.808 -8.166 2.137 1.00 77.00 298 LEU A N 1
ATOM 2162 C CA . LEU A 1 298 ? 17.468 -9.520 1.713 1.00 77.00 298 LEU A CA 1
ATOM 2163 C C . LEU A 1 298 ? 15.975 -9.730 1.893 1.00 77.00 298 LEU A C 1
ATOM 2165 O O . LEU A 1 298 ? 15.451 -9.377 2.943 1.00 77.00 298 LEU A O 1
ATOM 2169 N N . TYR A 1 299 ? 15.305 -10.323 0.909 1.00 81.75 299 TYR A N 1
ATOM 2170 C CA . TYR A 1 299 ? 13.852 -10.478 0.924 1.00 81.75 299 TYR A CA 1
ATOM 2171 C C . TYR A 1 299 ? 13.457 -11.939 1.020 1.00 81.75 299 TYR A C 1
ATOM 2173 O O . TYR A 1 299 ? 14.017 -12.825 0.365 1.00 81.75 299 TYR A O 1
ATOM 2181 N N . TYR A 1 300 ? 12.442 -12.167 1.834 1.00 85.44 300 TYR A N 1
ATOM 2182 C CA . TYR A 1 300 ? 11.989 -13.477 2.218 1.00 85.44 300 TYR A CA 1
ATOM 2183 C C . TYR A 1 300 ? 10.473 -13.563 2.149 1.00 85.44 300 TYR A C 1
ATOM 2185 O O . TYR A 1 300 ? 9.750 -12.625 2.487 1.00 85.44 300 TYR A O 1
ATOM 2193 N N . ARG A 1 301 ? 10.001 -14.750 1.792 1.00 89.19 301 ARG A N 1
ATOM 2194 C CA . ARG A 1 301 ? 8.636 -15.189 2.051 1.00 89.19 301 ARG A CA 1
ATOM 2195 C C . ARG A 1 301 ? 8.619 -15.904 3.400 1.00 89.19 301 ARG A C 1
ATOM 2197 O O . ARG A 1 301 ? 9.291 -16.929 3.550 1.00 89.19 301 ARG A O 1
ATOM 2204 N N . LEU A 1 302 ? 7.845 -15.388 4.352 1.00 92.19 302 LEU A N 1
ATOM 2205 C CA . LEU A 1 302 ? 7.549 -16.033 5.631 1.00 92.19 302 LEU A CA 1
ATOM 2206 C C . LEU A 1 302 ? 6.171 -16.687 5.559 1.00 92.19 302 LEU A C 1
ATOM 2208 O O . LEU A 1 302 ? 5.163 -15.995 5.468 1.00 92.19 302 LEU A O 1
ATOM 2212 N N . ASP A 1 303 ? 6.118 -18.012 5.601 1.00 93.06 303 ASP A N 1
ATOM 2213 C CA . ASP A 1 303 ? 4.854 -18.744 5.653 1.00 93.06 303 ASP A CA 1
ATOM 2214 C C . ASP A 1 303 ? 4.230 -18.637 7.049 1.00 93.06 303 ASP A C 1
ATOM 2216 O O . ASP A 1 303 ? 4.827 -19.067 8.041 1.00 93.06 303 ASP A O 1
ATOM 2220 N N . VAL A 1 304 ? 3.026 -18.067 7.143 1.00 92.56 304 VAL A N 1
ATOM 2221 C CA . VAL A 1 304 ? 2.425 -17.783 8.456 1.00 92.56 304 VAL A CA 1
ATOM 2222 C C . VAL A 1 304 ? 1.919 -19.035 9.169 1.00 92.56 304 VAL A C 1
ATOM 2224 O O . VAL A 1 304 ? 1.714 -19.015 10.381 1.00 92.56 304 VAL A O 1
ATOM 2227 N N . THR A 1 305 ? 1.739 -20.142 8.442 1.00 91.44 305 THR A N 1
ATOM 2228 C CA . THR A 1 305 ? 1.176 -21.381 8.998 1.00 91.44 305 THR A CA 1
ATOM 2229 C C . THR A 1 305 ? 2.220 -22.186 9.764 1.00 91.44 305 THR A C 1
ATOM 2231 O O . THR A 1 305 ? 1.879 -22.887 10.713 1.00 91.44 305 THR A O 1
ATOM 2234 N N . ASN A 1 306 ? 3.481 -22.127 9.331 1.00 92.56 306 ASN A N 1
ATOM 2235 C CA . ASN A 1 306 ? 4.559 -22.951 9.884 1.00 92.56 306 ASN A CA 1
ATOM 2236 C C . ASN A 1 306 ? 5.816 -22.160 10.283 1.00 92.56 306 ASN A C 1
ATOM 2238 O O . ASN A 1 306 ? 6.802 -22.770 10.696 1.00 92.56 306 ASN A O 1
ATOM 2242 N N . GLY A 1 307 ? 5.813 -20.831 10.134 1.00 94.38 307 GLY A N 1
ATOM 2243 C CA . GLY A 1 307 ? 6.939 -19.974 10.502 1.00 94.38 307 GLY A CA 1
ATOM 2244 C C . GLY A 1 307 ? 8.182 -20.181 9.634 1.00 94.38 307 GLY A C 1
ATOM 2245 O O . GLY A 1 307 ? 9.284 -19.813 10.039 1.00 94.38 307 GLY A O 1
ATOM 2246 N N . ARG A 1 308 ? 8.057 -20.799 8.454 1.00 94.56 308 ARG A N 1
ATOM 2247 C CA . ARG A 1 308 ? 9.197 -21.044 7.571 1.00 94.56 308 ARG A CA 1
ATOM 2248 C C . ARG A 1 308 ? 9.496 -19.817 6.722 1.00 94.56 308 ARG A C 1
ATOM 2250 O O . ARG A 1 308 ? 8.683 -19.394 5.901 1.00 94.56 308 ARG A O 1
ATOM 2257 N N . LEU A 1 309 ? 10.710 -19.314 6.873 1.00 91.56 309 LEU A N 1
ATOM 2258 C CA . LEU A 1 309 ? 11.316 -18.290 6.047 1.00 91.56 309 LEU A CA 1
ATOM 2259 C C . LEU A 1 309 ? 12.019 -18.934 4.845 1.00 91.56 309 LEU A C 1
ATOM 2261 O O . LEU A 1 309 ? 12.792 -19.886 4.976 1.00 91.56 309 LEU A O 1
ATOM 2265 N N . THR A 1 310 ? 11.757 -18.404 3.657 1.00 87.94 310 THR A N 1
ATOM 2266 C CA . THR A 1 310 ? 12.373 -18.834 2.395 1.00 87.94 310 THR A CA 1
ATOM 2267 C C . THR A 1 310 ? 12.838 -17.614 1.623 1.00 87.94 310 THR A C 1
ATOM 2269 O O . THR A 1 310 ? 12.134 -16.606 1.620 1.00 87.94 310 THR A O 1
ATOM 2272 N N . TYR A 1 311 ? 14.012 -17.684 0.993 1.00 82.38 311 TYR A N 1
ATOM 2273 C CA . TYR A 1 311 ? 14.448 -16.619 0.094 1.00 82.38 311 TYR A CA 1
ATOM 2274 C C . TYR A 1 311 ? 13.410 -16.416 -1.009 1.00 82.38 311 TYR A C 1
ATOM 2276 O O . TYR A 1 311 ? 12.900 -17.388 -1.567 1.00 82.38 311 TYR A O 1
ATOM 2284 N N . LEU A 1 312 ? 13.091 -15.156 -1.301 1.00 77.75 312 LEU A N 1
ATOM 2285 C CA . LEU A 1 312 ? 12.209 -14.815 -2.414 1.00 77.75 312 LEU A CA 1
ATOM 2286 C C . LEU A 1 312 ? 12.918 -14.962 -3.772 1.00 77.75 312 LEU A C 1
ATOM 2288 O O . LEU A 1 312 ? 12.277 -15.269 -4.776 1.00 77.75 312 LEU A O 1
ATOM 2292 N N . SER A 1 313 ? 14.236 -14.755 -3.776 1.00 68.94 313 SER A N 1
ATOM 2293 C CA . SER A 1 313 ? 15.117 -14.871 -4.933 1.00 68.94 313 SER A CA 1
ATOM 2294 C C . SER A 1 313 ? 16.324 -15.747 -4.601 1.00 68.94 313 SER A C 1
ATOM 2296 O O . SER A 1 313 ? 16.851 -15.700 -3.492 1.00 68.94 313 SER A O 1
ATOM 2298 N N . ASP A 1 314 ? 16.776 -16.537 -5.570 1.00 58.88 314 ASP A N 1
ATOM 2299 C CA . ASP A 1 314 ? 18.067 -17.229 -5.559 1.00 58.88 314 ASP A CA 1
ATOM 2300 C C . ASP A 1 314 ? 19.247 -16.302 -5.918 1.00 58.88 314 ASP A C 1
ATOM 2302 O O . ASP A 1 314 ? 20.400 -16.734 -5.897 1.00 58.88 314 ASP A O 1
ATOM 2306 N N . HIS A 1 315 ? 18.972 -15.018 -6.172 1.00 54.62 315 HIS A N 1
ATOM 2307 C CA . HIS A 1 315 ? 19.947 -13.958 -6.412 1.00 54.62 315 HIS A CA 1
ATOM 2308 C C . HIS A 1 315 ? 19.890 -12.865 -5.312 1.00 54.62 315 HIS A C 1
ATOM 2310 O O . HIS A 1 315 ? 18.826 -12.627 -4.737 1.00 54.62 315 HIS A O 1
ATOM 2316 N N . PRO A 1 316 ? 21.008 -12.171 -4.993 1.00 47.16 316 PRO A N 1
ATOM 2317 C CA . PRO A 1 316 ? 21.087 -11.123 -3.954 1.00 47.16 316 PRO A CA 1
ATOM 2318 C C . PRO A 1 316 ? 20.355 -9.820 -4.293 1.00 47.16 316 PRO A C 1
ATOM 2320 O O . PRO A 1 316 ? 20.933 -8.744 -4.181 1.00 47.16 316 PRO A O 1
ATOM 2323 N N . TYR A 1 317 ? 19.102 -9.857 -4.737 1.00 52.16 317 TYR A N 1
ATOM 2324 C CA . TYR A 1 317 ? 18.464 -8.636 -5.203 1.00 52.16 317 TYR A CA 1
ATOM 2325 C C . TYR A 1 317 ? 16.944 -8.688 -5.106 1.00 52.16 317 TYR A C 1
ATOM 2327 O O . TYR A 1 317 ? 16.275 -9.441 -5.806 1.00 52.16 317 TYR A O 1
ATOM 2335 N N . THR A 1 318 ? 16.351 -7.833 -4.282 1.00 47.53 318 THR A N 1
ATOM 2336 C CA . THR A 1 318 ? 14.976 -7.382 -4.511 1.00 47.53 318 THR A CA 1
ATOM 2337 C C . THR A 1 318 ? 14.863 -5.961 -3.968 1.00 47.53 318 THR A C 1
ATOM 2339 O O . THR A 1 318 ? 15.601 -5.558 -3.079 1.00 47.53 318 THR A O 1
ATOM 2342 N N . LEU A 1 319 ? 14.013 -5.146 -4.564 1.00 52.38 319 LEU A N 1
ATOM 2343 C CA . LEU A 1 319 ? 13.786 -3.762 -4.181 1.00 52.38 319 LEU A CA 1
ATOM 2344 C C . LEU A 1 319 ? 12.293 -3.584 -4.354 1.00 52.38 319 LEU A C 1
ATOM 2346 O O . LEU A 1 319 ? 11.815 -3.334 -5.456 1.00 52.38 319 LEU A O 1
ATOM 2350 N N . THR A 1 320 ? 11.538 -3.849 -3.293 1.00 48.53 320 THR A N 1
ATOM 2351 C CA . THR A 1 320 ? 10.084 -3.876 -3.410 1.00 48.53 320 THR A CA 1
ATOM 2352 C C . THR A 1 320 ? 9.555 -2.472 -3.202 1.00 48.53 320 THR A C 1
ATOM 2354 O O . THR A 1 320 ? 9.440 -1.995 -2.075 1.00 48.53 320 THR A O 1
ATOM 2357 N N . THR A 1 321 ? 9.212 -1.797 -4.287 1.00 49.69 321 THR A N 1
ATOM 2358 C CA . THR A 1 321 ? 8.437 -0.562 -4.224 1.00 49.69 321 THR A CA 1
ATOM 2359 C C . THR A 1 321 ? 7.007 -0.881 -4.625 1.00 49.69 321 THR A C 1
ATOM 2361 O O . THR A 1 321 ? 6.611 -0.778 -5.784 1.00 49.69 321 THR A O 1
ATOM 2364 N N . ASN A 1 322 ? 6.214 -1.271 -3.637 1.00 48.00 322 ASN A N 1
ATOM 2365 C CA . ASN A 1 322 ? 4.869 -0.736 -3.593 1.00 48.00 322 ASN A CA 1
ATOM 2366 C C . ASN A 1 322 ? 4.681 -0.184 -2.181 1.00 48.00 322 ASN A C 1
ATOM 2368 O O . ASN A 1 322 ? 4.559 -0.941 -1.226 1.00 48.00 322 ASN A O 1
ATOM 2372 N N . ARG A 1 323 ? 4.758 1.146 -2.035 1.00 45.62 323 ARG A N 1
ATOM 2373 C CA . ARG A 1 323 ? 4.500 1.828 -0.752 1.00 45.62 323 ARG A CA 1
ATOM 2374 C C . ARG A 1 323 ? 3.039 1.685 -0.298 1.00 45.62 323 ARG A C 1
ATOM 2376 O O . ARG A 1 323 ? 2.706 2.145 0.788 1.00 45.62 323 ARG A O 1
ATOM 2383 N N . SER A 1 324 ? 2.175 1.044 -1.087 1.00 46.44 324 SER A N 1
ATOM 2384 C CA . SER A 1 324 ? 0.884 0.573 -0.599 1.00 46.44 324 SER A CA 1
ATOM 2385 C C . SER A 1 324 ? 1.100 -0.678 0.252 1.00 46.44 324 SER A C 1
ATOM 2387 O O . SER A 1 324 ? 1.336 -1.768 -0.260 1.00 46.44 324 SER A O 1
ATOM 2389 N N . TYR A 1 325 ? 1.034 -0.492 1.571 1.00 47.88 325 TYR A N 1
ATOM 2390 C CA . TYR A 1 325 ? 1.231 -1.485 2.638 1.00 47.88 325 TYR A CA 1
ATOM 2391 C C . TYR A 1 325 ? 0.243 -2.668 2.636 1.00 47.88 325 TYR A C 1
ATOM 2393 O O . TYR A 1 325 ? 0.112 -3.365 3.640 1.00 47.88 325 TYR A O 1
ATOM 2401 N N . THR A 1 326 ? -0.470 -2.923 1.543 1.00 50.22 326 THR A N 1
ATOM 2402 C CA . THR A 1 326 ? -1.504 -3.954 1.485 1.00 50.22 326 THR A CA 1
ATOM 2403 C C . THR A 1 326 ? -1.496 -4.657 0.125 1.00 50.22 326 THR A C 1
ATOM 2405 O O . THR A 1 326 ? -1.444 -4.026 -0.926 1.00 50.22 326 THR A O 1
ATOM 2408 N N . GLU A 1 327 ? -1.510 -5.994 0.169 1.00 64.62 327 GLU A N 1
ATOM 2409 C CA . GLU A 1 327 ? -1.997 -6.865 -0.911 1.00 64.62 327 GLU A CA 1
ATOM 2410 C C . GLU A 1 327 ? -1.127 -7.034 -2.174 1.00 64.62 327 GLU A C 1
ATOM 2412 O O . GLU A 1 327 ? -1.628 -7.224 -3.282 1.00 64.62 327 GLU A O 1
ATOM 2417 N N . ALA A 1 328 ? 0.199 -7.098 -2.033 1.00 69.06 328 ALA A N 1
ATOM 2418 C CA . ALA A 1 328 ? 1.063 -7.435 -3.167 1.00 69.06 328 ALA A CA 1
ATOM 2419 C C . ALA A 1 328 ? 1.156 -8.962 -3.386 1.00 69.06 328 ALA A C 1
ATOM 2421 O O . ALA A 1 328 ? 1.686 -9.696 -2.552 1.00 69.06 328 ALA A O 1
ATOM 2422 N N . ARG A 1 329 ? 0.690 -9.465 -4.541 1.00 81.50 329 ARG A N 1
ATOM 2423 C CA . ARG A 1 329 ? 1.053 -10.817 -5.026 1.00 81.50 329 ARG A CA 1
ATOM 2424 C C . ARG A 1 329 ? 2.420 -10.828 -5.701 1.00 81.50 329 ARG A C 1
ATOM 2426 O O . ARG A 1 329 ? 3.163 -11.803 -5.581 1.00 81.50 329 ARG A O 1
ATOM 2433 N N . TYR A 1 330 ? 2.704 -9.770 -6.450 1.00 84.62 330 TYR A N 1
ATOM 2434 C CA . TYR A 1 330 ? 3.947 -9.607 -7.179 1.00 84.62 330 TYR A CA 1
ATOM 2435 C C . TYR A 1 330 ? 4.753 -8.471 -6.581 1.00 84.62 330 TYR A C 1
ATOM 2437 O O . TYR A 1 330 ? 4.192 -7.470 -6.140 1.00 84.62 330 TYR A O 1
ATOM 2445 N N . VAL A 1 331 ? 6.071 -8.612 -6.618 1.00 83.31 331 VAL A N 1
ATOM 2446 C CA . VAL A 1 331 ? 6.988 -7.523 -6.297 1.00 83.31 331 VAL A CA 1
ATOM 2447 C C . VAL A 1 331 ? 8.056 -7.396 -7.354 1.00 83.31 331 VAL A C 1
ATOM 2449 O O . VAL A 1 331 ? 8.438 -8.367 -8.004 1.00 83.31 331 VAL A O 1
ATOM 2452 N N . LEU A 1 332 ? 8.541 -6.176 -7.509 1.00 81.75 332 LEU A N 1
ATOM 2453 C CA . LEU A 1 332 ? 9.667 -5.891 -8.368 1.00 81.75 332 LEU A CA 1
ATOM 2454 C C . LEU A 1 332 ? 10.982 -6.141 -7.623 1.00 81.75 332 LEU A C 1
ATOM 2456 O O . LEU A 1 332 ? 11.089 -5.877 -6.427 1.00 81.75 332 LEU A O 1
ATOM 2460 N N . GLY A 1 333 ? 11.987 -6.632 -8.333 1.00 79.69 333 GLY A N 1
ATOM 2461 C CA . GLY A 1 333 ? 13.374 -6.673 -7.893 1.00 79.69 333 GLY A CA 1
ATOM 2462 C C . GLY A 1 333 ? 14.305 -6.195 -8.999 1.00 79.69 333 GLY A C 1
ATOM 2463 O O . GLY A 1 333 ? 13.970 -6.287 -10.176 1.00 79.69 333 GLY A O 1
ATOM 2464 N N . PHE A 1 334 ? 15.461 -5.660 -8.616 1.00 77.00 334 PHE A N 1
ATOM 2465 C CA . PHE A 1 334 ? 16.477 -5.140 -9.533 1.00 77.00 334 PHE A CA 1
ATOM 2466 C C . PHE A 1 334 ? 17.762 -5.943 -9.379 1.00 77.00 334 PHE A C 1
ATOM 2468 O O . PHE A 1 334 ? 18.488 -5.734 -8.412 1.00 77.00 334 PHE A O 1
ATOM 2475 N N . ASP A 1 335 ? 18.041 -6.847 -10.315 1.00 72.75 335 ASP A N 1
ATOM 2476 C CA . ASP A 1 335 ? 19.120 -7.821 -10.203 1.00 72.75 335 ASP A CA 1
ATOM 2477 C C . ASP A 1 335 ? 20.447 -7.290 -10.768 1.00 72.75 335 ASP A C 1
ATOM 2479 O O . ASP A 1 335 ? 20.563 -6.907 -11.939 1.00 72.75 335 ASP A O 1
ATOM 2483 N N . GLY A 1 336 ? 21.483 -7.273 -9.935 1.00 65.25 336 GLY A N 1
ATOM 2484 C CA . GLY A 1 336 ? 22.853 -6.952 -10.332 1.00 65.25 336 GLY A CA 1
ATOM 2485 C C . GLY A 1 336 ? 23.565 -8.115 -11.038 1.00 65.25 336 GLY A C 1
ATOM 2486 O O . GLY A 1 336 ? 23.050 -9.230 -11.100 1.00 65.25 336 GLY A O 1
ATOM 2487 N N . PRO A 1 337 ? 24.762 -7.861 -11.594 1.00 56.66 337 PRO A N 1
ATOM 2488 C CA . PRO A 1 337 ? 25.384 -8.734 -12.592 1.00 56.66 337 PRO A CA 1
ATOM 2489 C C . PRO A 1 337 ? 25.876 -10.102 -12.079 1.00 56.66 337 PRO A C 1
ATOM 2491 O O . PRO A 1 337 ? 26.092 -10.985 -12.906 1.00 56.66 337 PRO A O 1
ATOM 2494 N N . ALA A 1 338 ? 26.075 -10.286 -10.765 1.00 55.84 338 ALA A N 1
ATOM 2495 C CA . ALA A 1 338 ? 26.311 -11.562 -10.063 1.00 55.84 338 ALA A CA 1
ATOM 2496 C C . ALA A 1 338 ? 26.640 -11.299 -8.577 1.00 55.84 338 ALA A C 1
ATOM 2498 O O . ALA A 1 338 ? 27.235 -10.273 -8.247 1.00 55.84 338 ALA A O 1
ATOM 2499 N N . GLY A 1 339 ? 26.348 -12.255 -7.687 1.00 55.97 339 GLY A N 1
ATOM 2500 C CA . GLY A 1 339 ? 26.769 -12.198 -6.283 1.00 55.97 339 GLY A CA 1
ATOM 2501 C C . GLY A 1 339 ? 26.19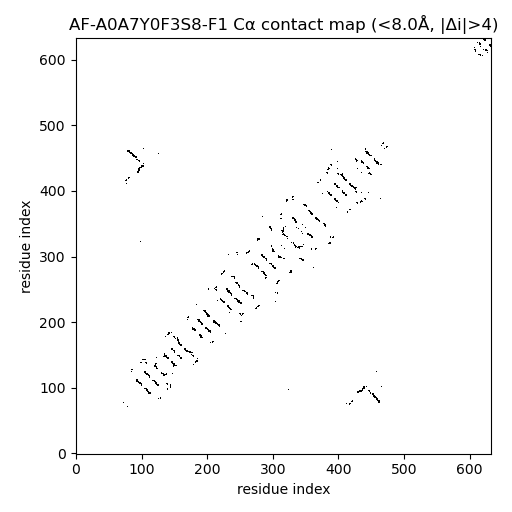6 -13.329 -5.429 1.00 55.97 339 GLY A C 1
ATOM 2502 O O . GLY A 1 339 ? 25.284 -14.034 -5.853 1.00 55.97 339 GLY A O 1
ATOM 2503 N N . ASP A 1 340 ? 26.725 -13.481 -4.216 1.00 58.09 340 ASP A N 1
ATOM 2504 C CA . ASP A 1 340 ? 26.136 -14.331 -3.173 1.00 58.09 340 ASP A CA 1
ATOM 2505 C C . ASP A 1 340 ? 24.867 -13.658 -2.613 1.00 58.09 340 ASP A C 1
ATOM 2507 O O . ASP A 1 340 ? 24.979 -12.506 -2.173 1.00 58.09 340 ASP A O 1
ATOM 2511 N N . PRO A 1 341 ? 23.700 -14.345 -2.596 1.00 58.50 341 PRO A N 1
ATOM 2512 C CA . PRO A 1 341 ? 22.464 -13.908 -1.943 1.00 58.50 341 PRO A CA 1
ATOM 2513 C C . PRO A 1 341 ? 22.662 -13.276 -0.568 1.00 58.50 341 PRO A C 1
ATOM 2515 O O . PRO A 1 341 ? 21.921 -12.368 -0.227 1.00 58.50 341 PRO A O 1
ATOM 2518 N N . ALA A 1 342 ? 23.671 -13.687 0.201 1.00 60.34 342 ALA A N 1
ATOM 2519 C CA . ALA A 1 342 ? 23.961 -13.148 1.528 1.00 60.34 342 ALA A CA 1
ATOM 2520 C C . ALA A 1 342 ? 24.483 -11.695 1.542 1.00 60.34 342 ALA A C 1
ATOM 2522 O O . ALA A 1 342 ? 24.438 -11.048 2.587 1.00 60.34 342 ALA A O 1
ATOM 2523 N N . ASN A 1 343 ? 24.976 -11.167 0.416 1.00 58.41 343 ASN A N 1
ATOM 2524 C CA . ASN A 1 343 ? 25.644 -9.859 0.373 1.00 58.41 343 ASN A CA 1
ATOM 2525 C C . ASN A 1 343 ? 24.727 -8.687 -0.030 1.00 58.41 343 ASN A C 1
ATOM 2527 O O . ASN A 1 343 ? 25.087 -7.542 0.238 1.00 58.41 343 ASN A O 1
ATOM 2531 N N . GLY A 1 344 ? 23.556 -8.968 -0.621 1.00 58.50 344 GLY A N 1
ATOM 2532 C CA . GLY A 1 344 ? 22.547 -7.996 -1.078 1.00 58.50 344 GLY A CA 1
ATOM 2533 C C . GLY A 1 344 ? 23.076 -6.807 -1.920 1.00 58.50 344 GLY A C 1
ATOM 2534 O O . GLY A 1 344 ? 24.250 -6.747 -2.284 1.00 58.50 344 GLY A O 1
ATOM 2535 N N . VAL A 1 345 ? 22.216 -5.827 -2.245 1.00 56.66 345 VAL A N 1
ATOM 2536 C CA . VAL A 1 345 ? 22.620 -4.570 -2.916 1.00 56.66 345 VAL A CA 1
ATOM 2537 C C . VAL A 1 345 ? 22.264 -3.321 -2.149 1.00 56.66 345 VAL A C 1
ATOM 2539 O O . VAL A 1 345 ? 21.155 -3.171 -1.647 1.00 56.66 345 VAL A O 1
ATOM 2542 N N . ASN A 1 346 ? 23.215 -2.386 -2.150 1.00 60.75 346 ASN A N 1
ATOM 2543 C CA . ASN A 1 346 ? 23.009 -1.047 -1.638 1.00 60.75 346 ASN A CA 1
ATOM 2544 C C . ASN A 1 346 ? 21.951 -0.298 -2.464 1.00 60.75 346 ASN A C 1
ATOM 2546 O O . ASN A 1 346 ? 22.133 -0.104 -3.663 1.00 60.75 346 ASN A O 1
ATOM 2550 N N . LEU A 1 347 ? 20.890 0.176 -1.805 1.00 58.16 347 LEU A N 1
ATOM 2551 C CA . LEU A 1 347 ? 19.799 0.956 -2.412 1.00 58.16 347 LEU A CA 1
ATOM 2552 C C . LEU A 1 347 ? 20.288 2.194 -3.187 1.00 58.16 347 LEU A C 1
ATOM 2554 O O . LEU A 1 347 ? 19.641 2.628 -4.132 1.00 58.16 347 LEU A O 1
ATOM 2558 N N . SER A 1 348 ? 21.449 2.745 -2.825 1.00 58.31 348 SER A N 1
ATOM 2559 C CA . SER A 1 348 ? 22.078 3.871 -3.535 1.00 58.31 348 SER A CA 1
ATOM 2560 C C . SER A 1 348 ? 22.764 3.489 -4.855 1.00 58.31 348 SER A C 1
ATOM 2562 O O . SER A 1 348 ? 23.227 4.366 -5.578 1.00 58.31 348 SER A O 1
ATOM 2564 N N . LYS A 1 349 ? 22.847 2.192 -5.180 1.00 61.22 349 LYS A N 1
ATOM 2565 C CA . LYS A 1 349 ? 23.592 1.643 -6.325 1.00 61.22 349 LYS A CA 1
ATOM 2566 C C . LYS A 1 349 ? 22.712 0.894 -7.321 1.00 61.22 349 LYS A C 1
ATOM 2568 O O . LYS A 1 349 ? 23.180 0.006 -8.021 1.00 61.22 349 LYS A O 1
ATOM 2573 N N . VAL A 1 350 ? 21.427 1.217 -7.408 1.00 62.56 350 VAL A N 1
ATOM 2574 C CA . VAL A 1 350 ? 20.521 0.536 -8.355 1.00 62.56 350 VAL A CA 1
ATOM 2575 C C . VAL A 1 350 ? 20.865 0.862 -9.806 1.00 62.56 350 VAL A C 1
ATOM 2577 O O . VAL A 1 350 ? 20.582 0.070 -10.695 1.00 62.56 350 VAL A O 1
ATOM 2580 N N . SER A 1 351 ? 21.595 1.954 -10.046 1.00 63.78 351 SER A N 1
ATOM 2581 C CA . SER A 1 351 ? 22.280 2.199 -11.319 1.00 63.78 351 SER A CA 1
ATOM 2582 C C . SER A 1 351 ? 23.183 1.044 -11.765 1.00 63.78 351 SER A C 1
ATOM 2584 O O . SER A 1 351 ? 23.449 0.904 -12.955 1.00 63.78 351 SER A O 1
ATOM 2586 N N . ASP A 1 352 ? 23.655 0.228 -10.821 1.00 66.69 352 ASP A N 1
ATOM 2587 C CA . ASP A 1 352 ? 24.530 -0.915 -11.069 1.00 66.69 352 ASP A CA 1
ATOM 2588 C C . ASP A 1 352 ? 23.721 -2.205 -11.320 1.00 66.69 352 ASP A C 1
ATOM 2590 O O . ASP A 1 352 ? 24.300 -3.268 -11.567 1.00 66.69 352 ASP A O 1
ATOM 2594 N N . ALA A 1 353 ? 22.384 -2.141 -11.249 1.00 72.88 353 ALA A N 1
ATOM 2595 C CA . ALA A 1 353 ? 21.519 -3.257 -11.595 1.00 72.88 353 ALA A CA 1
ATOM 2596 C C . ALA A 1 353 ? 21.601 -3.543 -13.101 1.00 72.88 353 ALA A C 1
ATOM 2598 O O . ALA A 1 353 ? 21.611 -2.651 -13.947 1.00 72.88 353 ALA A O 1
ATOM 2599 N N . SER A 1 354 ? 21.666 -4.827 -13.435 1.00 74.25 354 SER A N 1
ATOM 2600 C CA . SER A 1 354 ? 21.805 -5.318 -14.809 1.00 74.25 354 SER A CA 1
ATOM 2601 C C . SER A 1 354 ? 20.470 -5.743 -15.423 1.00 74.25 354 SER A C 1
ATOM 2603 O O . SER A 1 354 ? 20.297 -5.734 -16.643 1.00 74.25 354 SER A O 1
ATOM 2605 N N . SER A 1 355 ? 19.511 -6.114 -14.577 1.00 80.75 355 SER A N 1
ATOM 2606 C CA . SER A 1 355 ? 18.180 -6.542 -14.982 1.00 80.75 355 SER A CA 1
ATOM 2607 C C . SER A 1 355 ? 17.158 -6.243 -13.892 1.00 80.75 355 SER A C 1
ATOM 2609 O O . SER A 1 355 ? 17.489 -5.783 -12.803 1.00 80.75 355 SER A O 1
ATOM 2611 N N . MET A 1 356 ? 15.897 -6.454 -14.224 1.00 84.31 356 MET A N 1
ATOM 2612 C CA . MET A 1 356 ? 14.754 -6.263 -13.358 1.00 84.31 356 MET A CA 1
ATOM 2613 C C . MET A 1 356 ? 13.880 -7.510 -13.448 1.00 84.31 356 MET A C 1
ATOM 2615 O O . MET A 1 356 ? 13.579 -7.981 -14.546 1.00 84.31 356 MET A O 1
ATOM 2619 N N . SER A 1 357 ? 13.450 -8.023 -12.304 1.00 86.25 357 SER A N 1
ATOM 2620 C CA . SER A 1 357 ? 12.618 -9.215 -12.192 1.00 86.25 357 SER A CA 1
ATOM 2621 C C . SER A 1 357 ? 11.307 -8.908 -11.493 1.00 86.25 357 SER A C 1
ATOM 2623 O O . SER A 1 357 ? 11.254 -8.145 -10.532 1.00 86.25 357 SER A O 1
ATOM 2625 N N . VAL A 1 358 ? 10.235 -9.543 -11.953 1.00 88.50 358 VAL A N 1
ATOM 2626 C CA . VAL A 1 358 ? 8.951 -9.564 -11.249 1.00 88.50 358 VAL A CA 1
ATOM 2627 C C . VAL A 1 358 ? 8.855 -10.893 -10.516 1.00 88.50 358 VAL A C 1
ATOM 2629 O O . VAL A 1 358 ? 8.827 -11.942 -11.153 1.00 88.50 358 VAL A O 1
ATOM 2632 N N . TYR A 1 359 ? 8.799 -10.866 -9.190 1.00 85.38 359 TYR A N 1
ATOM 2633 C CA . TYR A 1 359 ? 8.702 -12.046 -8.335 1.00 85.38 359 TYR A CA 1
ATOM 2634 C C . TYR A 1 359 ? 7.247 -12.326 -7.971 1.00 85.38 359 TYR A C 1
ATOM 2636 O O . TYR A 1 359 ? 6.550 -11.435 -7.496 1.00 85.38 359 TYR A O 1
ATOM 2644 N N . ASP A 1 360 ? 6.789 -13.565 -8.167 1.00 86.81 360 ASP A N 1
ATOM 2645 C CA . ASP A 1 360 ? 5.524 -14.044 -7.602 1.00 86.81 360 ASP A CA 1
ATOM 2646 C C . ASP A 1 360 ? 5.806 -14.502 -6.168 1.00 86.81 360 ASP A C 1
ATOM 2648 O O . ASP A 1 360 ? 6.453 -15.533 -5.950 1.00 86.81 360 ASP A O 1
ATOM 2652 N N . ILE A 1 361 ? 5.344 -13.727 -5.185 1.00 81.00 361 ILE A N 1
ATOM 2653 C CA . ILE A 1 361 ? 5.632 -13.989 -3.772 1.00 81.00 361 ILE A CA 1
ATOM 2654 C C . ILE A 1 361 ? 4.951 -15.277 -3.313 1.00 81.00 361 ILE A C 1
ATOM 2656 O O . ILE A 1 361 ? 5.505 -16.020 -2.504 1.00 81.00 361 ILE A O 1
ATOM 2660 N N . ALA A 1 362 ? 3.769 -15.587 -3.852 1.00 81.19 362 ALA A N 1
ATOM 2661 C CA . ALA A 1 362 ? 3.074 -16.823 -3.521 1.00 81.19 362 ALA A CA 1
ATOM 2662 C C . ALA A 1 362 ? 3.851 -18.040 -4.042 1.00 81.19 362 ALA A C 1
ATOM 2664 O O . ALA A 1 362 ? 3.971 -19.041 -3.335 1.00 81.19 362 ALA A O 1
ATOM 2665 N N . ALA A 1 363 ? 4.416 -17.939 -5.249 1.00 82.62 363 ALA A N 1
ATOM 2666 C CA . ALA A 1 363 ? 5.244 -18.993 -5.830 1.00 82.62 363 ALA A CA 1
ATOM 2667 C C . ALA A 1 363 ? 6.683 -19.031 -5.279 1.00 82.62 363 ALA A C 1
ATOM 2669 O O . ALA A 1 363 ? 7.361 -20.040 -5.470 1.00 82.62 363 ALA A O 1
ATOM 2670 N N . GLY A 1 364 ? 7.150 -17.955 -4.636 1.00 78.38 364 GLY A N 1
ATOM 2671 C CA . GLY A 1 364 ? 8.507 -17.835 -4.099 1.00 78.38 364 GLY A CA 1
ATOM 2672 C C . GLY A 1 364 ? 9.597 -17.847 -5.175 1.00 78.38 364 GLY A C 1
ATOM 2673 O O . GLY A 1 364 ? 10.648 -18.442 -4.958 1.00 78.38 364 GLY A O 1
ATOM 2674 N N . ARG A 1 365 ? 9.323 -17.291 -6.365 1.00 83.00 365 ARG A N 1
ATOM 2675 C CA . ARG A 1 365 ? 10.278 -17.250 -7.489 1.00 83.00 365 ARG A CA 1
ATOM 2676 C C . ARG A 1 365 ? 9.989 -16.111 -8.464 1.00 83.00 365 ARG A C 1
ATOM 2678 O O . ARG A 1 365 ? 8.857 -15.625 -8.536 1.00 83.00 365 ARG A O 1
ATOM 2685 N N . ALA A 1 366 ? 10.984 -15.753 -9.274 1.00 85.38 366 ALA A N 1
ATOM 2686 C CA . ALA A 1 366 ? 10.800 -14.849 -10.406 1.00 85.38 366 ALA A CA 1
ATOM 2687 C C . ALA A 1 366 ? 9.762 -15.416 -11.394 1.00 85.38 366 ALA A C 1
ATOM 2689 O O . ALA A 1 366 ? 9.829 -16.575 -11.812 1.00 85.38 366 ALA A O 1
ATOM 2690 N N . ALA A 1 367 ? 8.783 -14.594 -11.758 1.00 89.31 367 ALA A N 1
ATOM 2691 C CA . ALA A 1 367 ? 7.821 -14.863 -12.816 1.00 89.31 367 ALA A CA 1
ATOM 2692 C C . ALA A 1 367 ? 8.430 -14.562 -14.196 1.00 89.31 367 ALA A C 1
ATOM 2694 O O . ALA A 1 367 ? 8.209 -15.321 -15.142 1.00 89.31 367 ALA A O 1
ATOM 2695 N N . TRP A 1 368 ? 9.203 -13.477 -14.305 1.00 90.94 368 TRP A N 1
ATOM 2696 C CA . TRP A 1 368 ? 10.045 -13.147 -15.458 1.00 90.94 368 TRP A CA 1
ATOM 2697 C C . TRP A 1 368 ? 11.113 -12.112 -15.084 1.00 90.94 368 TRP A C 1
ATOM 2699 O O . TRP A 1 368 ? 10.996 -11.429 -14.067 1.00 90.94 368 TRP A O 1
ATOM 2709 N N . THR A 1 369 ? 12.117 -11.999 -15.953 1.00 89.12 369 THR A N 1
ATOM 2710 C CA . THR A 1 369 ? 13.256 -11.082 -15.843 1.00 89.12 369 THR A CA 1
ATOM 2711 C C . THR A 1 369 ? 13.467 -10.380 -17.178 1.00 89.12 369 THR A C 1
ATOM 2713 O O . THR A 1 369 ? 13.377 -11.011 -18.235 1.00 89.12 369 THR A O 1
ATOM 2716 N N . THR A 1 370 ? 13.775 -9.090 -17.127 1.00 89.19 370 THR A N 1
ATOM 2717 C CA . THR A 1 370 ? 13.914 -8.204 -18.284 1.00 89.19 370 THR A CA 1
ATOM 2718 C C . THR A 1 370 ? 15.064 -7.230 -18.043 1.00 89.19 370 THR A C 1
ATOM 2720 O O . THR A 1 370 ? 15.319 -6.823 -16.914 1.00 89.19 370 THR A O 1
ATOM 2723 N N . SER A 1 371 ? 15.798 -6.847 -19.088 1.00 85.50 371 SER A N 1
ATOM 2724 C CA . SER A 1 371 ? 16.832 -5.811 -18.969 1.00 85.50 371 SER A CA 1
ATOM 2725 C C . SER A 1 371 ? 16.216 -4.463 -18.596 1.00 85.50 371 SER A C 1
ATOM 2727 O O . SER A 1 371 ? 15.130 -4.131 -19.066 1.00 85.50 371 SER A O 1
ATOM 2729 N N . ILE A 1 372 ? 16.920 -3.667 -17.792 1.00 80.81 372 ILE A N 1
ATOM 2730 C CA . ILE A 1 372 ? 16.454 -2.324 -17.430 1.00 80.81 372 ILE A CA 1
ATOM 2731 C C . ILE A 1 372 ? 16.529 -1.431 -18.682 1.00 80.81 372 ILE A C 1
ATOM 2733 O O . ILE A 1 372 ? 17.613 -1.290 -19.257 1.00 80.81 372 ILE A O 1
ATOM 2737 N N . PRO A 1 373 ? 15.408 -0.850 -19.147 1.00 79.12 373 PRO A N 1
ATOM 2738 C CA . PRO A 1 373 ? 15.408 0.025 -20.311 1.00 79.12 373 PRO A CA 1
ATOM 2739 C C . PRO A 1 373 ? 16.251 1.280 -20.079 1.00 79.12 373 PRO A C 1
ATOM 2741 O O . PRO A 1 373 ? 16.257 1.855 -18.990 1.00 79.12 373 PRO A O 1
ATOM 2744 N N . ALA A 1 374 ? 16.917 1.751 -21.135 1.00 74.38 374 ALA A N 1
ATOM 2745 C CA . ALA A 1 374 ? 17.605 3.036 -21.101 1.00 74.38 374 ALA A CA 1
ATOM 2746 C C . ALA A 1 374 ? 16.605 4.165 -20.784 1.00 74.38 374 ALA A C 1
ATOM 2748 O O . ALA A 1 374 ? 15.543 4.240 -21.400 1.00 74.38 374 ALA A O 1
ATOM 2749 N N . GLY A 1 375 ? 16.953 5.039 -19.837 1.00 67.31 375 GLY A N 1
ATOM 2750 C CA . GLY A 1 375 ? 16.107 6.161 -19.409 1.00 67.31 375 GLY A CA 1
ATOM 2751 C C . GLY A 1 375 ? 15.325 5.923 -18.115 1.00 67.31 375 GLY A C 1
ATOM 2752 O O . GLY A 1 375 ? 14.838 6.887 -17.535 1.00 67.31 375 GLY A O 1
ATOM 2753 N N . ILE A 1 376 ? 15.265 4.687 -17.608 1.00 72.00 376 ILE A N 1
ATOM 2754 C CA . ILE A 1 376 ? 14.834 4.444 -16.227 1.00 72.00 376 ILE A CA 1
ATOM 2755 C C . ILE A 1 376 ? 16.048 4.668 -15.318 1.00 72.00 376 ILE A C 1
ATOM 2757 O O . ILE A 1 376 ? 16.843 3.755 -15.098 1.00 72.00 376 ILE A O 1
ATOM 2761 N N . ASP A 1 377 ? 16.222 5.900 -14.826 1.00 63.75 377 ASP A N 1
ATOM 2762 C CA . ASP A 1 377 ? 17.192 6.175 -13.761 1.00 63.75 377 ASP A CA 1
ATOM 2763 C C . ASP A 1 377 ? 16.586 5.707 -12.433 1.00 63.75 377 ASP A C 1
ATOM 2765 O O . ASP A 1 377 ? 15.783 6.394 -11.804 1.00 63.75 377 ASP A O 1
ATOM 2769 N N . ALA A 1 378 ? 16.932 4.486 -12.033 1.00 54.78 378 ALA A N 1
ATOM 2770 C CA . ALA A 1 378 ? 16.460 3.864 -10.800 1.00 54.78 378 ALA A CA 1
ATOM 2771 C C . ALA A 1 378 ? 17.176 4.401 -9.545 1.00 54.78 378 ALA A C 1
ATOM 2773 O O . ALA A 1 378 ? 17.218 3.729 -8.515 1.00 54.78 378 ALA A O 1
ATOM 2774 N N . LYS A 1 379 ? 17.768 5.600 -9.600 1.00 57.41 379 LYS A N 1
ATOM 2775 C CA . LYS A 1 379 ? 18.215 6.296 -8.393 1.00 57.41 379 LYS A CA 1
ATOM 2776 C C . LYS A 1 379 ? 17.006 6.560 -7.510 1.00 57.41 379 LYS A C 1
ATOM 2778 O O . LYS A 1 379 ? 16.210 7.452 -7.776 1.00 57.41 379 LYS A O 1
ATOM 2783 N N . PHE A 1 380 ? 16.870 5.792 -6.438 1.00 57.97 380 PHE A N 1
ATOM 2784 C CA . PHE A 1 380 ? 15.854 6.002 -5.406 1.00 57.97 380 PHE A CA 1
ATOM 2785 C C . PHE A 1 380 ? 16.226 7.182 -4.495 1.00 57.97 380 PHE A C 1
ATOM 2787 O O . PHE A 1 380 ? 16.258 7.060 -3.272 1.00 57.97 380 PHE A O 1
ATOM 2794 N N . GLU A 1 381 ? 16.564 8.320 -5.100 1.00 52.69 381 GLU A N 1
ATOM 2795 C CA . GLU A 1 381 ? 16.691 9.595 -4.403 1.00 52.69 381 GLU A CA 1
ATOM 2796 C C . GLU A 1 381 ? 15.289 10.131 -4.058 1.00 52.69 381 GLU A C 1
ATOM 2798 O O . GLU A 1 381 ? 14.273 9.690 -4.608 1.00 52.69 381 GLU A O 1
ATOM 2803 N N . SER A 1 382 ? 15.225 11.047 -3.090 1.00 51.94 382 SER A N 1
ATOM 2804 C CA . SER A 1 382 ? 13.985 11.700 -2.658 1.00 51.94 382 SER A CA 1
ATOM 2805 C C . SER A 1 382 ? 13.211 12.245 -3.863 1.00 51.94 382 SER A C 1
ATOM 2807 O O . SER A 1 382 ? 13.757 13.054 -4.603 1.00 51.94 382 SER A O 1
ATOM 2809 N N . GLY A 1 383 ? 11.962 11.807 -4.053 1.00 57.50 383 GLY A N 1
ATOM 2810 C CA . GLY A 1 383 ? 11.076 12.298 -5.120 1.00 57.50 383 GLY A CA 1
ATOM 2811 C C . GLY A 1 383 ? 10.694 11.268 -6.189 1.00 57.50 383 GLY A C 1
ATOM 2812 O O . GLY A 1 383 ? 9.691 11.460 -6.870 1.00 57.50 383 GLY A O 1
ATOM 2813 N N . ASN A 1 384 ? 11.401 10.139 -6.309 1.00 68.81 384 ASN A N 1
ATOM 2814 C CA . ASN A 1 384 ? 11.042 9.109 -7.291 1.00 68.81 384 ASN A CA 1
ATOM 2815 C C . ASN A 1 384 ? 10.004 8.119 -6.733 1.00 68.81 384 ASN A C 1
ATOM 2817 O O . ASN A 1 384 ? 10.110 7.641 -5.601 1.00 68.81 384 ASN A O 1
ATOM 2821 N N . TYR A 1 385 ? 8.999 7.781 -7.544 1.00 76.19 385 TYR A N 1
ATOM 2822 C CA . TYR A 1 385 ? 7.996 6.762 -7.229 1.00 76.19 385 TYR A CA 1
ATOM 2823 C C . TYR A 1 385 ? 8.047 5.626 -8.238 1.00 76.19 385 TYR A C 1
ATOM 2825 O O . TYR A 1 385 ? 8.196 5.848 -9.438 1.00 76.19 385 TYR A O 1
ATOM 2833 N N . LEU A 1 386 ? 7.834 4.413 -7.741 1.00 80.12 386 LEU A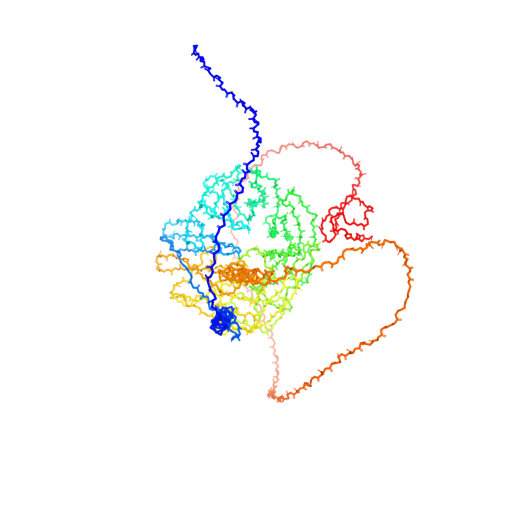 N 1
ATOM 2834 C CA . LEU A 1 386 ? 7.644 3.230 -8.555 1.00 80.12 386 LEU A CA 1
ATOM 2835 C C . LEU A 1 386 ? 6.423 2.472 -8.041 1.00 80.12 386 LEU A C 1
ATOM 2837 O O . LEU A 1 386 ? 6.320 2.181 -6.847 1.00 80.12 386 LEU A O 1
ATOM 2841 N N . GLY A 1 387 ? 5.512 2.156 -8.956 1.00 83.56 387 GLY A N 1
ATOM 2842 C CA . GLY A 1 387 ? 4.331 1.338 -8.709 1.00 83.56 387 GLY A CA 1
ATOM 2843 C C . GLY A 1 387 ? 4.279 0.162 -9.676 1.00 83.56 387 GLY A C 1
ATOM 2844 O O . GLY A 1 387 ? 4.566 0.313 -10.862 1.00 83.56 387 GLY A O 1
ATOM 2845 N N . LEU A 1 388 ? 3.900 -1.008 -9.172 1.00 86.75 388 LEU A N 1
ATOM 2846 C CA . LEU A 1 388 ? 3.692 -2.227 -9.953 1.00 86.75 388 LEU A CA 1
ATOM 2847 C C . LEU A 1 388 ? 2.200 -2.566 -9.947 1.00 86.75 388 LEU A C 1
ATOM 2849 O O . LEU A 1 388 ? 1.562 -2.498 -8.897 1.00 86.75 388 LEU A O 1
ATOM 2853 N N . THR A 1 389 ? 1.641 -2.951 -11.093 1.00 87.19 389 THR A N 1
ATOM 2854 C CA . THR A 1 389 ? 0.259 -3.443 -11.147 1.00 87.19 389 THR A CA 1
ATOM 2855 C C . THR A 1 389 ? 0.115 -4.766 -10.400 1.00 87.19 389 THR A C 1
ATOM 2857 O O . THR A 1 389 ? 1.043 -5.572 -10.342 1.00 87.19 389 THR A O 1
ATOM 2860 N N . ASN A 1 390 ? -1.084 -5.048 -9.885 1.00 83.19 390 ASN A N 1
ATOM 2861 C CA . ASN A 1 390 ? -1.362 -6.276 -9.128 1.00 83.19 390 ASN A CA 1
ATOM 2862 C C . ASN A 1 390 ? -1.161 -7.582 -9.914 1.00 83.19 390 ASN A C 1
ATOM 2864 O O . ASN A 1 390 ? -1.064 -8.649 -9.312 1.00 83.19 390 ASN A O 1
ATOM 2868 N N . ASP A 1 391 ? -1.097 -7.530 -11.247 1.00 85.25 391 ASP A N 1
ATOM 2869 C CA . ASP A 1 391 ? -0.761 -8.674 -12.101 1.00 85.25 391 ASP A CA 1
ATOM 2870 C C . ASP A 1 391 ? 0.728 -8.741 -12.489 1.00 85.25 391 ASP A C 1
ATOM 2872 O O . ASP A 1 391 ? 1.128 -9.618 -13.257 1.00 85.25 391 ASP A O 1
ATOM 2876 N N . GLY A 1 392 ? 1.533 -7.800 -11.988 1.00 87.25 392 GLY A N 1
ATOM 2877 C CA . GLY A 1 392 ? 2.964 -7.664 -12.223 1.00 87.25 392 GLY A CA 1
ATOM 2878 C C . GLY A 1 392 ? 3.347 -7.179 -13.621 1.00 87.25 392 GLY A C 1
ATOM 2879 O O . GLY A 1 392 ? 4.515 -6.866 -13.842 1.00 87.25 392 GLY A O 1
ATOM 2880 N N . LYS A 1 393 ? 2.414 -7.122 -14.581 1.00 89.56 393 LYS A N 1
ATOM 2881 C CA . LYS A 1 393 ? 2.723 -6.934 -16.012 1.00 89.56 393 LYS A CA 1
ATOM 2882 C C . LYS A 1 393 ? 3.153 -5.524 -16.373 1.00 89.56 393 LYS A C 1
ATOM 2884 O O . LYS A 1 393 ? 3.853 -5.343 -17.369 1.00 89.56 393 LYS A O 1
ATOM 2889 N N . HIS A 1 394 ? 2.733 -4.539 -15.589 1.00 89.00 394 HIS A N 1
ATOM 2890 C CA . HIS A 1 394 ? 3.029 -3.147 -15.862 1.00 89.00 394 HIS A CA 1
ATOM 2891 C C . HIS A 1 394 ? 3.618 -2.468 -14.643 1.00 89.00 394 HIS A C 1
ATOM 2893 O O . HIS A 1 394 ? 3.198 -2.690 -13.510 1.00 89.00 394 HIS A O 1
ATOM 2899 N N . MET A 1 395 ? 4.582 -1.605 -14.912 1.00 87.62 395 MET A N 1
ATOM 2900 C CA . MET A 1 395 ? 5.196 -0.740 -13.927 1.00 87.62 395 MET A CA 1
ATOM 2901 C C . MET A 1 395 ? 4.998 0.709 -14.349 1.00 87.62 395 MET A C 1
ATOM 2903 O O . MET A 1 395 ? 5.020 1.031 -15.538 1.00 87.62 395 MET A O 1
ATOM 2907 N N . LEU A 1 396 ? 4.820 1.578 -13.365 1.00 88.44 396 LEU A N 1
ATOM 2908 C CA . LEU A 1 396 ? 4.828 3.021 -13.525 1.00 88.44 396 LEU A CA 1
ATOM 2909 C C . LEU A 1 396 ? 5.965 3.602 -12.700 1.00 88.44 396 LEU A C 1
ATOM 2911 O O . LEU A 1 396 ? 6.134 3.245 -11.537 1.00 88.44 396 LEU A O 1
ATOM 2915 N N . VAL A 1 397 ? 6.725 4.502 -13.311 1.00 86.19 397 VAL A N 1
ATOM 2916 C CA . VAL A 1 397 ? 7.820 5.225 -12.673 1.00 86.19 397 VAL A CA 1
ATOM 2917 C C . VAL A 1 397 ? 7.536 6.709 -12.819 1.00 86.19 397 VAL A C 1
ATOM 2919 O O . VAL A 1 397 ? 7.449 7.208 -13.939 1.00 86.19 397 VAL A O 1
ATOM 2922 N N . ALA A 1 398 ? 7.381 7.409 -11.701 1.00 86.06 398 ALA A N 1
ATOM 2923 C CA . ALA A 1 398 ? 7.433 8.863 -11.685 1.00 86.06 398 ALA A CA 1
ATOM 2924 C C . ALA A 1 398 ? 8.871 9.248 -11.330 1.00 86.06 398 ALA A C 1
ATOM 2926 O O . ALA A 1 398 ? 9.344 8.918 -10.240 1.00 86.06 398 ALA A O 1
ATOM 2927 N N . SER A 1 399 ? 9.573 9.863 -12.278 1.00 79.75 399 SER A N 1
ATOM 2928 C CA . SER A 1 399 ? 10.991 10.191 -12.158 1.00 79.75 399 SER A CA 1
ATOM 2929 C C . SER A 1 399 ? 11.215 11.686 -12.318 1.00 79.75 399 SER A C 1
ATOM 2931 O O . SER A 1 399 ? 10.703 12.299 -13.257 1.00 79.75 399 SER A O 1
ATOM 2933 N N . GLN A 1 400 ? 11.994 12.274 -11.418 1.00 77.31 400 GLN A N 1
ATOM 2934 C CA . GLN A 1 400 ? 12.437 13.655 -11.541 1.00 77.31 400 GLN A CA 1
ATOM 2935 C C . GLN A 1 400 ? 13.571 13.757 -12.572 1.00 77.31 400 GLN A C 1
ATOM 2937 O O . GLN A 1 400 ? 14.575 13.049 -12.496 1.00 77.31 400 GLN A O 1
ATOM 2942 N N . THR A 1 401 ? 13.431 14.660 -13.543 1.00 65.69 401 THR A N 1
ATOM 2943 C CA . THR A 1 401 ? 14.438 14.887 -14.587 1.00 65.69 401 THR A CA 1
ATOM 2944 C C . THR A 1 401 ? 15.133 16.226 -14.350 1.00 65.69 401 THR A C 1
ATOM 2946 O O . THR A 1 401 ? 14.709 17.267 -14.856 1.00 65.69 401 THR A O 1
ATOM 2949 N N . GLY A 1 402 ? 16.219 16.207 -13.573 1.00 64.19 402 GLY A N 1
ATOM 2950 C CA . GLY A 1 402 ? 16.965 17.418 -13.216 1.00 64.19 402 GLY A CA 1
ATOM 2951 C C . GLY A 1 402 ? 16.165 18.369 -12.318 1.00 64.19 402 GLY A C 1
ATOM 2952 O O . GLY A 1 402 ? 15.330 17.939 -11.535 1.00 64.19 402 GLY A O 1
ATOM 2953 N N . THR A 1 403 ? 16.420 19.675 -12.422 1.00 61.78 403 THR A N 1
ATOM 2954 C CA . THR A 1 403 ? 15.885 20.694 -11.494 1.00 61.78 403 THR A CA 1
ATOM 2955 C C . THR A 1 403 ? 14.607 21.393 -11.974 1.00 61.78 403 THR A C 1
ATOM 2957 O O . THR A 1 403 ? 14.257 22.434 -11.431 1.00 61.78 403 THR A O 1
ATOM 2960 N N . SER A 1 404 ? 13.962 20.944 -13.059 1.00 64.00 404 SER A N 1
ATOM 2961 C CA . SER A 1 404 ? 12.861 21.719 -13.677 1.00 64.00 404 SER A CA 1
ATOM 2962 C C . SER A 1 404 ? 11.765 20.885 -14.346 1.00 64.00 404 SER A C 1
ATOM 2964 O O . SER A 1 404 ? 11.134 21.336 -15.297 1.00 64.00 404 SER A O 1
ATOM 2966 N N . GLY A 1 405 ? 11.533 19.665 -13.866 1.00 77.19 405 GLY A N 1
ATOM 2967 C CA . GLY A 1 405 ? 10.434 18.837 -14.352 1.00 77.19 405 GLY A CA 1
ATOM 2968 C C . GLY A 1 405 ? 10.591 17.370 -13.982 1.00 77.19 405 GLY A C 1
ATOM 2969 O O . GLY A 1 405 ? 11.604 16.950 -13.416 1.00 77.19 405 GLY A O 1
ATOM 2970 N N . GLY A 1 406 ? 9.589 16.585 -14.349 1.00 86.38 406 GLY A N 1
ATOM 2971 C CA . GLY A 1 406 ? 9.589 15.142 -14.191 1.00 86.38 406 GLY A CA 1
ATOM 2972 C C . GLY A 1 406 ? 9.093 14.413 -15.432 1.00 86.38 406 GLY A C 1
ATOM 2973 O O . GLY A 1 406 ? 8.736 14.991 -16.461 1.00 86.38 406 GLY A O 1
ATOM 2974 N N . SER A 1 407 ? 9.035 13.100 -15.315 1.00 88.69 407 SER A N 1
ATOM 2975 C CA . SER A 1 407 ? 8.461 12.201 -16.302 1.00 88.69 407 SER A CA 1
ATOM 2976 C C . SER A 1 407 ? 7.637 11.141 -15.588 1.00 88.69 407 SER A C 1
ATOM 2978 O O . SER A 1 407 ? 7.948 10.735 -14.468 1.00 88.69 407 SER A O 1
ATOM 2980 N N . LEU A 1 408 ? 6.569 10.700 -16.240 1.00 90.31 408 LEU A N 1
ATOM 2981 C CA . LEU A 1 408 ? 5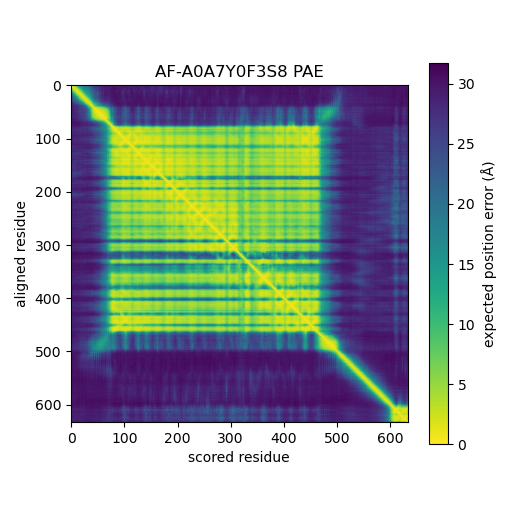.825 9.515 -15.851 1.00 90.31 408 LEU A CA 1
ATOM 2982 C C . LEU A 1 408 ? 5.990 8.481 -16.960 1.00 90.31 408 LEU A C 1
ATOM 2984 O O . LEU A 1 408 ? 5.505 8.658 -18.079 1.00 90.31 408 LEU A O 1
ATOM 2988 N N . ILE A 1 409 ? 6.693 7.406 -16.632 1.00 89.19 409 ILE A N 1
ATOM 2989 C CA . ILE A 1 409 ? 7.036 6.318 -17.539 1.00 89.19 409 ILE A CA 1
ATOM 2990 C C . ILE A 1 409 ? 6.138 5.128 -17.208 1.00 89.19 409 ILE A C 1
ATOM 2992 O O . ILE A 1 409 ? 6.096 4.686 -16.064 1.00 89.19 409 ILE A O 1
ATOM 2996 N N . SER A 1 410 ? 5.438 4.585 -18.201 1.00 90.69 410 SER A N 1
ATOM 2997 C CA . SER A 1 410 ? 4.803 3.269 -18.112 1.00 90.69 410 SER A CA 1
ATOM 2998 C C . SER A 1 410 ? 5.658 2.243 -18.845 1.00 90.69 410 SER A C 1
ATOM 3000 O O . SER A 1 410 ? 6.117 2.493 -19.960 1.00 90.69 410 SER A O 1
ATOM 3002 N N . MET A 1 411 ? 5.860 1.085 -18.229 1.00 89.38 411 MET A N 1
ATOM 3003 C CA . MET A 1 411 ? 6.690 0.006 -18.742 1.00 89.38 411 MET A CA 1
ATOM 3004 C C . MET A 1 411 ? 5.921 -1.316 -18.736 1.00 89.38 411 MET A C 1
ATOM 3006 O O . MET A 1 411 ? 5.294 -1.674 -17.740 1.00 89.38 411 MET A O 1
ATOM 3010 N N . ASP A 1 412 ? 6.018 -2.074 -19.827 1.00 91.38 412 ASP A N 1
ATOM 3011 C CA . ASP A 1 412 ? 5.701 -3.501 -19.836 1.00 91.38 412 ASP A CA 1
ATOM 3012 C C . ASP A 1 412 ? 6.885 -4.272 -19.233 1.00 91.38 412 ASP A C 1
ATOM 3014 O O . ASP A 1 412 ? 7.995 -4.291 -19.777 1.00 91.38 412 ASP A O 1
ATOM 3018 N N . THR A 1 413 ? 6.658 -4.889 -18.075 1.00 89.81 413 THR A N 1
ATOM 3019 C CA . THR A 1 413 ? 7.732 -5.471 -17.258 1.00 89.81 413 THR A CA 1
ATOM 3020 C C . THR A 1 413 ? 8.326 -6.734 -17.859 1.00 89.81 413 THR A C 1
ATOM 3022 O O . THR A 1 413 ? 9.367 -7.177 -17.388 1.00 89.81 413 THR A O 1
ATOM 3025 N N . LYS A 1 414 ? 7.681 -7.333 -18.867 1.00 91.31 414 LYS A N 1
ATOM 3026 C CA . LYS A 1 414 ? 8.143 -8.560 -19.521 1.00 91.31 414 LYS A CA 1
ATOM 3027 C C . LYS A 1 414 ? 8.971 -8.264 -20.765 1.00 91.31 414 LYS A C 1
ATOM 3029 O O . LYS A 1 414 ? 9.952 -8.951 -21.042 1.00 91.31 414 LYS A O 1
ATOM 3034 N N . THR A 1 415 ? 8.564 -7.270 -21.541 1.00 90.38 415 THR A N 1
ATOM 3035 C CA . THR A 1 415 ? 9.187 -6.941 -22.828 1.00 90.38 415 THR A CA 1
ATOM 3036 C C . THR A 1 415 ? 10.241 -5.850 -22.727 1.00 90.38 415 THR A C 1
ATOM 3038 O O . THR A 1 415 ? 11.095 -5.778 -23.606 1.00 90.38 415 THR A O 1
ATOM 3041 N N . GLY A 1 416 ? 10.209 -5.004 -21.693 1.00 88.50 416 GLY A N 1
ATOM 3042 C CA . GLY A 1 416 ? 11.103 -3.846 -21.635 1.00 88.50 416 GLY A CA 1
ATOM 3043 C C . GLY A 1 416 ? 10.521 -2.602 -22.301 1.00 88.50 416 GLY A C 1
ATOM 3044 O O . GLY A 1 416 ? 11.111 -1.531 -22.203 1.00 88.50 416 GLY A O 1
ATOM 3045 N N . ALA A 1 417 ? 9.397 -2.727 -23.013 1.00 89.94 417 ALA A N 1
ATOM 3046 C CA . ALA A 1 417 ? 8.833 -1.625 -23.774 1.00 89.94 417 ALA A CA 1
ATOM 3047 C C . ALA A 1 417 ? 8.329 -0.525 -22.834 1.00 89.94 417 ALA A C 1
ATOM 3049 O O . ALA A 1 417 ? 7.651 -0.814 -21.847 1.00 89.94 417 ALA A O 1
ATOM 3050 N N . THR A 1 418 ? 8.641 0.729 -23.159 1.00 89.94 418 THR A N 1
ATOM 3051 C CA . THR A 1 418 ? 8.276 1.901 -22.361 1.00 89.94 418 THR A CA 1
ATOM 3052 C C . THR A 1 418 ? 7.437 2.893 -23.159 1.00 89.94 418 THR A C 1
ATOM 3054 O O . THR A 1 418 ? 7.456 2.934 -24.390 1.00 89.94 418 THR A O 1
ATOM 3057 N N . SER A 1 419 ? 6.685 3.705 -22.430 1.00 89.88 419 SER A N 1
ATOM 3058 C CA . SER A 1 419 ? 6.014 4.907 -22.907 1.00 89.88 419 SER A CA 1
ATOM 3059 C C . SER A 1 419 ? 6.173 5.987 -21.845 1.00 89.88 419 SER A C 1
ATOM 3061 O O . SER A 1 419 ? 6.248 5.675 -20.659 1.00 89.88 419 SER A O 1
ATOM 3063 N N . GLU A 1 420 ? 6.254 7.247 -22.251 1.00 89.69 420 GLU A N 1
ATOM 3064 C CA . GLU A 1 420 ? 6.567 8.352 -21.346 1.00 89.69 420 GLU A CA 1
ATOM 3065 C C . GLU A 1 420 ? 5.637 9.532 -21.612 1.00 89.69 420 GLU A C 1
ATOM 3067 O O . GLU A 1 420 ? 5.329 9.857 -22.763 1.00 89.69 420 GLU A O 1
ATOM 3072 N N . VAL A 1 421 ? 5.226 10.202 -20.539 1.00 91.44 421 VAL A N 1
ATOM 3073 C CA . VAL A 1 421 ? 4.657 11.547 -20.586 1.00 91.44 421 VAL A CA 1
ATOM 3074 C C . VAL A 1 421 ? 5.507 12.482 -19.731 1.00 91.44 421 VAL A C 1
ATOM 3076 O O . VAL A 1 421 ? 5.887 12.149 -18.609 1.00 91.44 421 VAL A O 1
ATOM 3079 N N . ARG A 1 422 ? 5.815 13.667 -20.264 1.00 91.06 422 ARG A N 1
ATOM 3080 C CA . ARG A 1 422 ? 6.545 14.694 -19.517 1.00 91.06 422 ARG A CA 1
ATOM 3081 C C . ARG A 1 422 ? 5.631 15.402 -18.532 1.00 91.06 422 ARG A C 1
ATOM 3083 O O . ARG A 1 422 ? 4.520 15.796 -18.886 1.00 91.06 422 ARG A O 1
ATOM 3090 N N . ILE A 1 423 ? 6.154 15.621 -17.336 1.00 90.31 423 ILE A N 1
ATOM 3091 C CA . ILE A 1 423 ? 5.551 16.430 -16.289 1.00 90.31 423 ILE A CA 1
ATOM 3092 C C . ILE A 1 423 ? 6.329 17.753 -16.252 1.00 90.31 423 ILE A C 1
ATOM 3094 O O . ILE A 1 423 ? 7.537 17.741 -16.023 1.00 90.31 423 ILE A O 1
ATOM 3098 N N . PRO A 1 424 ? 5.680 18.894 -16.535 1.00 84.38 424 PRO A N 1
ATOM 3099 C CA . PRO A 1 424 ? 6.375 20.177 -16.642 1.00 84.38 424 PRO A CA 1
ATOM 3100 C C . PRO A 1 424 ? 6.853 20.722 -15.292 1.00 84.38 424 PRO A C 1
ATOM 3102 O O . PRO A 1 424 ? 7.717 21.591 -15.269 1.00 84.38 424 PRO A O 1
ATOM 3105 N N . ASP A 1 425 ? 6.275 20.231 -14.201 1.00 87.06 425 ASP A N 1
ATOM 3106 C CA . ASP A 1 425 ? 6.496 20.718 -12.846 1.00 87.06 425 ASP A CA 1
ATOM 3107 C C . ASP A 1 425 ? 7.384 19.737 -12.058 1.00 87.06 425 ASP A C 1
ATOM 3109 O O . ASP A 1 425 ? 7.568 18.579 -12.451 1.00 87.06 425 ASP A O 1
ATOM 3113 N N . GLU A 1 426 ? 7.985 20.208 -10.968 1.00 86.75 426 GLU A N 1
ATOM 3114 C CA . GLU A 1 426 ? 8.858 19.385 -10.132 1.00 86.75 426 GLU A CA 1
ATOM 3115 C C . GLU A 1 426 ? 8.030 18.332 -9.391 1.00 86.75 426 GLU A C 1
ATOM 3117 O O . GLU A 1 426 ? 6.947 18.629 -8.900 1.00 86.75 426 GLU A O 1
ATOM 3122 N N . ILE A 1 427 ? 8.510 17.088 -9.328 1.00 85.69 427 ILE A N 1
ATOM 3123 C CA . ILE A 1 427 ? 7.837 16.039 -8.558 1.00 85.69 427 ILE A CA 1
ATOM 3124 C C . ILE A 1 427 ? 8.157 16.259 -7.078 1.00 85.69 427 ILE A C 1
ATOM 3126 O O . ILE A 1 427 ? 9.322 16.296 -6.696 1.00 85.69 427 ILE A O 1
ATOM 3130 N N . SER A 1 428 ? 7.117 16.386 -6.255 1.00 80.31 428 SER A N 1
ATOM 3131 C CA . SER A 1 428 ? 7.242 16.655 -4.822 1.00 80.31 428 SER A CA 1
ATOM 3132 C C . SER A 1 428 ? 6.928 15.400 -4.022 1.00 80.31 428 SER A C 1
ATOM 3134 O O . SER A 1 428 ? 5.954 14.706 -4.307 1.00 80.31 428 SER A O 1
ATOM 3136 N N . GLY A 1 429 ? 7.775 15.083 -3.043 1.00 66.50 429 GLY A N 1
ATOM 3137 C CA . GLY A 1 429 ? 7.646 13.900 -2.200 1.00 66.50 429 GLY A CA 1
ATOM 3138 C C . GLY A 1 429 ? 7.979 14.212 -0.749 1.00 66.50 429 GLY A C 1
ATOM 3139 O O . GLY A 1 429 ? 9.105 13.965 -0.322 1.00 66.50 429 GLY A O 1
ATOM 3140 N N . GLY A 1 430 ? 7.001 14.739 -0.010 1.00 63.94 430 GLY A N 1
ATOM 3141 C CA . GLY A 1 430 ? 7.080 14.937 1.440 1.00 63.94 430 GLY A CA 1
ATOM 3142 C C . GLY A 1 430 ? 7.037 13.635 2.246 1.00 63.94 430 GLY A C 1
ATOM 3143 O O . GLY A 1 430 ? 7.491 12.578 1.809 1.00 63.94 430 GLY A O 1
ATOM 3144 N N . TYR A 1 431 ? 6.432 13.678 3.439 1.00 56.88 431 TYR A N 1
ATOM 3145 C CA . TYR A 1 431 ? 6.330 12.525 4.359 1.00 56.88 431 TYR A CA 1
ATOM 3146 C C . TYR A 1 431 ? 5.547 11.312 3.782 1.00 56.88 431 TYR A C 1
ATOM 3148 O O . TYR A 1 431 ? 5.556 10.230 4.367 1.00 56.88 431 TYR A O 1
ATOM 3156 N N . GLY A 1 432 ? 4.900 11.465 2.619 1.00 63.88 432 GLY A N 1
ATOM 3157 C CA . GLY A 1 432 ? 4.208 10.409 1.868 1.00 63.88 432 GLY A CA 1
ATOM 3158 C C . GLY A 1 432 ? 4.901 10.026 0.550 1.00 63.88 432 GLY A C 1
ATOM 3159 O O . GLY A 1 432 ? 6.118 10.133 0.400 1.00 63.88 432 GLY A O 1
ATOM 3160 N N . GLY A 1 433 ? 4.138 9.490 -0.407 1.00 75.75 433 GLY A N 1
ATOM 3161 C CA . GLY A 1 433 ? 4.634 9.166 -1.748 1.00 75.75 433 GLY A CA 1
ATOM 3162 C C . GLY A 1 433 ? 4.516 10.351 -2.707 1.00 75.75 433 GLY A C 1
ATOM 3163 O O . GLY A 1 433 ? 3.489 11.024 -2.729 1.00 75.75 433 GLY A O 1
ATOM 3164 N N . ALA A 1 434 ? 5.536 10.571 -3.539 1.00 85.44 434 ALA A N 1
ATOM 3165 C CA . ALA A 1 434 ? 5.484 11.583 -4.597 1.00 85.44 434 ALA A CA 1
ATOM 3166 C C . ALA A 1 434 ? 4.504 11.227 -5.728 1.00 85.44 434 ALA A C 1
ATOM 3168 O O . ALA A 1 434 ? 4.003 12.083 -6.451 1.00 85.44 434 ALA A O 1
ATOM 3169 N N . ALA A 1 435 ? 4.191 9.943 -5.868 1.00 88.94 435 ALA A N 1
ATOM 3170 C CA . ALA A 1 435 ? 3.070 9.472 -6.653 1.00 88.94 435 ALA A CA 1
ATOM 3171 C C . ALA A 1 435 ? 2.477 8.212 -6.016 1.00 88.94 435 ALA A C 1
ATOM 3173 O O . ALA A 1 435 ? 3.077 7.624 -5.113 1.00 88.94 435 ALA A O 1
ATOM 3174 N N . MET A 1 436 ? 1.291 7.805 -6.467 1.00 89.31 436 MET A N 1
ATOM 3175 C CA . MET A 1 436 ? 0.658 6.556 -6.047 1.00 89.31 436 MET A CA 1
ATOM 3176 C C . MET A 1 436 ? -0.242 5.990 -7.147 1.00 89.31 436 MET A C 1
ATOM 3178 O O . MET A 1 436 ? -1.043 6.718 -7.736 1.00 89.31 436 MET A O 1
ATOM 3182 N N . LEU A 1 437 ? -0.089 4.695 -7.422 1.00 90.75 437 LEU A N 1
ATOM 3183 C CA . LEU A 1 437 ? -0.891 3.904 -8.355 1.00 90.75 437 LEU A CA 1
ATOM 3184 C C . LEU A 1 437 ? -2.094 3.281 -7.628 1.00 90.75 437 LEU A C 1
ATOM 3186 O O . LEU A 1 437 ? -1.923 2.731 -6.540 1.00 90.75 437 LEU A O 1
ATOM 3190 N N . SER A 1 438 ? -3.286 3.342 -8.227 1.00 91.69 438 SER A N 1
ATOM 3191 C CA . SER A 1 438 ? -4.481 2.647 -7.730 1.00 91.69 438 SER A CA 1
ATOM 3192 C C . SER A 1 438 ? -4.297 1.129 -7.749 1.00 91.69 438 SER A C 1
ATOM 3194 O O . SER A 1 438 ? -3.567 0.596 -8.586 1.00 91.69 438 SER A O 1
ATOM 3196 N N . GLY A 1 439 ? -4.981 0.410 -6.855 1.00 85.75 439 GLY A N 1
ATOM 3197 C CA . GLY A 1 439 ? -4.885 -1.056 -6.774 1.00 85.75 439 GLY A CA 1
ATOM 3198 C C . GLY A 1 439 ? -5.265 -1.769 -8.082 1.00 85.75 439 GLY A C 1
ATOM 3199 O O . GLY A 1 439 ? -4.656 -2.768 -8.467 1.00 85.75 439 GLY A O 1
ATOM 3200 N N . ASP A 1 440 ? -6.214 -1.224 -8.841 1.00 87.56 440 ASP A N 1
ATOM 3201 C CA . ASP A 1 440 ? -6.600 -1.727 -10.160 1.00 87.56 440 ASP A CA 1
ATOM 3202 C C . ASP A 1 440 ? -5.632 -1.328 -11.291 1.00 87.56 440 ASP A C 1
ATOM 3204 O O . ASP A 1 440 ? -5.792 -1.783 -12.428 1.00 87.56 440 ASP A O 1
ATOM 3208 N N . GLY A 1 441 ? -4.634 -0.495 -10.989 1.00 88.81 441 GLY A N 1
ATOM 3209 C CA . GLY A 1 441 ? -3.617 0.006 -11.905 1.00 88.81 441 GLY A CA 1
ATOM 3210 C C . GLY A 1 441 ? -4.078 1.104 -12.865 1.00 88.81 441 GLY A C 1
ATOM 3211 O O . GLY A 1 441 ? -3.247 1.602 -13.622 1.00 88.81 441 GLY A O 1
ATOM 3212 N N . ALA A 1 442 ? -5.360 1.487 -12.870 1.00 90.44 442 ALA A N 1
ATOM 3213 C CA . ALA A 1 442 ? -5.944 2.369 -13.885 1.00 90.44 442 ALA A CA 1
ATOM 3214 C C . ALA A 1 442 ? -5.591 3.852 -13.706 1.00 90.44 442 ALA A C 1
ATOM 3216 O O . ALA A 1 442 ? -5.577 4.604 -14.690 1.00 90.44 442 ALA A O 1
ATOM 3217 N N . THR A 1 443 ? -5.314 4.269 -12.473 1.00 93.50 443 THR A N 1
ATOM 3218 C CA . THR A 1 443 ? -5.128 5.671 -12.097 1.00 93.50 443 THR A CA 1
ATOM 3219 C C . THR A 1 443 ? -3.813 5.841 -11.357 1.00 93.50 443 THR A C 1
ATOM 3221 O O . THR A 1 443 ? -3.493 5.074 -10.455 1.00 93.50 443 THR A O 1
ATOM 3224 N N . VAL A 1 444 ? -3.055 6.877 -11.702 1.00 93.56 444 VAL A N 1
ATOM 3225 C CA . VAL A 1 444 ? -1.903 7.318 -10.912 1.00 93.56 444 VAL A CA 1
ATOM 3226 C C . VAL A 1 444 ? -2.054 8.794 -10.581 1.00 93.56 444 VAL A C 1
ATOM 3228 O O . VAL A 1 444 ? -2.407 9.607 -11.440 1.00 93.56 444 VAL A O 1
ATOM 3231 N N . VAL A 1 445 ? -1.808 9.129 -9.320 1.00 94.31 445 VAL A N 1
ATOM 3232 C CA . VAL A 1 445 ? -1.768 10.509 -8.832 1.00 94.31 445 VAL A CA 1
ATOM 3233 C C . VAL A 1 445 ? -0.314 10.871 -8.591 1.00 94.31 445 VAL A C 1
ATOM 3235 O O . VAL A 1 445 ? 0.391 10.105 -7.944 1.00 94.31 445 VAL A O 1
ATOM 3238 N N . VAL A 1 446 ? 0.128 12.015 -9.108 1.00 93.56 446 VAL A N 1
ATOM 3239 C CA . VAL A 1 446 ? 1.493 12.532 -8.939 1.00 93.56 446 VAL A CA 1
ATOM 3240 C C . VAL A 1 446 ? 1.421 13.880 -8.229 1.00 93.56 446 VAL A C 1
ATOM 3242 O O . VAL A 1 446 ? 0.747 14.790 -8.708 1.00 93.56 446 VAL A O 1
ATOM 3245 N N . ALA A 1 447 ? 2.095 14.009 -7.092 1.00 92.31 447 ALA A N 1
ATOM 3246 C CA . ALA A 1 447 ? 2.273 15.272 -6.396 1.00 92.31 447 ALA A CA 1
ATOM 3247 C C . ALA A 1 447 ? 3.408 16.064 -7.054 1.00 92.31 447 ALA A C 1
ATOM 3249 O O . ALA A 1 447 ? 4.476 15.531 -7.358 1.00 92.31 447 ALA A O 1
ATOM 3250 N N . THR A 1 448 ? 3.161 17.344 -7.311 1.00 91.12 448 THR A N 1
ATOM 3251 C CA . THR A 1 448 ? 4.128 18.231 -7.959 1.00 91.12 448 THR A CA 1
ATOM 3252 C C . THR A 1 448 ? 4.115 19.615 -7.332 1.00 91.12 448 THR A C 1
ATOM 3254 O O . THR A 1 448 ? 3.099 20.037 -6.776 1.00 91.12 448 THR A O 1
ATOM 3257 N N . THR A 1 449 ? 5.224 20.328 -7.459 1.00 86.25 449 THR A N 1
ATOM 3258 C CA . THR A 1 449 ? 5.408 21.713 -7.023 1.00 86.25 449 THR A CA 1
ATOM 3259 C C . THR A 1 449 ? 5.711 22.608 -8.217 1.00 86.25 449 THR A C 1
ATOM 3261 O O . THR A 1 449 ? 6.438 22.246 -9.147 1.00 86.25 449 THR A O 1
ATOM 3264 N N . LYS A 1 450 ? 5.129 23.806 -8.194 1.00 81.31 450 LYS A N 1
ATOM 3265 C CA . LYS A 1 450 ? 5.307 24.839 -9.209 1.00 81.31 450 LYS A CA 1
ATOM 3266 C C . LYS A 1 450 ? 5.477 26.198 -8.538 1.00 81.31 450 LYS A C 1
ATOM 3268 O O . LYS A 1 450 ? 4.508 26.920 -8.306 1.00 81.31 450 LYS A O 1
ATOM 3273 N N . GLY A 1 451 ? 6.726 26.571 -8.272 1.00 77.56 451 GLY A N 1
ATOM 3274 C CA . GLY A 1 451 ? 7.008 27.738 -7.434 1.00 77.56 451 GLY A CA 1
ATOM 3275 C C . GLY A 1 451 ? 6.506 27.484 -6.013 1.00 77.56 451 GLY A C 1
ATOM 3276 O O . GLY A 1 451 ? 6.811 26.436 -5.456 1.00 77.56 451 GLY A O 1
ATOM 3277 N N . ASP A 1 452 ? 5.702 28.403 -5.477 1.00 75.81 452 ASP A N 1
ATOM 3278 C CA . ASP A 1 452 ? 5.171 28.326 -4.105 1.00 75.81 452 ASP A CA 1
ATOM 3279 C C . ASP A 1 452 ? 3.849 27.533 -3.999 1.00 75.81 452 ASP A C 1
ATOM 3281 O O . ASP A 1 452 ? 3.288 27.387 -2.914 1.00 75.81 452 ASP A O 1
ATOM 3285 N N . ASP A 1 453 ? 3.320 27.039 -5.125 1.00 82.62 453 ASP A N 1
ATOM 3286 C CA . ASP A 1 453 ? 2.076 26.270 -5.170 1.00 82.62 453 ASP A CA 1
ATOM 3287 C C . ASP A 1 453 ? 2.353 24.790 -5.452 1.00 82.62 453 ASP A C 1
ATOM 3289 O O . ASP A 1 453 ? 3.062 24.431 -6.397 1.00 82.62 453 ASP A O 1
ATOM 3293 N N . SER A 1 454 ? 1.708 23.916 -4.682 1.00 90.44 454 SER A N 1
ATOM 3294 C CA . SER A 1 454 ? 1.663 22.483 -4.961 1.00 90.44 454 SER A CA 1
ATOM 3295 C C . SER A 1 454 ? 0.383 22.091 -5.690 1.00 90.44 454 SER A C 1
ATOM 3297 O O . SER A 1 454 ? -0.683 22.695 -5.534 1.00 90.44 454 SER A O 1
ATOM 3299 N N . GLN A 1 455 ? 0.461 21.024 -6.473 1.00 92.50 455 GLN A N 1
ATOM 3300 C CA . GLN A 1 455 ? -0.685 20.451 -7.165 1.00 92.50 455 GLN A CA 1
ATOM 3301 C C . GLN A 1 455 ? -0.584 18.925 -7.235 1.00 92.50 455 GLN A C 1
ATOM 3303 O O . GLN A 1 455 ? 0.496 18.335 -7.189 1.00 92.50 455 GLN A O 1
ATOM 3308 N N . LEU A 1 456 ? -1.733 18.291 -7.426 1.00 94.38 456 LEU A N 1
ATOM 3309 C CA . LEU A 1 456 ? -1.845 16.876 -7.750 1.00 94.38 456 LEU A CA 1
ATOM 3310 C C . LEU A 1 456 ? -2.200 16.751 -9.222 1.00 94.38 456 LEU A C 1
ATOM 3312 O O . LEU A 1 456 ? -3.191 17.331 -9.661 1.00 94.38 456 LEU A O 1
ATOM 3316 N N . LEU A 1 457 ? -1.438 15.973 -9.974 1.00 94.94 457 LEU A N 1
ATOM 3317 C CA . LEU A 1 457 ? -1.742 15.611 -11.351 1.00 94.94 457 LEU A CA 1
ATOM 3318 C C . LEU A 1 457 ? -2.359 14.214 -11.378 1.00 94.94 457 LEU A C 1
ATOM 3320 O O . LEU A 1 457 ? -1.815 13.276 -10.799 1.00 94.94 457 LEU A O 1
ATOM 3324 N N . ILE A 1 458 ? -3.497 14.073 -12.054 1.00 96.06 458 ILE A N 1
ATOM 3325 C CA . ILE A 1 458 ? -4.259 12.823 -12.109 1.00 96.06 458 ILE A CA 1
ATOM 3326 C C . ILE A 1 458 ? -4.132 12.251 -13.516 1.00 96.06 458 ILE A C 1
ATOM 3328 O O . ILE A 1 458 ? -4.586 12.870 -14.484 1.00 96.06 458 ILE A O 1
ATOM 3332 N N . PHE A 1 459 ? -3.552 11.060 -13.634 1.00 95.25 459 PHE A N 1
ATOM 3333 C CA . PHE A 1 459 ? -3.366 10.371 -14.905 1.00 95.25 459 PHE A CA 1
ATOM 3334 C C . PHE A 1 459 ? -4.165 9.074 -14.954 1.00 95.25 459 PHE A C 1
ATOM 3336 O O . PHE A 1 459 ? -4.186 8.290 -14.010 1.00 95.25 459 PHE A O 1
ATOM 3343 N N . SER A 1 460 ? -4.758 8.814 -16.114 1.00 93.75 460 SER A N 1
ATOM 3344 C CA . SER A 1 460 ? -5.156 7.472 -16.515 1.00 93.75 460 SER A CA 1
ATOM 3345 C C . SER A 1 460 ? -3.960 6.775 -17.133 1.00 93.75 460 SER A C 1
ATOM 3347 O O . SER A 1 460 ? -3.407 7.254 -18.122 1.00 93.75 460 SER A O 1
ATOM 3349 N N . THR A 1 461 ? -3.614 5.611 -16.614 1.00 90.06 461 THR A N 1
ATOM 3350 C CA . THR A 1 461 ? -2.436 4.853 -17.044 1.00 90.06 461 THR A CA 1
ATOM 3351 C C . THR A 1 461 ? -2.682 4.107 -18.359 1.00 90.06 461 THR A C 1
ATOM 3353 O O . THR A 1 461 ? -1.750 3.816 -19.095 1.00 90.06 461 THR A O 1
ATOM 3356 N N . GLY A 1 462 ? -3.945 3.774 -18.660 1.00 86.00 462 GLY A N 1
ATOM 3357 C CA . GLY A 1 462 ? -4.312 2.911 -19.788 1.00 86.00 462 GLY A CA 1
ATOM 3358 C C . GLY A 1 462 ? -4.004 1.423 -19.564 1.00 86.00 462 GLY A C 1
ATOM 3359 O O . GLY A 1 462 ? -4.490 0.586 -20.331 1.00 86.00 462 GLY A O 1
ATOM 3360 N N . VAL A 1 463 ? -3.265 1.088 -18.502 1.00 80.38 463 VAL A N 1
ATOM 3361 C CA . VAL A 1 463 ? -3.005 -0.273 -18.021 1.00 80.38 463 VAL A CA 1
ATOM 3362 C C . VAL A 1 463 ? -3.918 -0.550 -16.825 1.00 80.38 463 VAL A C 1
ATOM 3364 O O . VAL A 1 463 ? -4.106 0.307 -15.978 1.00 80.38 463 VAL A O 1
ATOM 3367 N N . GLY A 1 464 ? -4.554 -1.716 -16.761 1.00 76.00 464 GLY A N 1
ATOM 3368 C CA . GLY A 1 464 ? -5.473 -2.025 -15.659 1.00 76.00 464 GLY A CA 1
ATOM 3369 C C . GLY A 1 464 ? -6.890 -1.438 -15.780 1.00 76.00 464 GLY A C 1
ATOM 3370 O O . GLY A 1 464 ? -7.359 -1.070 -16.871 1.00 76.00 464 GLY A O 1
ATOM 3371 N N . GLY A 1 465 ? -7.591 -1.451 -14.645 1.00 65.31 465 GLY A N 1
ATOM 3372 C CA . GLY A 1 465 ? -9.025 -1.205 -14.513 1.00 65.31 465 GLY A CA 1
ATOM 3373 C C . GLY A 1 465 ? -9.875 -2.421 -14.878 1.00 65.31 465 GLY A C 1
ATOM 3374 O O . GLY A 1 465 ? -9.552 -3.195 -15.786 1.00 65.31 465 GLY A O 1
ATOM 3375 N N . SER A 1 466 ? -11.009 -2.588 -14.194 1.00 55.22 466 SER A N 1
ATOM 3376 C CA . SER A 1 466 ? -12.011 -3.561 -14.627 1.00 55.22 466 SER A CA 1
ATOM 3377 C C . SER A 1 466 ? -12.441 -3.228 -16.061 1.00 55.22 466 SER A C 1
ATOM 3379 O O . SER A 1 466 ? -12.713 -2.062 -16.366 1.00 55.22 466 SER A O 1
ATOM 3381 N N . PRO A 1 467 ? -12.581 -4.212 -16.970 1.00 52.62 467 PRO A N 1
ATOM 3382 C CA . PRO A 1 467 ? -13.159 -3.942 -18.282 1.00 52.62 467 PRO A CA 1
ATOM 3383 C C . PRO A 1 467 ? -14.525 -3.254 -18.148 1.00 52.62 467 PRO A C 1
ATOM 3385 O O . PRO A 1 467 ? -14.891 -2.475 -19.015 1.00 52.62 467 PRO A O 1
ATOM 3388 N N . TRP A 1 468 ? -15.233 -3.452 -17.033 1.00 46.00 468 TRP A N 1
ATOM 3389 C CA . TRP A 1 468 ? -16.530 -2.849 -16.737 1.00 46.00 468 TRP A CA 1
ATOM 3390 C C . TRP A 1 468 ? -16.483 -1.408 -16.204 1.00 46.00 468 TRP A C 1
ATOM 3392 O O . TRP A 1 468 ? -17.516 -0.748 -16.226 1.00 46.00 468 TRP A O 1
ATOM 3402 N N . THR A 1 469 ? -15.343 -0.892 -15.733 1.00 42.47 469 THR A N 1
ATOM 3403 C CA . THR A 1 469 ? -15.223 0.517 -15.292 1.00 42.47 469 THR A CA 1
ATOM 3404 C C . THR A 1 469 ? -14.858 1.457 -16.439 1.00 42.47 469 THR A C 1
ATOM 3406 O O . THR A 1 469 ? -15.006 2.673 -16.326 1.00 42.47 469 THR A O 1
ATOM 3409 N N . LYS A 1 470 ? -14.464 0.916 -17.598 1.00 51.22 470 LYS A N 1
ATOM 3410 C CA . LYS A 1 470 ? -14.289 1.704 -18.821 1.00 51.22 470 LYS A CA 1
ATOM 3411 C C . LYS A 1 470 ? -15.673 2.098 -19.343 1.00 51.22 470 LYS A C 1
ATOM 3413 O O . LYS A 1 470 ? -16.462 1.243 -19.734 1.00 51.22 470 LYS A O 1
ATOM 3418 N N . VAL A 1 471 ? -15.971 3.401 -19.356 1.00 47.69 471 VAL A N 1
ATOM 3419 C CA . VAL A 1 471 ? -17.229 3.977 -19.886 1.00 47.69 471 VAL A CA 1
ATOM 3420 C C . VAL A 1 471 ? -17.534 3.464 -21.299 1.00 47.69 471 VAL A C 1
ATOM 3422 O O . VAL A 1 471 ? -18.690 3.219 -21.644 1.00 47.69 471 VAL A O 1
ATOM 3425 N N . GLU A 1 472 ? -16.491 3.215 -22.091 1.00 48.75 472 GLU A N 1
ATOM 3426 C CA . GLU A 1 472 ? -16.595 2.597 -23.413 1.00 48.75 472 GLU A CA 1
ATOM 3427 C C . GLU A 1 472 ? -17.286 1.225 -23.360 1.00 48.75 472 GLU A C 1
ATOM 3429 O O . GLU A 1 472 ? -18.131 0.938 -24.202 1.00 48.75 472 GLU A O 1
ATOM 3434 N N . THR A 1 473 ? -17.031 0.406 -22.340 1.00 48.31 473 THR A N 1
ATOM 3435 C CA . THR A 1 473 ? -17.657 -0.913 -22.170 1.00 48.31 473 THR A CA 1
ATOM 3436 C C . THR A 1 473 ? -19.132 -0.808 -21.791 1.00 48.31 473 THR A C 1
ATOM 3438 O O . THR A 1 473 ? -19.945 -1.580 -22.297 1.00 48.31 473 THR A O 1
ATOM 3441 N N . TRP A 1 474 ? -19.524 0.175 -20.972 1.00 47.59 474 TRP A N 1
ATOM 3442 C CA . TRP A 1 474 ? -20.943 0.439 -20.686 1.00 47.59 474 TRP A CA 1
ATOM 3443 C C . TRP A 1 474 ? -21.699 0.890 -21.932 1.00 47.59 474 TRP A C 1
ATOM 3445 O O . TRP A 1 474 ? -22.792 0.389 -22.204 1.00 47.59 474 TRP A O 1
ATOM 3455 N N . LEU A 1 475 ? -21.100 1.777 -22.729 1.00 52.09 475 LEU A N 1
ATOM 3456 C CA . LEU A 1 475 ? -21.661 2.193 -24.012 1.00 52.09 475 LEU A CA 1
ATOM 3457 C C . LEU A 1 475 ? -21.752 1.014 -24.993 1.00 52.09 475 LEU A C 1
ATOM 3459 O O . LEU A 1 475 ? -22.751 0.894 -25.698 1.00 52.09 475 LEU A O 1
ATOM 3463 N N . MET A 1 476 ? -20.779 0.099 -24.990 1.00 55.75 476 MET A N 1
ATOM 3464 C CA . MET A 1 476 ? -20.801 -1.122 -25.804 1.00 55.75 476 MET A CA 1
ATOM 3465 C C . MET A 1 476 ? -21.884 -2.115 -25.368 1.00 55.75 476 MET A C 1
ATOM 3467 O O . MET A 1 476 ? -22.583 -2.663 -26.220 1.00 55.75 476 MET A O 1
ATOM 3471 N N . VAL A 1 477 ? -22.066 -2.341 -24.064 1.00 57.06 477 VAL A N 1
ATOM 3472 C CA . VAL A 1 477 ? -23.108 -3.240 -23.539 1.00 57.06 477 VAL A CA 1
ATOM 3473 C C . VAL A 1 477 ? -24.491 -2.642 -23.771 1.00 57.06 477 VAL A C 1
ATOM 3475 O O . VAL A 1 477 ? -25.396 -3.356 -24.209 1.00 57.06 477 VAL A O 1
ATOM 3478 N N . ALA A 1 478 ? -24.653 -1.333 -23.567 1.00 57.81 478 ALA A N 1
ATOM 3479 C CA . ALA A 1 478 ? -25.883 -0.614 -23.882 1.00 57.81 478 ALA A CA 1
ATOM 3480 C C . ALA A 1 478 ? -26.196 -0.656 -25.389 1.00 57.81 478 ALA A C 1
ATOM 3482 O O . ALA A 1 478 ? -27.327 -0.948 -25.773 1.00 57.81 478 ALA A O 1
ATOM 3483 N N . ALA A 1 479 ? -25.201 -0.451 -26.258 1.00 61.03 479 ALA A N 1
ATOM 3484 C CA . ALA A 1 479 ? -25.372 -0.536 -27.709 1.00 61.03 479 ALA A CA 1
ATOM 3485 C C . ALA A 1 479 ? -25.684 -1.969 -28.179 1.00 61.03 479 ALA A C 1
ATOM 3487 O O . ALA A 1 479 ? -26.580 -2.173 -29.002 1.00 61.03 479 ALA A O 1
ATOM 3488 N N . GLY A 1 480 ? -24.994 -2.971 -27.625 1.00 61.91 480 GLY A N 1
ATOM 3489 C CA . GLY A 1 480 ? -25.222 -4.385 -27.920 1.00 61.91 480 GLY A CA 1
ATOM 3490 C C . GLY A 1 480 ? -26.612 -4.853 -27.488 1.00 61.91 480 GLY A C 1
ATOM 3491 O O . GLY A 1 480 ? -27.310 -5.520 -28.252 1.00 61.91 480 GLY A O 1
ATOM 3492 N N . SER A 1 481 ? -27.067 -4.441 -26.304 1.00 65.31 481 SER A N 1
ATOM 3493 C CA . SER A 1 481 ? -28.418 -4.753 -25.823 1.00 65.31 481 SER A CA 1
ATOM 3494 C C . SER A 1 481 ? -29.506 -4.036 -26.633 1.00 65.31 481 SER A C 1
ATOM 3496 O O . SER A 1 481 ? -30.500 -4.671 -26.990 1.00 65.31 481 SER A O 1
ATOM 3498 N N . LEU A 1 482 ? -29.294 -2.783 -27.053 1.00 68.25 482 LEU A N 1
ATOM 3499 C CA . LEU A 1 482 ? -30.187 -2.088 -27.993 1.00 68.25 482 LEU A CA 1
ATOM 3500 C C . LEU A 1 482 ? -30.285 -2.810 -29.345 1.00 68.25 482 LEU A C 1
ATOM 3502 O O . LEU A 1 482 ? -31.386 -2.974 -29.874 1.00 68.25 482 LEU A O 1
ATOM 3506 N N . ALA A 1 483 ? -29.167 -3.299 -29.887 1.00 71.25 483 ALA A N 1
ATOM 3507 C CA . ALA A 1 483 ? -29.151 -4.050 -31.142 1.00 71.25 483 ALA A CA 1
ATOM 3508 C C . ALA A 1 483 ? -29.932 -5.375 -31.043 1.00 71.25 483 ALA A C 1
ATOM 3510 O O . ALA A 1 483 ? -30.691 -5.717 -31.956 1.00 71.25 483 ALA A O 1
ATOM 3511 N N . VAL A 1 484 ? -29.809 -6.092 -29.921 1.00 71.69 484 VAL A N 1
ATOM 3512 C CA . VAL A 1 484 ? -30.576 -7.320 -29.652 1.00 71.69 484 VAL A CA 1
ATOM 3513 C C . VAL A 1 484 ? -32.070 -7.021 -29.516 1.00 71.69 484 VAL A C 1
ATOM 3515 O O . VAL A 1 484 ? -32.887 -7.720 -30.117 1.00 71.69 484 VAL A O 1
ATOM 3518 N N . ILE A 1 485 ? -32.445 -5.952 -28.806 1.00 73.56 485 ILE A N 1
ATOM 3519 C CA . ILE A 1 485 ? -33.848 -5.526 -28.674 1.00 73.56 485 ILE A CA 1
ATOM 3520 C C . ILE A 1 485 ? -34.444 -5.196 -30.050 1.00 73.56 485 ILE A C 1
ATOM 3522 O O . ILE A 1 485 ? -35.534 -5.668 -30.379 1.00 73.56 485 ILE A O 1
ATOM 3526 N N . VAL A 1 486 ? -33.721 -4.455 -30.894 1.00 77.62 486 VAL A N 1
ATOM 3527 C CA . VAL A 1 486 ? -34.166 -4.136 -32.261 1.00 77.62 486 VAL A CA 1
ATOM 3528 C C . VAL A 1 486 ? -34.323 -5.406 -33.104 1.00 77.62 486 VAL A C 1
ATOM 3530 O O . VAL A 1 486 ? -35.333 -5.551 -33.797 1.00 77.62 486 VAL A O 1
ATOM 3533 N N . LEU A 1 487 ? -33.390 -6.360 -33.017 1.00 74.31 487 LEU A N 1
ATOM 3534 C CA . LEU A 1 487 ? -33.491 -7.651 -33.709 1.00 74.31 487 LEU A CA 1
ATOM 3535 C C . LEU A 1 487 ? -34.721 -8.454 -33.270 1.00 74.31 487 LEU A C 1
ATOM 3537 O O . LEU A 1 487 ? -35.427 -8.997 -34.123 1.00 74.31 487 LEU A O 1
ATOM 3541 N N . ILE A 1 488 ? -35.018 -8.487 -31.970 1.00 76.62 488 ILE A N 1
ATOM 3542 C CA . ILE A 1 488 ? -36.205 -9.160 -31.427 1.00 76.62 488 ILE A CA 1
ATOM 3543 C C . ILE A 1 488 ? -37.483 -8.488 -31.941 1.00 76.62 488 ILE A C 1
ATOM 3545 O O . ILE A 1 488 ? -38.388 -9.175 -32.417 1.00 76.62 488 ILE A O 1
ATOM 3549 N N . VAL A 1 489 ? -37.556 -7.155 -31.928 1.00 78.38 489 VAL A N 1
ATOM 3550 C CA . VAL A 1 489 ? -38.717 -6.411 -32.446 1.00 78.38 489 VAL A CA 1
ATOM 3551 C C . VAL A 1 489 ? -38.915 -6.671 -33.942 1.00 78.38 489 VAL A C 1
ATOM 3553 O O . VAL A 1 489 ? -40.034 -6.952 -34.376 1.00 78.38 489 VAL A O 1
ATOM 3556 N N . VAL A 1 490 ? -37.842 -6.662 -34.738 1.00 78.50 490 VAL A N 1
ATOM 3557 C CA . VAL A 1 490 ? -37.901 -6.987 -36.172 1.00 78.50 490 VAL A CA 1
ATOM 3558 C C . VAL A 1 490 ? -38.350 -8.433 -36.390 1.00 78.50 490 VAL A C 1
ATOM 3560 O O . VAL A 1 490 ? -39.223 -8.674 -37.227 1.00 78.50 490 VAL A O 1
ATOM 3563 N N . ALA A 1 491 ? -37.832 -9.391 -35.618 1.00 74.88 491 ALA A N 1
ATOM 3564 C CA . ALA A 1 491 ? -38.248 -10.789 -35.688 1.00 74.88 491 ALA A CA 1
ATOM 3565 C C . ALA A 1 491 ? -39.738 -10.956 -35.348 1.00 74.88 491 ALA A C 1
ATOM 3567 O O . ALA A 1 491 ? -40.453 -11.634 -36.085 1.00 74.88 491 ALA A O 1
ATOM 3568 N N . ILE A 1 492 ? -40.241 -10.278 -34.311 1.00 78.94 492 ILE A N 1
ATOM 3569 C CA . ILE A 1 492 ? -41.666 -10.281 -33.939 1.00 78.94 492 ILE A CA 1
ATOM 3570 C C . ILE A 1 492 ? -42.529 -9.676 -35.053 1.00 78.94 492 ILE A C 1
ATOM 3572 O O . ILE A 1 492 ? -43.574 -10.235 -35.394 1.00 78.94 492 ILE A O 1
ATOM 3576 N N . ILE A 1 493 ? -42.103 -8.567 -35.664 1.00 79.31 493 ILE A N 1
ATOM 3577 C CA . ILE A 1 493 ? -42.818 -7.943 -36.788 1.00 79.31 493 ILE A CA 1
ATOM 3578 C C . ILE A 1 493 ? -42.854 -8.889 -37.996 1.00 79.31 493 ILE A C 1
ATOM 3580 O O . ILE A 1 493 ? -43.903 -9.047 -38.628 1.00 79.31 493 ILE A O 1
ATOM 3584 N N . LEU A 1 494 ? -41.740 -9.556 -38.309 1.00 74.44 494 LEU A N 1
ATOM 3585 C CA . LEU A 1 494 ? -41.661 -10.530 -39.399 1.00 74.44 494 LEU A CA 1
ATOM 3586 C C . LEU A 1 494 ? -42.518 -11.772 -39.116 1.00 74.44 494 LEU A C 1
ATOM 3588 O O . LEU A 1 494 ? -43.254 -12.212 -40.001 1.00 74.44 494 LEU A O 1
ATOM 3592 N N . LEU A 1 495 ? -42.501 -12.285 -37.884 1.00 71.31 495 LEU A N 1
ATOM 3593 C CA . LEU A 1 495 ? -43.321 -13.416 -37.446 1.00 71.31 495 LEU A CA 1
ATOM 3594 C C . LEU A 1 495 ? -44.816 -13.079 -37.478 1.00 71.31 495 LEU A C 1
ATOM 3596 O O . LEU A 1 495 ? -45.594 -13.861 -38.020 1.00 71.31 495 LEU A O 1
ATOM 3600 N N . ARG A 1 496 ? -45.237 -11.893 -37.018 1.00 70.12 496 ARG A N 1
ATOM 3601 C CA . ARG A 1 496 ? -46.639 -11.437 -37.132 1.00 70.12 496 ARG A CA 1
ATOM 3602 C C . ARG A 1 496 ? -47.074 -11.255 -38.587 1.00 70.12 496 ARG A C 1
ATOM 3604 O O . ARG A 1 496 ? -48.201 -11.593 -38.943 1.00 70.12 496 ARG A O 1
ATOM 3611 N N . LYS A 1 497 ? -46.175 -10.786 -39.455 1.00 64.56 497 LYS A N 1
ATOM 3612 C CA . LYS A 1 497 ? -46.449 -10.599 -40.888 1.00 64.56 497 LYS A CA 1
ATOM 3613 C C . LYS A 1 497 ? -46.528 -11.920 -41.666 1.00 64.56 497 LYS A C 1
ATOM 3615 O O . LYS A 1 497 ? -47.233 -11.980 -42.674 1.00 64.56 497 LYS A O 1
ATOM 3620 N N . HIS A 1 498 ? -45.842 -12.969 -41.205 1.00 56.44 498 HIS A N 1
ATOM 3621 C CA . HIS A 1 498 ? -45.869 -14.304 -41.812 1.00 56.44 498 HIS A CA 1
ATOM 3622 C C . HIS A 1 498 ? -46.900 -15.262 -41.185 1.00 56.44 498 HIS A C 1
ATOM 3624 O O . HIS A 1 498 ? -47.443 -16.102 -41.904 1.00 56.44 498 HIS A O 1
ATOM 3630 N N . GLY A 1 499 ? -47.234 -15.106 -39.901 1.00 49.34 499 GLY A N 1
ATOM 3631 C CA . GLY A 1 499 ? -48.212 -15.935 -39.185 1.00 49.34 499 GLY A CA 1
ATOM 3632 C C . GLY A 1 499 ? -49.671 -15.677 -39.576 1.00 49.34 499 GLY A C 1
ATOM 3633 O O . GLY A 1 499 ? -50.492 -16.585 -39.520 1.00 49.34 499 GLY A O 1
ATOM 3634 N N . ALA A 1 500 ? -49.998 -14.487 -40.088 1.00 49.69 500 ALA A N 1
ATOM 3635 C CA . ALA A 1 500 ? -51.366 -14.133 -40.485 1.00 49.69 500 ALA A CA 1
ATOM 3636 C C . ALA A 1 500 ? -51.866 -14.802 -41.790 1.00 49.69 500 ALA A C 1
ATOM 3638 O O . ALA A 1 500 ? -52.934 -14.450 -42.284 1.00 49.69 500 ALA A O 1
ATOM 3639 N N . ARG A 1 501 ? -51.110 -15.732 -42.399 1.00 50.84 501 ARG A N 1
ATOM 3640 C CA . ARG A 1 501 ? -51.486 -16.380 -43.678 1.00 50.84 501 ARG A CA 1
ATOM 3641 C C . ARG A 1 501 ? -51.644 -17.897 -43.631 1.00 50.84 501 ARG A C 1
ATOM 3643 O O . ARG A 1 501 ? -51.834 -18.502 -44.682 1.00 50.84 501 ARG A O 1
ATOM 3650 N N . LYS A 1 502 ? -51.591 -18.523 -42.456 1.00 45.75 502 LYS A N 1
ATOM 3651 C CA . LYS A 1 502 ? -51.838 -19.965 -42.319 1.00 45.75 502 LYS A CA 1
ATOM 3652 C C . LYS A 1 502 ? -52.766 -20.262 -41.148 1.00 45.75 502 LYS A C 1
ATOM 3654 O O . LYS A 1 502 ? -52.380 -20.894 -40.178 1.00 45.75 502 LYS A O 1
ATOM 3659 N N . ALA A 1 503 ? -54.004 -19.811 -41.267 1.00 47.16 503 ALA A N 1
ATOM 3660 C CA . ALA A 1 503 ? -55.120 -20.417 -40.562 1.00 47.16 503 ALA A CA 1
ATOM 3661 C C . ALA A 1 503 ? -56.310 -20.392 -41.519 1.00 47.16 503 ALA A C 1
ATOM 3663 O O . ALA A 1 503 ? -56.868 -19.328 -41.750 1.00 47.16 503 ALA A O 1
ATOM 3664 N N . VAL A 1 504 ? -56.579 -21.532 -42.159 1.00 44.06 504 VAL A N 1
ATOM 3665 C CA . VAL A 1 504 ? -57.884 -22.061 -42.603 1.00 44.06 504 VAL A CA 1
ATOM 3666 C C . VAL A 1 504 ? -57.586 -23.341 -43.400 1.00 44.06 504 VAL A C 1
ATOM 3668 O O . VAL A 1 504 ? -56.744 -23.317 -44.295 1.00 44.06 504 VAL A O 1
ATOM 3671 N N . ALA A 1 505 ? -58.319 -24.407 -43.056 1.00 38.41 505 ALA A N 1
ATOM 3672 C CA . ALA A 1 505 ? -58.249 -25.820 -43.468 1.00 38.41 505 ALA A CA 1
ATOM 3673 C C . ALA A 1 505 ? -57.553 -26.681 -42.394 1.00 38.41 505 ALA A C 1
ATOM 3675 O O . ALA A 1 505 ? -56.360 -26.539 -42.170 1.00 38.41 505 ALA A O 1
ATOM 3676 N N . GLY A 1 506 ? -58.214 -27.556 -41.639 1.00 34.91 506 GLY A N 1
ATOM 3677 C CA . GLY A 1 506 ? -59.543 -28.143 -41.785 1.00 34.91 506 GLY A CA 1
ATOM 3678 C C . GLY A 1 506 ? -59.424 -29.663 -41.655 1.00 34.91 506 GLY A C 1
ATOM 3679 O O . GLY A 1 506 ? -58.959 -30.294 -42.595 1.00 34.91 506 GLY A O 1
ATOM 3680 N N . ALA A 1 507 ? -59.913 -30.191 -40.523 1.00 34.75 507 ALA A N 1
ATOM 3681 C CA . ALA A 1 507 ? -60.261 -31.595 -40.231 1.00 34.75 507 ALA A CA 1
ATOM 3682 C C . ALA A 1 507 ? -59.123 -32.617 -39.956 1.00 34.75 507 ALA A C 1
ATOM 3684 O O . ALA A 1 507 ? -58.000 -32.437 -40.416 1.00 34.75 507 ALA A O 1
ATOM 3685 N N . PRO A 1 508 ? -59.426 -33.762 -39.304 1.00 46.00 508 PRO A N 1
ATOM 3686 C CA . PRO A 1 508 ? -60.205 -33.916 -38.070 1.00 46.00 508 PRO A CA 1
ATOM 3687 C C . PRO A 1 508 ? -59.501 -34.804 -37.013 1.00 46.00 508 PRO A C 1
ATOM 3689 O O . PRO A 1 508 ? -58.487 -35.451 -37.253 1.00 46.00 508 PRO A O 1
ATOM 3692 N N . ILE A 1 509 ? -60.093 -34.812 -35.820 1.00 42.75 509 ILE A N 1
ATOM 3693 C CA . ILE A 1 509 ? -59.709 -35.524 -34.592 1.00 42.75 509 ILE A CA 1
ATOM 3694 C C . ILE A 1 509 ? -60.222 -36.975 -34.615 1.00 42.75 509 ILE A C 1
ATOM 3696 O O . ILE A 1 509 ? -61.396 -37.154 -34.921 1.00 42.75 509 ILE A O 1
ATOM 3700 N N . ALA A 1 510 ? -59.410 -37.958 -34.185 1.00 34.25 510 ALA A N 1
ATOM 3701 C CA . ALA A 1 510 ? -59.783 -39.133 -33.357 1.00 34.25 510 ALA A CA 1
ATOM 3702 C C . ALA A 1 510 ? -58.496 -39.904 -32.910 1.00 34.25 510 ALA A C 1
ATOM 3704 O O . ALA A 1 510 ? -57.428 -39.604 -33.436 1.00 34.25 510 ALA A O 1
ATOM 3705 N N . PRO A 1 511 ? -58.512 -40.815 -31.911 1.00 44.53 511 PRO A N 1
ATOM 3706 C CA . PRO A 1 511 ? -58.098 -40.487 -30.545 1.00 44.53 511 PRO A CA 1
ATOM 3707 C C . PRO A 1 511 ? -57.000 -41.402 -29.945 1.00 44.53 511 PRO A C 1
ATOM 3709 O O . PRO A 1 511 ? -56.593 -42.409 -30.510 1.00 44.53 511 PRO A O 1
ATOM 3712 N N . ARG A 1 512 ? -56.559 -40.998 -28.745 1.00 40.97 512 ARG A N 1
ATOM 3713 C CA . ARG A 1 512 ? -55.683 -41.664 -27.759 1.00 40.97 512 ARG A CA 1
ATOM 3714 C C . ARG A 1 512 ? -55.733 -43.202 -27.713 1.00 40.97 512 ARG A C 1
ATOM 3716 O O . ARG A 1 512 ? -56.806 -43.759 -27.517 1.00 40.97 512 ARG A O 1
ATOM 3723 N N . THR A 1 513 ? -54.554 -43.808 -27.541 1.00 31.78 513 THR A N 1
ATOM 3724 C CA . THR A 1 513 ? -54.340 -44.905 -26.578 1.00 31.78 513 THR A CA 1
ATOM 3725 C C . THR A 1 513 ? -52.977 -44.792 -25.900 1.00 31.78 513 THR A C 1
ATOM 3727 O O . THR A 1 513 ? -51.953 -44.525 -26.522 1.00 31.78 513 THR A O 1
ATOM 3730 N N . SER A 1 514 ? -53.028 -44.967 -24.589 1.00 37.34 514 SER A N 1
ATOM 3731 C CA . SER A 1 514 ? -51.965 -45.037 -23.594 1.00 37.34 514 SER A CA 1
ATOM 3732 C C . SER A 1 514 ? -51.370 -46.444 -23.457 1.00 37.34 514 SER A C 1
ATOM 3734 O O . SER A 1 514 ? -52.011 -47.417 -23.838 1.00 37.34 514 SER A O 1
ATOM 3736 N N . ALA A 1 515 ? -50.245 -46.495 -22.732 1.00 32.69 515 ALA A N 1
ATOM 3737 C CA . ALA A 1 515 ? -49.690 -47.615 -21.956 1.00 32.69 515 ALA A CA 1
ATOM 3738 C C . ALA A 1 515 ? -48.528 -48.401 -22.581 1.00 32.69 515 ALA A C 1
ATOM 3740 O O . ALA A 1 515 ? -48.572 -48.809 -23.735 1.00 32.69 515 ALA A O 1
ATOM 3741 N N . GLY A 1 516 ? -47.525 -48.680 -21.738 1.00 30.64 516 GLY A N 1
ATOM 3742 C CA . GLY A 1 516 ? -46.634 -49.826 -21.917 1.00 30.64 516 GLY A CA 1
ATOM 3743 C C . GLY A 1 516 ? -45.183 -49.595 -21.511 1.00 30.64 516 GLY A C 1
ATOM 3744 O O . GLY A 1 516 ? -44.369 -49.211 -22.336 1.00 30.64 516 GLY A O 1
ATOM 3745 N N . TYR A 1 517 ? -44.874 -49.875 -20.245 1.00 36.00 517 TYR A N 1
ATOM 3746 C CA . TYR A 1 517 ? -43.531 -50.132 -19.709 1.00 36.00 517 TYR A CA 1
ATOM 3747 C C . TYR A 1 517 ? -42.749 -51.187 -20.521 1.00 36.00 517 TYR A C 1
ATOM 3749 O O . TYR A 1 517 ? -43.347 -52.194 -20.887 1.00 36.00 517 TYR A O 1
ATOM 3757 N N . ALA A 1 518 ? -41.422 -51.025 -20.661 1.00 33.34 518 ALA A N 1
ATOM 3758 C CA . ALA A 1 518 ? -40.402 -52.065 -20.402 1.00 33.34 518 ALA A CA 1
ATOM 3759 C C . ALA A 1 518 ? -38.962 -51.569 -20.700 1.00 33.34 518 ALA A C 1
ATOM 3761 O O . ALA A 1 518 ? -38.671 -51.040 -21.767 1.00 33.34 518 ALA A O 1
ATOM 3762 N N . GLN A 1 519 ? -38.073 -51.767 -19.725 1.00 36.62 519 GLN A N 1
ATOM 3763 C CA . GLN A 1 519 ? -36.594 -51.749 -19.775 1.00 36.62 519 GLN A CA 1
ATOM 3764 C C . GLN A 1 519 ? -36.064 -53.120 -20.305 1.00 36.62 519 GLN A C 1
ATOM 3766 O O . GLN A 1 519 ? -36.891 -54.017 -20.462 1.00 36.62 519 GLN A O 1
ATOM 3771 N N . PRO A 1 520 ? -34.744 -53.445 -20.319 1.00 50.25 520 PRO A N 1
ATOM 3772 C CA . PRO A 1 520 ? -33.516 -52.789 -20.817 1.00 50.25 520 PRO A CA 1
ATOM 3773 C C . PRO A 1 520 ? -32.682 -53.756 -21.733 1.00 50.25 520 PRO A C 1
ATOM 3775 O O . PRO A 1 520 ? -33.188 -54.801 -22.117 1.00 50.25 520 PRO A O 1
ATOM 3778 N N . GLN A 1 521 ? -31.384 -53.452 -21.964 1.00 32.50 521 GLN A N 1
ATOM 3779 C CA . GLN A 1 521 ? -30.310 -54.241 -22.644 1.00 32.50 521 GLN A CA 1
ATOM 3780 C C . GLN A 1 521 ? -30.204 -54.022 -24.170 1.00 32.50 521 GLN A C 1
ATOM 3782 O O . GLN A 1 521 ? -31.215 -53.924 -24.843 1.00 32.50 521 GLN A O 1
ATOM 3787 N N . SER A 1 522 ? -29.038 -53.926 -24.821 1.00 36.75 522 SER A N 1
ATOM 3788 C CA . SER A 1 522 ? -27.615 -54.089 -24.471 1.00 36.75 522 SER A CA 1
ATOM 3789 C C . SER A 1 522 ? -26.746 -53.622 -25.667 1.00 36.75 522 SER A C 1
ATOM 3791 O O . SER A 1 522 ? -27.256 -53.414 -26.762 1.00 36.75 522 SER A O 1
ATOM 3793 N N . ALA A 1 523 ? -25.427 -53.553 -25.437 1.00 36.56 523 ALA A N 1
ATOM 3794 C CA . ALA A 1 523 ? -24.330 -53.676 -26.414 1.00 36.56 523 ALA A CA 1
ATOM 3795 C C . ALA A 1 523 ? -23.848 -52.434 -27.213 1.00 36.56 523 ALA A C 1
ATOM 3797 O O . ALA A 1 523 ? -24.418 -52.003 -28.209 1.00 36.56 523 ALA A O 1
ATOM 3798 N N . GLN A 1 524 ? -22.678 -51.954 -26.768 1.00 38.91 524 GLN A N 1
ATOM 3799 C CA . GLN A 1 524 ? -21.542 -51.383 -27.525 1.00 38.91 524 GLN A CA 1
ATOM 3800 C C . GLN A 1 524 ? -21.224 -52.140 -28.848 1.00 38.91 524 GLN A C 1
ATOM 3802 O O . GLN A 1 524 ? -21.646 -53.292 -28.954 1.00 38.91 524 GLN A O 1
ATOM 3807 N N . PRO A 1 525 ? -20.427 -51.598 -29.813 1.00 48.38 525 PRO A N 1
ATOM 3808 C CA . PRO A 1 525 ? -19.162 -50.881 -29.567 1.00 48.38 525 PRO A CA 1
ATOM 3809 C C . PRO A 1 525 ? -18.819 -49.665 -30.457 1.00 48.38 525 PRO A C 1
ATOM 3811 O O . PRO A 1 525 ? -19.440 -49.376 -31.474 1.00 48.38 525 PRO A O 1
ATOM 3814 N N . ALA A 1 526 ? -17.763 -48.972 -30.013 1.00 38.81 526 ALA A N 1
ATOM 3815 C CA . ALA A 1 526 ? -17.016 -47.920 -30.705 1.00 38.81 526 ALA A CA 1
ATOM 3816 C C . ALA A 1 526 ? -16.400 -48.391 -32.041 1.00 38.81 526 ALA A C 1
ATOM 3818 O O . ALA A 1 526 ? -16.300 -49.596 -32.285 1.00 38.81 526 ALA A O 1
ATOM 3819 N N . PRO A 1 527 ? -15.858 -47.455 -32.846 1.00 50.41 527 PRO A N 1
ATOM 3820 C CA . PRO A 1 527 ? -14.394 -47.428 -32.868 1.00 50.41 527 PRO A CA 1
ATOM 3821 C C . PRO A 1 527 ? -13.722 -46.044 -32.960 1.00 50.41 527 PRO A C 1
ATOM 3823 O O . PRO A 1 527 ? -14.247 -45.072 -33.495 1.00 50.41 527 PRO A O 1
ATOM 3826 N N . SER A 1 528 ? -12.472 -46.091 -32.488 1.00 42.25 528 SER A N 1
ATOM 3827 C CA . SER A 1 528 ? -11.251 -45.428 -32.971 1.00 42.25 528 SER A CA 1
ATOM 3828 C C . SER A 1 528 ? -11.056 -43.921 -32.795 1.00 42.25 528 SER A C 1
ATOM 3830 O O . SER A 1 528 ? -11.524 -43.090 -33.567 1.00 42.25 528 SER A O 1
ATOM 3832 N N . ALA A 1 529 ? -10.184 -43.644 -31.825 1.00 33.84 529 ALA A N 1
ATOM 3833 C CA . ALA A 1 529 ? -9.273 -42.517 -31.753 1.00 33.84 529 ALA A CA 1
ATOM 3834 C C . ALA A 1 529 ? -8.404 -42.372 -33.018 1.00 33.84 529 ALA A C 1
ATOM 3836 O O . ALA A 1 529 ? -7.920 -43.364 -33.565 1.00 33.84 529 ALA A O 1
ATOM 3837 N N . GLN A 1 530 ? -8.132 -41.125 -33.405 1.00 36.84 530 GLN A N 1
ATOM 3838 C CA . GLN A 1 530 ? -6.970 -40.763 -34.211 1.00 36.84 530 GLN A CA 1
ATOM 3839 C C . GLN A 1 530 ? -6.122 -39.753 -33.444 1.00 36.84 530 GLN A C 1
ATOM 3841 O O . GLN A 1 530 ? -6.543 -38.648 -33.107 1.00 36.84 530 GLN A O 1
ATOM 3846 N N . SER A 1 531 ? -4.922 -40.223 -33.144 1.00 34.66 531 SER A N 1
ATOM 3847 C CA . SER A 1 531 ? -3.798 -39.552 -32.522 1.00 34.66 531 SER A CA 1
ATOM 3848 C C . SER A 1 531 ? -3.238 -38.474 -33.453 1.00 34.66 531 SER A C 1
ATOM 3850 O O . SER A 1 531 ? -2.930 -38.771 -34.605 1.00 34.66 531 SER A O 1
ATOM 3852 N N . TYR A 1 532 ? -3.012 -37.262 -32.945 1.00 35.59 532 TYR A N 1
ATOM 3853 C CA . TYR A 1 532 ? -2.059 -36.333 -33.554 1.00 35.59 532 TYR A CA 1
ATOM 3854 C C . TYR A 1 532 ? -0.752 -36.402 -32.773 1.00 35.59 532 TYR A C 1
ATOM 3856 O O . TYR A 1 532 ? -0.664 -35.992 -31.617 1.00 35.59 532 TYR A O 1
ATOM 3864 N N . ALA A 1 533 ? 0.234 -37.013 -33.423 1.00 34.47 533 ALA A N 1
ATOM 3865 C CA . ALA A 1 533 ? 1.612 -37.080 -32.987 1.00 34.47 533 ALA A CA 1
ATOM 3866 C C . ALA A 1 533 ? 2.344 -35.760 -33.263 1.00 34.47 533 ALA A C 1
ATOM 3868 O O . ALA A 1 533 ? 1.988 -34.987 -34.153 1.00 34.47 533 ALA A O 1
ATOM 3869 N N . ALA A 1 534 ? 3.386 -35.571 -32.462 1.00 33.47 534 ALA A N 1
ATOM 3870 C CA . ALA A 1 534 ? 4.355 -34.494 -32.463 1.00 33.47 534 ALA A CA 1
ATOM 3871 C C . ALA A 1 534 ? 4.963 -34.179 -33.840 1.00 33.47 534 ALA A C 1
ATOM 3873 O O . ALA A 1 534 ? 5.301 -35.078 -34.609 1.00 33.47 534 ALA A O 1
ATOM 3874 N N . ALA A 1 535 ? 5.212 -32.890 -34.076 1.00 34.88 535 ALA A N 1
ATOM 3875 C CA . ALA A 1 535 ? 6.165 -32.414 -35.067 1.00 34.88 535 ALA A CA 1
ATOM 3876 C C . ALA A 1 535 ? 7.292 -31.675 -34.337 1.00 34.88 535 ALA A C 1
ATOM 3878 O O . ALA A 1 535 ? 7.136 -30.547 -33.872 1.00 34.88 535 ALA A O 1
ATOM 3879 N N . SER A 1 536 ? 8.418 -32.369 -34.209 1.00 35.78 536 SER A N 1
ATOM 3880 C CA . SER A 1 536 ? 9.709 -31.842 -33.785 1.00 35.78 536 SER A CA 1
ATOM 3881 C C . SER A 1 536 ? 10.255 -30.905 -34.866 1.00 35.78 536 SER A C 1
ATOM 3883 O O . SER A 1 536 ? 10.330 -31.298 -36.029 1.00 35.78 536 SER A O 1
ATOM 3885 N N . ALA A 1 537 ? 10.676 -29.697 -34.489 1.00 32.72 537 ALA A N 1
ATOM 3886 C CA . ALA A 1 537 ? 11.474 -28.816 -35.341 1.00 32.72 537 ALA A CA 1
ATOM 3887 C C . ALA A 1 537 ? 12.928 -28.772 -34.823 1.00 32.72 537 ALA A C 1
ATOM 3889 O O . ALA A 1 537 ? 13.126 -28.783 -33.605 1.00 32.72 537 ALA A O 1
ATOM 3890 N N . PRO A 1 538 ? 13.951 -28.756 -35.701 1.00 41.88 538 PRO A N 1
ATOM 3891 C CA . PRO A 1 538 ? 15.343 -28.918 -35.300 1.00 41.88 538 PRO A CA 1
ATOM 3892 C C . PRO A 1 538 ? 15.968 -27.607 -34.813 1.00 41.88 538 PRO A C 1
ATOM 3894 O O . PRO A 1 538 ? 15.824 -26.560 -35.443 1.00 41.88 538 PRO A O 1
ATOM 3897 N N . ALA A 1 539 ? 16.738 -27.706 -33.730 1.00 33.31 539 ALA A N 1
ATOM 3898 C CA . ALA A 1 539 ? 17.668 -26.681 -33.283 1.00 33.31 539 ALA A CA 1
ATOM 3899 C C . ALA A 1 539 ? 18.836 -26.557 -34.278 1.00 33.31 539 ALA A C 1
ATOM 3901 O O . ALA A 1 539 ? 19.553 -27.527 -34.528 1.00 33.31 539 ALA A O 1
ATOM 3902 N N . GLN A 1 540 ? 19.041 -25.360 -34.832 1.00 37.94 540 GLN A N 1
ATOM 3903 C CA . GLN A 1 540 ? 20.288 -25.003 -35.501 1.00 37.94 540 GLN A CA 1
ATOM 3904 C C . GLN A 1 540 ? 21.245 -24.404 -34.470 1.00 37.94 540 GLN A C 1
ATOM 3906 O O . GLN A 1 540 ? 20.975 -23.362 -33.878 1.00 37.94 540 GLN A O 1
ATOM 3911 N N . ALA A 1 541 ? 22.361 -25.097 -34.254 1.00 31.56 541 ALA A N 1
ATOM 3912 C CA . ALA A 1 541 ? 23.497 -24.606 -33.497 1.00 31.56 541 ALA A CA 1
ATOM 3913 C C . ALA A 1 541 ? 24.261 -23.578 -34.344 1.00 31.56 541 ALA A C 1
ATOM 3915 O O . ALA A 1 541 ? 24.749 -23.902 -35.426 1.00 31.56 541 ALA A O 1
ATOM 3916 N N . VAL A 1 542 ? 24.382 -22.349 -33.841 1.00 38.94 542 VAL A N 1
ATOM 3917 C CA . VAL A 1 542 ? 25.318 -21.351 -34.364 1.00 38.94 542 VAL A CA 1
ATOM 3918 C C . VAL A 1 542 ? 26.537 -21.342 -33.448 1.00 38.94 542 VAL A C 1
ATOM 3920 O O . VAL A 1 542 ? 26.475 -20.919 -32.298 1.00 38.94 542 VAL A O 1
ATOM 3923 N N . SER A 1 543 ? 27.646 -21.856 -33.970 1.00 32.81 543 SER A N 1
ATOM 3924 C CA . SER A 1 543 ? 28.987 -21.762 -33.402 1.00 32.81 543 SER A CA 1
ATOM 3925 C C . SER A 1 543 ? 29.582 -20.374 -33.659 1.00 32.81 543 SER A C 1
ATOM 3927 O O . SER A 1 543 ? 29.679 -19.965 -34.816 1.00 32.81 543 SER A O 1
ATOM 3929 N N . VAL A 1 544 ? 30.044 -19.689 -32.611 1.00 34.81 544 VAL A N 1
ATOM 3930 C CA . VAL A 1 544 ? 30.902 -18.492 -32.701 1.00 34.81 544 VAL A CA 1
ATOM 3931 C C . VAL A 1 544 ? 32.156 -18.737 -31.841 1.00 34.81 544 VAL A C 1
ATOM 3933 O O . VAL A 1 544 ? 32.034 -19.321 -30.762 1.00 34.81 544 VAL A O 1
ATOM 3936 N N . PRO A 1 545 ? 33.366 -18.400 -32.332 1.00 40.94 545 PRO A N 1
ATOM 3937 C CA . PRO A 1 545 ? 34.620 -18.970 -31.846 1.00 40.94 545 PRO A CA 1
ATOM 3938 C C . PRO A 1 545 ? 35.206 -18.276 -30.611 1.00 40.94 545 PRO A C 1
ATOM 3940 O O . PRO A 1 545 ? 35.007 -17.088 -30.367 1.00 40.94 545 PRO A O 1
ATOM 3943 N N . ALA A 1 546 ? 36.010 -19.054 -29.884 1.00 31.08 546 ALA A N 1
ATOM 3944 C CA . ALA A 1 546 ? 36.860 -18.632 -28.781 1.00 31.08 546 ALA A CA 1
ATOM 3945 C C . ALA A 1 546 ? 37.884 -17.563 -29.208 1.00 31.08 546 ALA A C 1
ATOM 3947 O O . ALA A 1 546 ? 38.605 -17.747 -30.190 1.00 31.08 546 ALA A O 1
ATOM 3948 N N . GLN A 1 547 ? 37.999 -16.488 -28.422 1.00 34.31 547 GLN A N 1
ATOM 3949 C CA . GLN A 1 547 ? 39.122 -15.553 -28.480 1.00 34.31 547 GLN A CA 1
ATOM 3950 C C . GLN A 1 547 ? 39.990 -15.662 -27.220 1.00 34.31 547 GLN A C 1
ATOM 3952 O O . GLN A 1 547 ? 39.597 -15.333 -26.106 1.00 34.31 547 GLN A O 1
ATOM 3957 N N . SER A 1 548 ? 41.177 -16.198 -27.479 1.00 33.44 548 SER A N 1
ATOM 3958 C CA . SER A 1 548 ? 42.502 -16.013 -26.892 1.00 33.44 548 SER A CA 1
ATOM 3959 C C . SER A 1 548 ? 42.681 -15.024 -25.730 1.00 33.44 548 SER A C 1
ATOM 3961 O O . SER A 1 548 ? 42.548 -13.813 -25.883 1.00 33.44 548 SER A O 1
ATOM 3963 N N . ALA A 1 549 ? 43.184 -15.556 -24.617 1.00 33.00 549 ALA A N 1
ATOM 3964 C CA . ALA A 1 549 ? 43.945 -14.824 -23.607 1.00 33.00 549 ALA A CA 1
ATOM 3965 C C . ALA A 1 549 ? 45.341 -14.414 -24.125 1.00 33.00 549 ALA A C 1
ATOM 3967 O O . ALA A 1 549 ? 45.925 -15.151 -24.926 1.00 33.00 549 ALA A O 1
ATOM 3968 N N . PRO A 1 550 ? 45.966 -13.364 -23.563 1.00 48.00 550 PRO A N 1
ATOM 3969 C CA . PRO A 1 550 ? 47.414 -13.284 -23.487 1.00 48.00 550 PRO A CA 1
ATOM 3970 C C . PRO A 1 550 ? 47.918 -13.633 -22.080 1.00 48.00 550 PRO A C 1
ATOM 3972 O O . PRO A 1 550 ? 47.547 -13.036 -21.072 1.00 48.00 550 PRO A O 1
ATOM 3975 N N . ARG A 1 551 ? 48.826 -14.614 -22.055 1.00 31.94 551 ARG A N 1
ATOM 3976 C CA . ARG A 1 551 ? 49.818 -14.834 -20.999 1.00 31.94 551 ARG A CA 1
ATOM 3977 C C . ARG A 1 551 ? 50.828 -13.685 -21.017 1.00 31.94 551 ARG A C 1
ATOM 3979 O O . ARG A 1 551 ? 51.354 -13.392 -22.084 1.00 31.94 551 ARG A O 1
ATOM 3986 N N . HIS A 1 552 ? 51.242 -13.202 -19.849 1.00 35.66 552 HIS A N 1
ATOM 3987 C CA . HIS A 1 552 ? 52.654 -12.896 -19.611 1.00 35.66 552 HIS A CA 1
ATOM 3988 C C . HIS A 1 552 ? 53.079 -13.390 -18.223 1.00 35.66 552 HIS A C 1
ATOM 3990 O O . HIS A 1 552 ? 52.412 -13.161 -17.218 1.00 35.66 552 HIS A O 1
ATOM 3996 N N . ALA A 1 553 ? 54.172 -14.153 -18.246 1.00 31.70 553 ALA A N 1
ATOM 3997 C CA . ALA A 1 553 ? 54.867 -14.812 -17.147 1.00 31.70 553 ALA A CA 1
ATOM 3998 C C . ALA A 1 553 ? 55.539 -13.784 -16.212 1.00 31.70 553 ALA A C 1
ATOM 4000 O O . ALA A 1 553 ? 56.025 -12.757 -16.671 1.00 31.70 553 ALA A O 1
ATOM 4001 N N . ALA A 1 554 ? 55.409 -13.950 -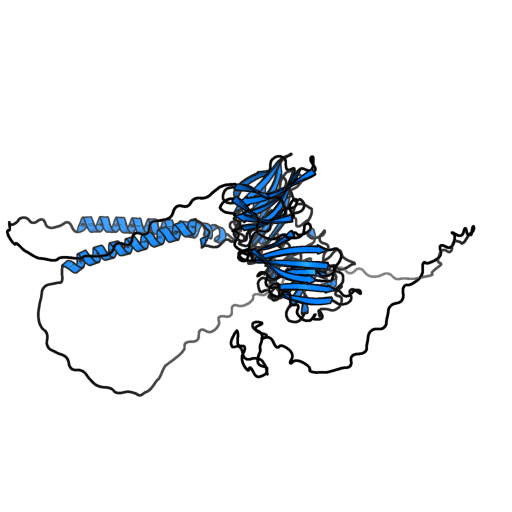14.894 1.00 34.69 554 ALA A N 1
ATOM 4002 C CA . ALA A 1 554 ? 56.398 -14.537 -13.977 1.00 34.69 554 ALA A CA 1
ATOM 4003 C C . ALA A 1 554 ? 57.768 -13.832 -13.941 1.00 34.69 554 ALA A C 1
ATOM 4005 O O . ALA A 1 554 ? 58.567 -13.962 -14.864 1.00 34.69 554 ALA A O 1
ATOM 4006 N N . SER A 1 555 ? 58.082 -13.201 -12.805 1.00 35.88 555 SER A N 1
ATOM 4007 C CA . SER A 1 555 ? 59.450 -13.172 -12.282 1.00 35.88 555 SER A CA 1
ATOM 4008 C C . SER A 1 555 ? 59.449 -13.072 -10.752 1.00 35.88 555 SER A C 1
ATOM 4010 O O . SER A 1 555 ? 58.507 -12.561 -10.151 1.00 35.88 555 SER A O 1
ATOM 4012 N N . ALA A 1 556 ? 60.467 -13.685 -10.158 1.00 32.94 556 ALA A N 1
ATOM 4013 C CA . ALA A 1 556 ? 60.498 -14.286 -8.830 1.00 32.94 556 ALA A CA 1
ATOM 4014 C C . ALA A 1 556 ? 60.816 -13.336 -7.653 1.00 32.94 556 ALA A C 1
ATOM 4016 O O . ALA A 1 556 ? 61.266 -12.209 -7.829 1.00 32.94 556 ALA A O 1
ATOM 4017 N N . ALA A 1 557 ? 60.582 -13.877 -6.451 1.00 39.12 557 ALA A N 1
ATOM 4018 C CA . ALA A 1 557 ? 60.834 -13.361 -5.096 1.00 39.12 557 ALA A CA 1
ATOM 4019 C C . ALA A 1 557 ? 62.334 -13.039 -4.809 1.00 39.12 557 ALA A C 1
ATOM 4021 O O . ALA A 1 557 ? 63.168 -13.404 -5.642 1.00 39.12 557 ALA A O 1
ATOM 4022 N N . PRO A 1 558 ? 62.728 -12.411 -3.666 1.00 47.91 558 PRO A N 1
ATOM 4023 C CA . PRO A 1 558 ? 62.499 -12.929 -2.302 1.00 47.91 558 PRO A CA 1
ATOM 4024 C C . PRO A 1 558 ? 62.154 -11.895 -1.198 1.00 47.91 558 PRO A C 1
ATOM 4026 O O . PRO A 1 558 ? 62.365 -10.693 -1.322 1.00 47.91 558 PRO A O 1
ATOM 4029 N N . THR A 1 559 ? 61.649 -12.428 -0.081 1.00 40.94 559 THR A N 1
ATOM 4030 C CA . THR A 1 559 ? 61.541 -11.855 1.282 1.00 40.94 559 THR A CA 1
ATOM 4031 C C . THR A 1 559 ? 62.880 -11.264 1.772 1.00 40.94 559 THR A C 1
ATOM 4033 O O . THR A 1 559 ? 63.923 -11.775 1.353 1.00 40.94 559 THR A O 1
ATOM 4036 N N . PRO A 1 560 ? 62.914 -10.271 2.699 1.00 49.31 560 PRO A N 1
ATOM 4037 C CA . PRO A 1 560 ? 62.773 -10.592 4.133 1.00 49.31 560 PRO A CA 1
ATOM 4038 C C . PRO A 1 560 ? 62.194 -9.492 5.071 1.00 49.31 560 PRO A C 1
ATOM 4040 O O . PRO A 1 560 ? 62.177 -8.309 4.761 1.00 49.31 560 PRO A O 1
ATOM 4043 N N . ALA A 1 561 ? 61.848 -9.959 6.279 1.00 34.72 561 ALA A N 1
ATOM 4044 C CA . ALA A 1 561 ? 61.914 -9.309 7.601 1.00 34.72 561 ALA A CA 1
ATOM 4045 C C . ALA A 1 561 ? 60.919 -8.197 8.027 1.00 34.72 561 ALA A C 1
ATOM 4047 O O . ALA A 1 561 ? 60.875 -7.090 7.506 1.00 34.72 561 ALA A O 1
ATOM 4048 N N . SER A 1 562 ? 60.218 -8.533 9.119 1.00 41.00 562 SER A N 1
ATOM 4049 C CA . SER A 1 562 ? 59.545 -7.677 10.114 1.00 41.00 562 SER A CA 1
ATOM 4050 C C . SER A 1 562 ? 60.487 -6.604 10.698 1.00 41.00 562 SER A C 1
ATOM 4052 O O . SER A 1 562 ? 61.689 -6.873 10.797 1.00 41.00 562 SER A O 1
ATOM 4054 N N . PRO A 1 563 ? 59.986 -5.426 11.135 1.00 48.84 563 PRO A N 1
ATOM 4055 C CA . PRO A 1 563 ? 59.829 -5.250 12.588 1.00 48.84 563 PRO A CA 1
ATOM 4056 C C . PRO A 1 563 ? 58.690 -4.316 13.075 1.00 48.84 563 PRO A C 1
ATOM 4058 O O . PRO A 1 563 ? 58.345 -3.317 12.456 1.00 48.84 563 PRO A O 1
ATOM 4061 N N . SER A 1 564 ? 58.241 -4.642 14.293 1.00 35.31 564 SER A N 1
ATOM 4062 C CA . SER A 1 564 ? 57.940 -3.770 15.446 1.00 35.31 564 SER A CA 1
ATOM 4063 C C . SER A 1 564 ? 56.781 -2.759 15.438 1.00 35.31 564 SER A C 1
ATOM 4065 O O . SER A 1 564 ? 56.727 -1.791 14.689 1.00 35.31 564 SER A O 1
ATOM 4067 N N . ALA A 1 565 ? 55.924 -2.957 16.444 1.00 41.25 565 ALA A N 1
ATOM 4068 C CA . ALA A 1 565 ? 54.909 -2.046 16.961 1.00 41.25 565 ALA A CA 1
ATOM 4069 C C . ALA A 1 565 ? 55.494 -0.741 17.543 1.00 41.25 565 ALA A C 1
ATOM 4071 O O . ALA A 1 565 ? 56.621 -0.753 18.049 1.00 41.25 565 ALA A O 1
ATOM 4072 N N . PRO A 1 566 ? 54.716 0.358 17.587 1.00 50.12 566 PRO A N 1
ATOM 4073 C CA . PRO A 1 566 ? 55.048 1.515 18.400 1.00 50.12 566 PRO A CA 1
ATOM 4074 C C . PRO A 1 566 ? 54.410 1.434 19.797 1.00 50.12 566 PRO A C 1
ATOM 4076 O O . PRO A 1 566 ? 53.193 1.344 19.954 1.00 50.12 566 PRO A O 1
ATOM 4079 N N . THR A 1 567 ? 55.271 1.530 20.807 1.00 41.59 567 THR A N 1
ATOM 4080 C CA . THR A 1 567 ? 54.959 1.823 22.212 1.00 41.59 567 THR A CA 1
ATOM 4081 C C . THR A 1 567 ? 55.169 3.314 22.458 1.00 41.59 567 THR A C 1
ATOM 4083 O O . THR A 1 567 ? 56.284 3.778 22.241 1.00 41.59 567 THR A O 1
ATOM 4086 N N . VAL A 1 568 ? 54.180 4.047 22.984 1.00 40.09 568 VAL A N 1
ATOM 4087 C CA . VAL A 1 568 ? 54.383 5.321 23.718 1.00 40.09 568 VAL A CA 1
ATOM 4088 C C . VAL A 1 568 ? 53.162 5.590 24.646 1.00 40.09 568 VAL A C 1
ATOM 4090 O O . VAL A 1 568 ? 52.133 4.947 24.456 1.00 40.09 568 VAL A O 1
ATOM 4093 N N . PRO A 1 569 ? 53.221 6.476 25.664 1.00 46.94 569 PRO A N 1
ATOM 4094 C CA . PRO A 1 569 ? 53.601 6.150 27.042 1.00 46.94 569 PRO A CA 1
ATOM 4095 C C . PRO A 1 569 ? 52.526 6.518 28.102 1.00 46.94 569 PRO A C 1
ATOM 4097 O O . PRO A 1 569 ? 51.640 7.336 27.871 1.00 46.94 569 PRO A O 1
ATOM 4100 N N . ALA A 1 570 ? 52.671 5.970 29.316 1.00 37.56 570 ALA A N 1
ATOM 4101 C CA . ALA A 1 570 ? 52.028 6.463 30.545 1.00 37.56 570 ALA A CA 1
ATOM 4102 C C . ALA A 1 570 ? 52.580 7.857 30.921 1.00 37.56 570 ALA A C 1
ATOM 4104 O O . ALA A 1 570 ? 53.744 8.141 30.646 1.00 37.56 570 ALA A O 1
ATOM 4105 N N . THR A 1 571 ? 51.813 8.804 31.480 1.00 37.56 571 THR A N 1
ATOM 4106 C CA . THR A 1 571 ? 51.528 9.144 32.914 1.00 37.56 571 THR A CA 1
ATOM 4107 C C . THR A 1 571 ? 50.958 10.604 32.916 1.00 37.56 571 THR A C 1
ATOM 4109 O O . THR A 1 571 ? 51.072 11.225 31.857 1.00 37.56 571 THR A O 1
ATOM 4112 N N . PRO A 1 572 ? 50.438 11.250 34.001 1.00 47.88 572 PRO A N 1
ATOM 4113 C CA . PRO A 1 572 ? 50.293 10.846 35.408 1.00 47.88 572 PRO A CA 1
ATOM 4114 C C . PRO A 1 572 ? 48.913 11.107 36.073 1.00 47.88 572 PRO A C 1
ATOM 4116 O O . PRO A 1 572 ? 48.041 11.798 35.555 1.00 47.88 572 PRO A O 1
ATOM 4119 N N . ALA A 1 573 ? 48.760 10.548 37.278 1.00 42.25 573 ALA A N 1
ATOM 4120 C CA . ALA A 1 573 ? 47.622 10.685 38.188 1.00 42.25 573 ALA A CA 1
ATOM 4121 C C . ALA A 1 573 ? 47.588 12.030 38.945 1.00 42.25 573 ALA A C 1
ATOM 4123 O O . ALA A 1 573 ? 48.636 12.528 39.354 1.00 42.25 573 ALA A O 1
ATOM 4124 N N . VAL A 1 574 ? 46.379 12.551 39.208 1.00 36.09 574 VAL A N 1
ATOM 4125 C CA . VAL A 1 574 ? 46.047 13.675 40.121 1.00 36.09 574 VAL A CA 1
ATOM 4126 C C . VAL A 1 574 ? 44.642 13.401 40.726 1.00 36.09 574 VAL A C 1
ATOM 4128 O O . VAL A 1 574 ? 43.858 12.700 40.082 1.00 36.09 574 VAL A O 1
ATOM 4131 N N . PRO A 1 575 ? 44.329 13.819 41.975 1.00 43.78 575 PRO A N 1
ATOM 4132 C CA . PRO A 1 575 ? 43.638 12.953 42.927 1.00 43.78 575 PRO A CA 1
ATOM 4133 C C . PRO A 1 575 ? 42.121 13.145 43.069 1.00 43.78 575 PRO A C 1
ATOM 4135 O O . PRO A 1 575 ? 41.537 14.185 42.782 1.00 43.78 575 PRO A O 1
ATOM 4138 N N . THR A 1 576 ? 41.550 12.082 43.628 1.00 41.22 576 THR A N 1
ATOM 4139 C CA . THR A 1 576 ? 40.263 11.882 44.294 1.00 41.22 576 THR A CA 1
ATOM 4140 C C . THR A 1 576 ? 39.696 13.095 45.045 1.00 41.22 576 THR A C 1
ATOM 4142 O O . THR A 1 576 ? 40.293 13.573 46.009 1.00 41.22 576 THR A O 1
ATOM 4145 N N . VAL A 1 577 ? 38.460 13.476 44.703 1.00 38.59 577 VAL A N 1
ATOM 4146 C CA . VAL A 1 577 ? 37.530 14.197 45.590 1.00 38.59 577 VAL A CA 1
ATOM 4147 C C . VAL A 1 577 ? 36.229 13.395 45.652 1.00 38.59 577 VAL A C 1
ATOM 4149 O O . VAL A 1 577 ? 35.607 13.115 44.631 1.00 38.59 577 VAL A O 1
ATOM 4152 N N . ALA A 1 578 ? 35.860 12.978 46.861 1.00 40.41 578 ALA A N 1
ATOM 4153 C CA . ALA A 1 578 ? 34.661 12.203 47.155 1.00 40.41 578 ALA A CA 1
ATOM 4154 C C . ALA A 1 578 ? 33.399 13.086 47.158 1.00 40.41 578 ALA A C 1
ATOM 4156 O O . ALA A 1 578 ? 33.441 14.173 47.738 1.00 40.41 578 ALA A O 1
ATOM 4157 N N . PRO A 1 579 ? 32.251 12.614 46.639 1.00 42.12 579 PRO A N 1
ATOM 4158 C CA . PRO A 1 579 ? 30.951 13.125 47.038 1.00 42.12 579 PRO A CA 1
ATOM 4159 C C . PRO A 1 579 ? 30.366 12.302 48.190 1.00 42.12 579 PRO A C 1
ATOM 4161 O O . PRO A 1 579 ? 30.532 11.086 48.289 1.00 42.12 579 PRO A O 1
ATOM 4164 N N . ALA A 1 580 ? 29.692 13.027 49.074 1.00 35.91 580 ALA A N 1
ATOM 4165 C CA . ALA A 1 580 ? 29.111 12.569 50.318 1.00 35.91 580 ALA A CA 1
ATOM 4166 C C . ALA A 1 580 ? 28.025 11.493 50.146 1.00 35.91 580 ALA A C 1
ATOM 4168 O O . ALA A 1 580 ? 27.214 11.514 49.222 1.00 35.91 580 ALA A O 1
ATOM 4169 N N . SER A 1 581 ? 28.018 10.590 51.125 1.00 36.53 581 SER A N 1
ATOM 4170 C CA . SER A 1 581 ? 27.016 9.562 51.388 1.00 36.53 581 SER A CA 1
ATOM 4171 C C . SER A 1 581 ? 25.621 10.168 51.590 1.00 36.53 581 SER A C 1
ATOM 4173 O O . SER A 1 581 ? 25.427 10.989 52.488 1.00 36.53 581 SER A O 1
ATOM 4175 N N . VAL A 1 582 ? 24.649 9.737 50.782 1.00 42.03 582 VAL A N 1
ATOM 4176 C CA . VAL A 1 582 ? 23.215 9.939 51.027 1.00 42.03 582 VAL A CA 1
ATOM 4177 C C . VAL A 1 582 ? 22.631 8.598 51.467 1.00 42.03 582 VAL A C 1
ATOM 4179 O O . VAL A 1 582 ? 22.764 7.589 50.777 1.00 42.03 582 VAL A O 1
ATOM 4182 N N . ALA A 1 583 ? 22.023 8.595 52.651 1.00 45.59 583 ALA A N 1
ATOM 4183 C CA . ALA A 1 583 ? 21.416 7.433 53.287 1.00 45.59 583 ALA A CA 1
ATOM 4184 C C . ALA A 1 583 ? 20.212 6.883 52.488 1.00 45.59 583 ALA A C 1
ATOM 4186 O O . ALA A 1 583 ? 19.413 7.677 51.987 1.00 45.59 583 ALA A O 1
ATOM 4187 N N . PRO A 1 584 ? 20.014 5.552 52.416 1.00 43.69 584 PRO A N 1
ATOM 4188 C CA . PRO A 1 584 ? 18.786 4.978 51.883 1.00 43.69 584 PRO A CA 1
ATOM 4189 C C . PRO A 1 584 ? 17.667 4.958 52.938 1.00 43.69 584 PRO A C 1
ATOM 4191 O O . PRO A 1 584 ? 17.881 4.636 54.107 1.00 43.69 584 PRO A O 1
ATOM 4194 N N . ALA A 1 585 ? 16.459 5.304 52.491 1.00 43.97 585 ALA A N 1
ATOM 4195 C CA . ALA A 1 585 ? 15.203 5.215 53.233 1.00 43.97 585 ALA A CA 1
ATOM 4196 C C . ALA A 1 585 ? 14.761 3.745 53.450 1.00 43.97 585 ALA A C 1
ATOM 4198 O O . ALA A 1 585 ? 15.171 2.867 52.687 1.00 43.97 585 ALA A O 1
ATOM 4199 N N . PRO A 1 586 ? 13.930 3.450 54.472 1.00 46.34 586 PRO A N 1
ATOM 4200 C CA . PRO A 1 586 ? 13.630 2.080 54.879 1.00 46.34 586 PRO A CA 1
ATOM 4201 C C . PRO A 1 586 ? 12.638 1.364 53.951 1.00 46.34 586 PRO A C 1
ATOM 4203 O O . PRO A 1 586 ? 11.618 1.906 53.526 1.00 46.34 586 PRO A O 1
ATOM 4206 N N . THR A 1 587 ? 12.945 0.095 53.703 1.00 37.59 587 THR A N 1
ATOM 4207 C CA . THR A 1 587 ? 12.140 -0.925 53.030 1.00 37.59 587 THR A CA 1
ATOM 4208 C C . THR A 1 587 ? 10.851 -1.228 53.800 1.00 37.59 587 THR A C 1
ATOM 4210 O O . THR A 1 587 ? 10.883 -1.565 54.982 1.00 37.59 587 THR A O 1
ATOM 4213 N N . SER A 1 588 ? 9.709 -1.160 53.109 1.00 39.81 588 SER A N 1
ATOM 4214 C CA . SER A 1 588 ? 8.440 -1.712 53.596 1.00 39.81 588 SER A CA 1
ATOM 4215 C C . SER A 1 588 ? 8.359 -3.207 53.283 1.00 39.81 588 SER A C 1
ATOM 4217 O O . SER A 1 588 ? 8.662 -3.641 52.173 1.00 39.81 588 SER A O 1
ATOM 4219 N N . ALA A 1 589 ? 7.974 -3.980 54.296 1.00 34.50 589 ALA A N 1
ATOM 4220 C CA . ALA A 1 589 ? 7.856 -5.429 54.277 1.00 34.50 589 ALA A CA 1
ATOM 4221 C C . ALA A 1 589 ? 6.704 -5.913 53.378 1.00 34.50 589 ALA A C 1
ATOM 4223 O O . ALA A 1 589 ? 5.587 -5.402 53.453 1.00 34.50 589 ALA A O 1
ATOM 4224 N N . VAL A 1 590 ? 6.976 -6.942 52.573 1.00 38.75 590 VAL A N 1
ATOM 4225 C CA . VAL A 1 590 ? 5.981 -7.710 51.811 1.00 38.75 590 VAL A CA 1
ATOM 4226 C C . VAL A 1 590 ? 5.604 -8.952 52.622 1.00 38.75 590 VAL A C 1
ATOM 4228 O O . VAL A 1 590 ? 6.477 -9.679 53.094 1.00 38.75 590 VAL A O 1
ATOM 4231 N N . ALA A 1 591 ? 4.301 -9.169 52.806 1.00 38.16 591 ALA A N 1
ATOM 4232 C CA . ALA A 1 591 ? 3.728 -10.341 53.467 1.00 38.16 591 ALA A CA 1
ATOM 4233 C C . ALA A 1 591 ? 3.785 -11.598 52.564 1.00 38.16 591 ALA A C 1
ATOM 4235 O O . ALA A 1 591 ? 3.773 -11.455 51.340 1.00 38.16 591 ALA A O 1
ATOM 4236 N N . PRO A 1 592 ? 3.815 -12.826 53.122 1.00 38.66 592 PRO A N 1
ATOM 4237 C CA . PRO A 1 592 ? 3.912 -14.051 52.333 1.00 38.66 592 PRO A CA 1
ATOM 4238 C C . PRO A 1 592 ? 2.565 -14.453 51.715 1.00 38.66 592 PRO A C 1
ATOM 4240 O O . PRO A 1 592 ? 1.521 -14.377 52.365 1.00 38.66 592 PRO A O 1
ATOM 4243 N N . ALA A 1 593 ? 2.610 -14.920 50.465 1.00 35.00 593 ALA A N 1
ATOM 4244 C CA . ALA A 1 593 ? 1.493 -15.553 49.767 1.00 35.00 593 ALA A CA 1
ATOM 4245 C C . ALA A 1 593 ? 1.282 -17.006 50.251 1.00 35.00 593 ALA A C 1
ATOM 4247 O O . ALA A 1 593 ? 2.261 -17.661 50.615 1.00 35.00 593 ALA A O 1
ATOM 4248 N N . PRO A 1 594 ? 0.040 -17.528 50.253 1.00 43.09 594 PRO A N 1
ATOM 4249 C CA . PRO A 1 594 ? -0.231 -18.911 50.624 1.00 43.09 594 PRO A CA 1
ATOM 4250 C C . PRO A 1 594 ? 0.005 -19.876 49.454 1.00 43.09 594 PRO A C 1
ATOM 4252 O O . PRO A 1 594 ? -0.362 -19.597 48.311 1.00 43.09 594 PRO A O 1
ATOM 4255 N N . ASP A 1 595 ? 0.568 -21.037 49.787 1.00 41.81 595 ASP A N 1
ATOM 4256 C CA . ASP A 1 595 ? 0.664 -22.225 48.940 1.00 41.81 595 ASP A CA 1
ATOM 4257 C C . ASP A 1 595 ? -0.719 -22.691 48.454 1.00 41.81 595 ASP A C 1
ATOM 4259 O O . ASP A 1 595 ? -1.627 -22.918 49.258 1.00 41.81 595 ASP A O 1
ATOM 4263 N N . GLN A 1 596 ? -0.856 -22.937 47.148 1.00 33.50 596 GLN A N 1
ATOM 4264 C CA . GLN A 1 596 ? -1.882 -23.836 46.619 1.00 33.50 596 GLN A CA 1
ATOM 4265 C C . GLN A 1 596 ? -1.287 -24.805 45.602 1.00 33.50 596 GLN A C 1
ATOM 4267 O O . GLN A 1 596 ? -0.758 -24.437 44.555 1.00 33.50 596 GLN A O 1
ATOM 4272 N N . SER A 1 597 ? -1.383 -26.075 45.980 1.00 34.75 597 SER A N 1
ATOM 4273 C CA . SER A 1 597 ? -0.932 -27.248 45.255 1.00 34.75 597 SER A CA 1
ATOM 4274 C C . SER A 1 597 ? -1.847 -27.607 44.079 1.00 34.75 597 SER A C 1
ATOM 4276 O O . SER A 1 597 ? -3.066 -27.483 44.144 1.00 34.75 597 SER A O 1
ATOM 4278 N N . ALA A 1 598 ? -1.183 -28.106 43.038 1.00 38.91 598 ALA A N 1
ATOM 4279 C CA . ALA A 1 598 ? -1.615 -28.943 41.923 1.00 38.91 598 ALA A CA 1
ATOM 4280 C C . ALA A 1 598 ? -3.052 -29.513 41.914 1.00 38.91 598 ALA A C 1
ATOM 4282 O O . ALA A 1 598 ? -3.452 -30.283 42.786 1.00 38.91 598 ALA A O 1
ATOM 4283 N N . SER A 1 599 ? -3.738 -29.301 40.786 1.00 36.34 599 SER A N 1
ATOM 4284 C CA . SER A 1 599 ? -4.559 -30.342 40.156 1.00 36.34 599 SER A CA 1
ATOM 4285 C C . SER A 1 599 ? -4.429 -30.261 38.629 1.00 36.34 599 SER A C 1
ATOM 4287 O O . SER A 1 599 ? -4.928 -29.343 37.984 1.00 36.34 599 SER A O 1
ATOM 4289 N N . ASP A 1 600 ? -3.707 -31.233 38.069 1.00 41.69 600 ASP A N 1
ATOM 4290 C CA . ASP A 1 600 ? -3.607 -31.512 36.638 1.00 41.69 600 ASP A CA 1
ATOM 4291 C C . ASP A 1 600 ? -4.938 -32.074 36.117 1.00 41.69 600 ASP A C 1
ATOM 4293 O O . ASP A 1 600 ? -5.319 -33.207 36.420 1.00 41.69 600 ASP A O 1
ATOM 4297 N N . GLN A 1 601 ? -5.626 -31.302 35.278 1.00 38.34 601 GLN A N 1
ATOM 4298 C CA . GLN A 1 601 ? -6.539 -31.828 34.265 1.00 38.34 601 GLN A CA 1
ATOM 4299 C C . GLN A 1 601 ? -6.232 -31.120 32.948 1.00 38.34 601 GLN A C 1
ATOM 4301 O O . GLN A 1 601 ? -6.711 -30.020 32.678 1.00 38.34 601 GLN A O 1
ATOM 4306 N N . SER A 1 602 ? -5.388 -31.750 32.130 1.00 43.44 602 SER A N 1
ATOM 4307 C CA . SER A 1 602 ? -5.071 -31.288 30.783 1.00 43.44 602 SER A CA 1
ATOM 4308 C C . SER A 1 602 ? -6.349 -31.255 29.940 1.00 43.44 602 SER A C 1
ATOM 4310 O O . SER A 1 602 ? -6.880 -32.293 29.541 1.00 43.44 602 SER A O 1
ATOM 4312 N N . ALA A 1 603 ? -6.857 -30.052 29.673 1.00 45.62 603 ALA A N 1
ATOM 4313 C CA . ALA A 1 603 ? -7.908 -29.849 28.688 1.00 45.62 603 ALA A CA 1
ATOM 4314 C C . ALA A 1 603 ? -7.420 -30.358 27.313 1.00 45.62 603 ALA A C 1
ATOM 4316 O O . ALA A 1 603 ? -6.262 -30.124 26.954 1.00 45.62 603 ALA A O 1
ATOM 4317 N N . PRO A 1 604 ? -8.260 -31.060 26.531 1.00 52.22 604 PRO A N 1
ATOM 4318 C CA . PRO A 1 604 ? -7.854 -31.569 25.227 1.00 52.22 604 PRO A CA 1
ATOM 4319 C C . PRO A 1 604 ? -7.450 -30.409 24.310 1.00 52.22 604 PRO A C 1
ATOM 4321 O O . PRO A 1 604 ? -8.207 -29.452 24.136 1.00 52.22 604 PRO A O 1
ATOM 4324 N N . ALA A 1 605 ? -6.251 -30.508 23.729 1.00 59.88 605 ALA A N 1
ATOM 4325 C CA . ALA A 1 605 ? -5.696 -29.509 22.824 1.00 59.88 605 ALA A CA 1
ATOM 4326 C C . ALA A 1 605 ? -6.682 -29.191 21.688 1.00 59.88 605 ALA A C 1
ATOM 4328 O O . ALA A 1 605 ? -7.214 -30.085 21.022 1.00 59.88 605 ALA A O 1
ATOM 4329 N N . VAL A 1 606 ? -6.939 -27.901 21.475 1.00 73.12 606 VAL A N 1
ATOM 4330 C CA . VAL A 1 606 ? -7.819 -27.427 20.405 1.00 73.12 606 VAL A CA 1
ATOM 4331 C C . VAL A 1 606 ? -7.152 -27.716 19.057 1.00 73.12 606 VAL A C 1
ATOM 4333 O O . VAL A 1 606 ? -6.041 -27.260 18.808 1.00 73.12 606 VAL A O 1
ATOM 4336 N N . ARG A 1 607 ? -7.824 -28.479 18.183 1.00 80.81 607 ARG A N 1
ATOM 4337 C CA . ARG A 1 607 ? -7.364 -28.775 16.814 1.00 80.81 607 ARG A CA 1
ATOM 4338 C C . ARG A 1 607 ? -8.075 -27.866 15.808 1.00 80.81 607 ARG A C 1
ATOM 4340 O O . ARG A 1 607 ? -9.269 -27.594 15.953 1.00 80.81 607 ARG A O 1
ATOM 4347 N N . PHE A 1 608 ? -7.364 -27.451 14.765 1.00 88.38 608 PHE A N 1
ATOM 4348 C CA . PHE A 1 608 ? -7.895 -26.665 13.647 1.00 88.38 608 PHE A CA 1
ATOM 4349 C C . PHE A 1 608 ? -7.697 -27.422 12.331 1.00 88.38 608 PHE A C 1
ATOM 4351 O O . PHE A 1 608 ? -6.765 -28.216 12.197 1.00 88.38 608 PHE A O 1
ATOM 4358 N N . CYS A 1 609 ? -8.596 -27.213 11.368 1.00 82.50 609 CYS A N 1
ATOM 4359 C CA . CYS A 1 609 ? -8.448 -27.771 10.028 1.00 82.50 609 CYS A CA 1
ATOM 4360 C C . CYS A 1 609 ? -7.298 -27.079 9.290 1.00 82.50 609 CYS A C 1
ATOM 4362 O O . CYS A 1 609 ? -7.336 -25.866 9.111 1.00 82.50 609 CYS A O 1
ATOM 4364 N N . THR A 1 610 ? -6.331 -27.847 8.795 1.00 77.75 610 THR A N 1
ATOM 4365 C CA . THR A 1 610 ? -5.169 -27.325 8.054 1.00 77.75 610 THR A CA 1
ATOM 4366 C C . THR A 1 610 ? -5.547 -26.651 6.736 1.00 77.75 610 THR A C 1
ATOM 4368 O O . THR A 1 610 ? -4.849 -25.753 6.292 1.00 77.75 610 THR A O 1
ATOM 4371 N N . GLU A 1 611 ? -6.670 -27.050 6.133 1.00 81.12 611 GLU A N 1
ATOM 4372 C CA . GLU A 1 611 ? -7.108 -26.508 4.839 1.00 81.12 611 GLU A CA 1
ATOM 4373 C C . GLU A 1 611 ? -7.860 -25.173 4.937 1.00 81.12 611 GLU A C 1
ATOM 4375 O O . GLU A 1 611 ? -7.769 -24.342 4.039 1.00 81.12 611 GLU A O 1
ATOM 4380 N N . CYS A 1 612 ? -8.639 -24.955 6.001 1.00 79.75 612 CYS A N 1
ATOM 4381 C CA . CYS A 1 612 ? -9.559 -23.811 6.078 1.00 79.75 612 CYS A CA 1
ATOM 4382 C C . CYS A 1 612 ? -9.607 -23.121 7.447 1.00 79.75 612 CYS A C 1
ATOM 4384 O O . CYS A 1 612 ? -10.467 -22.275 7.672 1.00 79.75 612 CYS A O 1
ATOM 4386 N N . GLY A 1 613 ? -8.766 -23.529 8.401 1.00 77.25 613 GLY A N 1
ATOM 4387 C CA . GLY A 1 613 ? -8.672 -22.912 9.726 1.00 77.25 613 GLY A CA 1
ATOM 4388 C C . GLY A 1 613 ? -9.862 -23.156 10.661 1.00 77.25 613 GLY A C 1
ATOM 4389 O O . GLY A 1 613 ? -9.846 -22.704 11.799 1.00 77.25 613 GLY A O 1
ATOM 4390 N N . THR A 1 614 ? -10.905 -23.885 10.247 1.00 85.31 614 THR A N 1
ATOM 4391 C CA . THR A 1 614 ? -12.085 -24.104 11.100 1.00 85.31 614 THR A CA 1
ATOM 4392 C C . THR A 1 614 ? -11.740 -24.939 12.337 1.00 85.31 614 THR A C 1
ATOM 4394 O O . THR A 1 614 ? -11.116 -26.000 12.232 1.00 85.31 614 THR A O 1
ATOM 4397 N N . ARG A 1 615 ? -12.189 -24.485 13.516 1.00 86.00 615 ARG A N 1
ATOM 4398 C CA . ARG A 1 615 ? -12.020 -25.194 14.793 1.00 86.00 615 ARG A CA 1
ATOM 4399 C C . ARG A 1 615 ? -12.718 -26.556 14.761 1.00 86.00 615 ARG A C 1
ATOM 4401 O O . ARG A 1 615 ? -13.921 -26.649 14.514 1.00 86.00 615 ARG A O 1
ATOM 4408 N N . VAL A 1 616 ? -11.980 -27.613 15.086 1.00 89.19 616 VAL A N 1
ATOM 4409 C CA . VAL A 1 616 ? -12.499 -28.979 15.184 1.00 89.19 616 VAL A CA 1
ATOM 4410 C C . VAL A 1 616 ? -12.831 -29.264 16.646 1.00 89.19 616 VAL A C 1
ATOM 4412 O O . VAL A 1 616 ? -11.961 -29.541 17.466 1.00 89.19 616 VAL A O 1
ATOM 4415 N N . THR A 1 617 ? -14.114 -29.172 16.991 1.00 82.31 617 THR A N 1
ATOM 4416 C CA . THR A 1 617 ? -14.592 -29.310 18.379 1.00 82.31 617 THR A CA 1
ATOM 4417 C C . THR A 1 617 ? -14.735 -30.759 18.844 1.00 82.31 617 THR A C 1
ATOM 4419 O O . THR A 1 617 ? -14.876 -31.002 20.040 1.00 82.31 617 THR A O 1
ATOM 4422 N N . ARG A 1 618 ? -14.689 -31.736 17.926 1.00 83.69 618 ARG A N 1
ATOM 4423 C CA . ARG A 1 618 ? -14.764 -33.168 18.246 1.00 83.69 618 ARG A CA 1
ATOM 4424 C C . ARG A 1 618 ? -13.430 -33.854 17.935 1.00 83.69 618 ARG A C 1
ATOM 4426 O O . ARG A 1 618 ? -13.081 -33.935 16.759 1.00 83.69 618 ARG A O 1
ATOM 4433 N N . PRO A 1 619 ? -12.724 -34.422 18.929 1.00 76.69 619 PRO A N 1
ATOM 4434 C CA . PRO A 1 619 ? -11.434 -35.081 18.703 1.00 76.69 619 PRO A CA 1
ATOM 4435 C C . PRO A 1 619 ? -11.519 -36.315 17.787 1.00 76.69 619 PRO A C 1
ATOM 4437 O O . PRO A 1 619 ? -10.508 -36.729 17.233 1.00 76.69 619 PRO A O 1
ATOM 4440 N N . THR A 1 620 ? -12.718 -36.872 17.582 1.00 85.31 620 THR A N 1
ATOM 4441 C CA . THR A 1 620 ? -12.990 -38.021 16.701 1.00 85.31 620 THR A CA 1
ATOM 4442 C C . THR A 1 620 ? -13.521 -37.638 15.311 1.00 85.31 620 THR A C 1
ATOM 4444 O O . THR A 1 620 ? -13.932 -38.516 14.548 1.00 85.31 620 THR A O 1
ATOM 4447 N N . ALA A 1 621 ? -13.560 -36.346 14.957 1.00 85.94 621 ALA A N 1
ATOM 4448 C CA . ALA A 1 621 ? -14.023 -35.914 13.641 1.00 85.94 621 ALA A CA 1
ATOM 4449 C C . ALA A 1 621 ? -13.050 -36.370 12.540 1.00 85.94 621 ALA A C 1
ATOM 4451 O O . ALA A 1 621 ? -11.876 -36.014 12.557 1.00 85.94 621 ALA A O 1
ATOM 4452 N N . LYS A 1 622 ? -13.554 -37.134 11.563 1.00 91.06 622 LYS A N 1
ATOM 4453 C CA . LYS A 1 622 ? -12.788 -37.555 10.373 1.00 91.06 622 LYS A CA 1
ATOM 4454 C C . LYS A 1 622 ? -12.783 -36.512 9.255 1.00 91.06 622 LYS A C 1
ATOM 4456 O O . LYS A 1 622 ? -11.967 -36.602 8.347 1.00 91.06 622 LYS A O 1
ATOM 4461 N N . PHE A 1 623 ? -13.690 -35.540 9.318 1.00 93.06 623 PHE A N 1
ATOM 4462 C CA . PHE A 1 623 ? -13.854 -34.493 8.315 1.00 93.06 623 PHE A CA 1
ATOM 4463 C C . PHE A 1 623 ? -14.009 -33.135 8.994 1.00 93.06 623 PHE A C 1
ATOM 4465 O O . PHE A 1 623 ? -14.601 -33.035 10.073 1.00 93.06 623 PHE A O 1
ATOM 4472 N N . CYS A 1 624 ? -13.486 -32.095 8.353 1.00 89.00 624 CYS A N 1
ATOM 4473 C CA . CYS A 1 624 ? -13.629 -30.723 8.802 1.00 89.00 624 CYS A CA 1
ATOM 4474 C C . CYS A 1 624 ? -15.099 -30.277 8.707 1.00 89.00 624 CYS A C 1
ATOM 4476 O O . CYS A 1 624 ? -15.692 -30.396 7.633 1.00 89.00 624 CYS A O 1
ATOM 4478 N N . PRO A 1 625 ? -15.691 -29.711 9.776 1.00 84.00 625 PRO A N 1
ATOM 4479 C CA . PRO A 1 625 ? -17.068 -29.220 9.735 1.00 84.00 625 PRO A CA 1
ATOM 4480 C C . PRO A 1 625 ? -17.246 -27.961 8.871 1.00 84.00 625 PRO A C 1
ATOM 4482 O O . PRO A 1 625 ? -18.370 -27.664 8.485 1.00 84.00 625 PRO A O 1
ATOM 4485 N N . GLY A 1 626 ? -16.168 -27.224 8.580 1.00 84.94 626 GLY A N 1
ATOM 4486 C CA . GLY A 1 626 ? -16.211 -26.018 7.748 1.00 84.94 626 GLY A CA 1
ATOM 4487 C C . GLY A 1 626 ? -16.147 -26.309 6.249 1.00 84.94 626 GLY A C 1
ATOM 4488 O O . GLY A 1 626 ? -16.972 -25.808 5.494 1.00 84.94 626 GLY A O 1
ATOM 4489 N N . CYS A 1 627 ? -15.187 -27.129 5.810 1.00 87.69 627 CYS A N 1
ATOM 4490 C CA . CYS A 1 627 ? -14.913 -27.346 4.382 1.00 87.69 627 CYS A CA 1
ATOM 4491 C C . CYS A 1 627 ? -15.106 -28.792 3.897 1.00 87.69 627 CYS A C 1
ATOM 4493 O O . CYS A 1 627 ? -14.964 -29.059 2.708 1.00 87.69 627 CYS A O 1
ATOM 4495 N N . GLY A 1 628 ? -15.392 -29.744 4.791 1.00 86.81 628 GLY A N 1
ATOM 4496 C CA . GLY A 1 628 ? -15.589 -31.152 4.433 1.00 86.81 628 GLY A CA 1
ATOM 4497 C C . GLY A 1 628 ? -14.315 -31.937 4.097 1.00 86.81 628 GLY A C 1
ATOM 4498 O O . GLY A 1 628 ? -14.415 -33.128 3.813 1.00 86.81 628 GLY A O 1
ATOM 4499 N N . HIS A 1 629 ? -13.122 -31.331 4.156 1.00 90.19 629 HIS A N 1
ATOM 4500 C CA . HIS A 1 629 ? -11.869 -32.055 3.903 1.00 90.19 629 HIS A CA 1
ATOM 4501 C C . HIS A 1 629 ? -11.593 -33.123 4.979 1.00 90.19 629 HIS A C 1
ATOM 4503 O O . HIS A 1 629 ? -11.924 -32.899 6.149 1.00 90.19 629 HIS A O 1
ATOM 4509 N N . PRO A 1 630 ? -10.975 -34.270 4.629 1.00 90.19 630 PRO A N 1
ATOM 4510 C CA . PRO A 1 630 ? -10.570 -35.270 5.608 1.00 90.19 630 PRO A CA 1
ATOM 4511 C C . P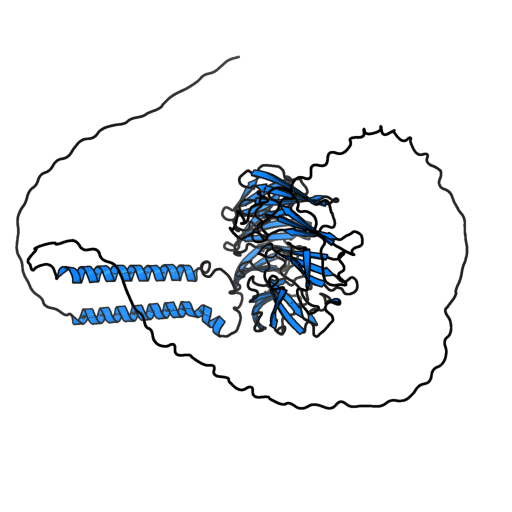RO A 1 630 ? -9.518 -34.678 6.547 1.00 90.19 630 PRO A C 1
ATOM 4513 O O . PRO A 1 630 ? -8.545 -34.077 6.096 1.00 90.19 630 PRO A O 1
ATOM 4516 N N . LEU A 1 631 ? -9.701 -34.860 7.850 1.00 86.19 631 LEU A N 1
ATOM 4517 C CA . LEU A 1 631 ? -8.702 -34.489 8.846 1.00 86.19 631 LEU A CA 1
ATOM 4518 C C . LEU A 1 631 ? -7.706 -35.649 8.941 1.00 86.19 631 LEU A C 1
ATOM 4520 O O . LEU A 1 631 ? -8.111 -36.767 9.261 1.00 86.19 631 LEU A O 1
ATOM 4524 N N . GLY A 1 632 ? -6.436 -35.395 8.605 1.00 79.12 632 GLY A N 1
ATOM 4525 C CA . GLY A 1 632 ? -5.368 -36.397 8.676 1.00 79.12 632 GLY A CA 1
ATOM 4526 C C . GLY A 1 632 ? -5.350 -37.082 10.045 1.00 79.12 632 GLY A C 1
ATOM 4527 O O . GLY A 1 632 ? -5.401 -36.403 11.077 1.00 79.12 632 GLY A O 1
ATOM 4528 N N . SER A 1 633 ? -5.372 -38.419 10.022 1.00 54.38 633 SER A N 1
ATOM 4529 C CA . SER A 1 633 ? -5.418 -39.293 11.202 1.00 54.38 633 SER A CA 1
ATOM 4530 C C . SER A 1 633 ? -4.210 -39.115 12.101 1.00 54.38 633 SER A C 1
ATOM 4532 O O . SER A 1 633 ? -3.093 -39.189 11.539 1.00 54.38 633 SER A O 1
#

Secondary structure (DSSP, 8-state):
----------------------------------------HHHHHHHHHHHHHHHHHHHHHHHHHHHHHHHHHHTT-PPPPEEEEEEEETT-SEEEEEEE-TTSSEEEEEEEETTTTEEEEEEEETTTTEEEEESS-EEE-TTSSEEEEEETTTTEEEEEETTT--EEEPSS---TTEEEEEE-SSEEEEEEEETTEEEEEEEETTTTEEEEEEEE--TT-EEEE-TTSSEEEEEEE-TTSS-EEEEEEETTT--BPPPEE-B--TT--GGGEEEEEE-TTSSEEEEEEE-SSSSBEEEEEEETTT-BEEES-SSS---------S--SEEEEEE-SS--GGG--BGGGGGG--EEEEEETTTTEEEEEEEPPTT------TT-EEEE-TTSSEEEEEEE-TTS-EEEEEEETTT--EEEEEESSEE--SSSBSEEE-TTSSEEEEEEEETTEEEEEEEE-SS-S-TTTSHHHHHHHHHHHHHHHHHHHHHHHHHHHHHTT------------------------------------PPPP-------PPP-------------PPP----------PPPP-PPPPPPPPPPPPP-------PPPPEE-TTT--EE--TT-SB-TTT-PBPP-

Foldseek 3Di:
DDDDDDDDDDDDDDDDDDDDDDDDDDDDDDDDDDDDDDDDPVVVVVVVVVVVVVVVVVVVVLVVVVCVLVVVVVVVFFDFWDFDDKAWDPQFFFKFWFDAAQQRQWTKMWTARPVVRDIWIWIAGQVVRDIATDQAGWDAANVRQWTWWQRLVQQFIWIQGNPVRDIDTFDDGHDNQKTFDYHHPFWTWIWHDDVQFIKIFIAGRVVSGTQEIATDRDPQWAWEAAQVNQKIWTWAADPVQPWIWIKIAGNNHNDIDPIATADEDPPARNSQKHFQAAANVNQWTWIWGQDPVALFIFIWTQGNLHNYTDGLEQAQWADFDDNPRYHAQKGKIFGAPGDHVNRGHNQQVSVRGQKMFITRSVVSYTPAIGGAAPPPPSRPDAQKHWDAASVRQKIWIWAFDPDFWTKIKIAGRHYNHIHIDTGRFGQHHDPHHQKHARNQRQKMWGWGGDVSMIMITIIGSSPGDDCVVPVSVVVVVVVVVVVVVVVVVVVVVVCVVVVVPPDDDDDDDDDDDDDDDDDDDDDDDDDDDDDDDDDDDDDDDDDDDDDDDDDDDDDDDDDDDDDDDDDDDDDDDDDDDDDDDDDDDDDDDDDDDDDDDDDDDDDPDWDAAPPPRHTDPDPPDQAGPPPRHGDDD

InterPro domains:
  IPR011048 Cytochrome cd1-nitrite reductase-like, haem d1 domain superfamily [SSF51004] (193-482)

Sequence (633 aa):
MKGSPDSRHRVHDLDLRAYGADDVGGDRRAHRPDRRRTAPRTVIRHVARRIAAAFVALMMAAVALIVAPTAAWAAGAPPVPQQRGNVNLKNYEDVAVNGISDDGSVAVIYASNVASGSSTYFMVTLNDVSITELAGAGVISTDGKQVYFVDTDSGKLKAADVASKQITTLNGSVGGSEYVVGATADRVLISDYSGSGVTLNTYDVKQQRVTATTKISSSSAMLGVAPDYSHVFAVEPSSSGSSATLQAYDLTTGQSSPAQQITGPSGIDYSNLSVLSTLVDGKALLVSSYSSSASAALYYRLDVTNGRLTYLSDHPYTLTTNRSYTEARYVLGFDGPAGDPANGVNLSKVSDASSMSVYDIAAGRAAWTTSIPAGIDAKFESGNYLGLTNDGKHMLVASQTGTSGGSLISMDTKTGATSEVRIPDEISGGYGGAAMLSGDGATVVVATTKGDDSQLLIFSTGVGGSPWTKVETWLMVAAGSLAVIVLIVVAIILLRKHGARKAVAGAPIAPRTSAGYAQPQSAQPAPSAQSYAAASAPAQAVSVPAQSAPRHAASAAPTPASPSAPTVPATPAVPTVAPASVAPAPTSAVAPAPDQSASDQSAPAVRFCTECGTRVTRPTAKFCPGCGHPLGS

Organism: NCBI:txid2675323

Nearest PDB structures (foldseek):
  3bws-assembly1_A  TM=4.445E-01  e=6.485E-10  Leptospira interrogans
  8z75-assembly1_A  TM=4.134E-01  e=7.879E-06  Pelomicrobium methylotrophicum
  6g5m-assembly2_D  TM=4.306E-01  e=8.488E-05  Thioalkalivibrio paradoxus ARh 1
  8bpn-assembly2_C  TM=4.227E-01  e=1.157E-04  Thioalkalivibrio paradoxus ARh 1
  6sji-assembly1_A  TM=3.408E-01  e=6.903E-05  Thioalkalivibrio paradoxus ARh 1

Solvent-accessible surface area (backbone atoms only — not comparable to full-atom values): 37711 Å² total; per-residue (Å²): 134,88,80,88,85,90,90,85,89,86,87,82,87,88,84,92,84,87,89,83,88,85,86,87,87,85,86,90,87,91,84,87,89,90,81,90,83,87,79,72,77,62,60,60,52,52,52,52,52,50,52,52,51,51,50,51,51,50,50,51,51,50,48,50,59,66,42,50,73,52,51,51,57,75,68,67,38,41,52,57,53,40,80,76,50,66,40,79,42,76,75,18,59,38,31,11,39,67,45,59,21,48,86,39,49,35,35,28,34,42,37,27,21,74,92,80,68,48,71,49,24,31,44,33,36,59,87,80,57,45,77,43,85,37,67,31,65,61,31,61,14,74,76,53,53,35,34,34,22,28,28,67,89,76,19,31,40,31,38,32,33,62,88,78,68,48,75,43,79,51,58,65,81,46,64,75,74,40,42,48,79,44,36,43,89,52,38,38,36,34,37,36,78,47,96,63,15,42,36,40,34,26,29,32,60,84,79,40,37,74,70,19,63,33,78,42,74,49,69,72,47,31,64,32,55,30,71,85,62,50,33,37,35,36,40,35,45,41,97,83,19,79,40,32,33,35,31,45,31,36,42,68,74,34,47,66,53,77,73,36,64,48,44,61,70,88,90,66,50,33,65,40,52,42,54,64,30,19,22,64,83,56,54,34,33,38,32,34,27,46,47,96,87,35,75,9,42,39,49,26,34,31,32,67,88,73,26,41,41,40,61,33,50,95,47,28,38,52,54,72,51,55,88,62,68,63,48,53,44,40,40,46,21,48,31,52,88,76,69,60,46,90,58,32,46,43,63,92,46,42,77,62,37,56,27,32,30,35,27,31,57,87,78,44,32,69,75,46,68,21,59,68,48,91,85,68,76,56,61,74,51,94,31,50,28,50,35,59,30,65,83,43,52,36,35,39,36,39,40,60,56,76,96,67,12,21,35,42,34,29,30,29,49,69,79,42,29,60,23,69,34,82,36,78,40,32,50,25,41,44,102,42,30,16,34,49,59,13,57,40,29,28,25,35,40,35,19,27,31,58,86,68,32,19,33,37,40,33,25,38,31,75,45,64,48,58,74,77,74,40,65,68,43,51,52,46,52,52,49,52,52,51,52,50,52,51,51,50,52,51,49,51,53,51,48,57,70,60,58,78,76,76,85,85,86,81,88,86,91,83,84,91,85,85,88,82,90,82,89,86,90,82,83,85,82,85,85,81,89,82,85,85,78,87,84,87,79,84,87,81,84,83,88,79,85,90,81,83,83,83,88,79,84,86,84,82,86,84,87,84,83,86,84,83,84,91,87,85,81,93,85,87,91,82,86,92,79,85,83,82,90,78,83,84,81,87,83,82,86,82,81,85,81,83,91,79,82,88,83,92,74,84,72,80,78,88,44,59,34,91,89,76,63,40,76,49,89,51,96,82,53,59,45,34,92,77,81,63,48,73,48,86,129